Protein AF-A0A1J4S9U5-F1 (afdb_monomer)

Radius of gyration: 30.07 Å; Cα contacts (8 Å, |Δi|>4): 1093; chains: 1; bounding box: 103×70×70 Å

Secondary structure (DSSP, 8-state):
----EEEEE--SPPGGGSSEEEEEEE-TTSHHHHHHHHHHHHHHHHHHHHHHHHSSPPPEE---EEEE--EEE--TT--EEEE-EEEEE-SEE--EETTEE--HHHHHHHHHHHHHHHH-TT--TTTSEEEEE--BPPPHHHHHHHHSSS-B-SS--EEEEEES--HHHHHHHHHHHHHHSHHHHHH-TTEEEEEEEEEEEETTEEEEEEEEEEEGGG--SHHHHHHHHHHHHHHHHHHHTTS----SEEEEEE-TT--GGGGGGGS-EESSSSGGGTT--EETTSS--TTS-EETTS-------TTB-TTT-HHHHHHHHHHHHHHHHHHHSTTEEEEEEEEE--TTSBTTS-SEEEEEEEEPTT--HHHHHHHHHHHHHHHHHTHHHHHHHHHHTSS-SSS---TTTHHHHTTT-S----EEEEEETTTEEEEEEE-SSEEEEEEEEE-------------PPEEEEEEEEESSS---------HHHHHHHHTTS----EEEEEGGGHHHHHHHS---S---EEEEE-HHHHHHHHHHTTTS-----TT---------EETTEE-------GGGS-PPP-----------

Sequence (592 aa):
MTRNIIIESLSNKPIKFQPTELVERKGAGHPDSICDGIMEEVSVALCREYKRIAGRILHHNIDKSLLVAGITQPKIGGGKILEPMKMYFGDRATNEFKGQKIPVEEIAIETAKQWIRQNLRFVDPVKNIHYISEIKPGSPELTDIFARKKIGANDTSAAVGYAPLSETERIVLGVEHFLNSREFKERFPEVGEDIKVMGYRLHQKLILTVAMAFVDRFIPDQKFYFDRKEVIKKAILDFVAQEKVDLEEIQVDINTLDDPSRGEAGMYLTVTGTSAEGADCGQVGRGNKVNGLIALNRPMGTEAAAGKNPVSHVGKIYNFLTHHIAAHVYNALPGLEEVYVWLCSQIGKPIDEPLIASVQVILKPHVHLKEIAPKIQKVVDFELSQIYKFTERLAEGEFPAWESHTMQSLSQKEKVKKPFWPALVIFLALGLVLIVVCSEKNLFLFNLKPHESSTSSSIASNSETVSVETYYVPVAGFSSSFQNLNLEEVQSSLKNGDVNLQIVIPLENREELLSIFQLGDFPLAVTTMPRTEIYDYLNAHSDIVSFFPWNEVDFRLKTLKINGTSLWEKQVDLEKYPLKFVSAETEDQSQN

Nearest PDB structures (foldseek):
  4l4q-assembly1_A  TM=9.492E-01  e=2.529E-52  Thermococcus kodakarensis
  4k0b-assembly1_A  TM=9.619E-01  e=8.809E-50  Saccharolobus solfataricus P2
  4hpv-assembly1_A-2  TM=9.487E-01  e=5.180E-48  Saccharolobus solfataricus P2
  4k0b-assembly1_B-2  TM=9.378E-01  e=2.175E-47  Saccharolobus solfataricus P2
  4hpv-assembly1_B-2  TM=9.406E-01  e=2.565E-46  Saccharolobus solfataricus P2

Mean predicted aligned error: 16.2 Å

Solvent-accessible surface area (backbone atoms only — not comparable to full-atom values): 33535 Å² total; per-residue (Å²): 131,87,70,50,70,46,77,48,76,50,90,67,76,56,71,82,76,39,56,64,44,45,31,34,29,56,24,69,28,25,34,20,26,43,31,17,42,34,26,27,52,30,36,25,52,49,32,52,51,25,33,73,75,68,76,40,69,67,54,41,36,37,53,41,34,40,36,42,41,20,34,54,49,52,32,73,56,47,40,46,79,78,39,53,20,37,38,38,41,25,54,25,32,62,42,62,57,98,89,43,77,42,67,55,64,60,50,41,54,54,41,37,37,49,48,34,64,76,66,34,95,54,47,50,54,77,76,42,39,45,82,43,78,58,59,36,69,52,56,74,72,65,45,46,42,72,72,43,100,69,54,24,17,74,45,67,43,65,22,38,20,51,14,69,78,44,70,65,52,47,49,35,50,48,52,49,51,48,62,65,28,68,70,43,32,72,78,38,68,37,53,26,41,15,32,34,29,38,31,44,32,52,63,41,35,35,40,36,42,34,43,57,27,27,21,12,59,66,27,85,45,71,66,57,52,58,56,47,50,54,54,50,48,48,52,52,50,59,54,57,69,71,51,94,69,93,56,85,42,79,47,74,45,67,46,83,83,50,33,86,90,53,53,77,84,20,51,65,57,17,68,41,9,28,52,28,44,51,77,37,63,12,31,40,55,72,42,37,38,63,78,29,37,42,49,75,80,50,85,73,55,85,63,46,38,24,9,39,34,43,83,35,34,47,50,28,46,35,35,52,44,18,26,39,48,13,25,49,47,50,73,74,37,87,57,58,66,36,27,36,20,36,39,26,45,42,55,65,34,48,74,62,51,36,69,34,36,40,38,41,30,28,61,34,90,97,53,58,67,84,77,48,45,70,55,48,52,52,51,52,53,50,52,38,72,43,41,68,62,51,27,50,42,44,36,73,52,79,61,51,40,45,47,49,76,46,58,64,52,43,70,60,40,66,76,57,75,52,89,80,60,61,66,50,71,47,81,44,93,89,75,41,48,42,41,39,40,56,55,102,54,39,48,39,46,38,48,45,47,79,64,83,85,81,82,89,82,91,78,96,73,100,72,90,60,73,54,77,49,81,50,85,47,79,71,74,80,96,76,92,84,83,86,78,80,74,63,67,63,63,58,60,66,60,74,72,73,82,73,88,70,75,55,81,48,48,58,92,47,46,70,64,51,55,63,72,50,80,71,68,101,62,95,67,64,73,51,71,46,55,72,78,52,51,56,56,54,50,61,75,47,43,92,79,52,85,88,78,66,91,86,72,72,65,90,66,77,77,61,66,63,64,96,85,46,74,64,84,83,81,87,83,72,68,88,82,60,83,82,79,86,82,80,87,76,89,77,91,80,83,84,135

Structure (mmCIF, N/CA/C/O backbone):
data_AF-A0A1J4S9U5-F1
#
_entry.id   AF-A0A1J4S9U5-F1
#
loop_
_atom_site.group_PDB
_atom_site.id
_atom_site.type_symbol
_atom_site.label_atom_id
_atom_site.label_alt_id
_atom_site.label_comp_id
_atom_site.label_asym_id
_atom_site.label_entity_id
_atom_site.label_seq_id
_atom_site.pdbx_PDB_ins_code
_atom_site.Cartn_x
_atom_site.Cartn_y
_atom_site.Cartn_z
_atom_site.occupancy
_atom_site.B_iso_or_equiv
_atom_site.auth_seq_id
_atom_site.auth_comp_id
_atom_site.auth_asym_id
_atom_site.auth_atom_id
_atom_site.pdbx_PDB_model_num
ATOM 1 N N . MET A 1 1 ? -21.955 20.519 19.217 1.00 51.91 1 MET A N 1
ATOM 2 C CA . MET A 1 1 ? -20.912 21.566 19.222 1.00 51.91 1 MET A CA 1
ATOM 3 C C . MET A 1 1 ? -20.395 21.699 17.802 1.00 51.91 1 MET A C 1
ATOM 5 O O . MET A 1 1 ? -20.428 20.711 17.082 1.00 51.91 1 MET A O 1
ATOM 9 N N . THR A 1 2 ? -19.987 22.888 17.374 1.00 76.12 2 THR A N 1
ATOM 10 C CA . THR A 1 2 ? -19.367 23.098 16.056 1.00 76.12 2 THR A CA 1
ATOM 11 C C . THR A 1 2 ? -17.936 22.563 16.064 1.00 76.12 2 THR A C 1
ATOM 13 O O . THR A 1 2 ? -17.158 22.937 16.941 1.00 76.12 2 THR A O 1
ATOM 16 N N . ARG A 1 3 ? -17.598 21.678 15.118 1.00 87.31 3 ARG A N 1
ATOM 17 C CA . ARG A 1 3 ? -16.242 21.125 14.950 1.00 87.31 3 ARG A CA 1
ATOM 18 C C . ARG A 1 3 ? -15.253 22.217 14.526 1.00 87.31 3 ARG A C 1
ATOM 20 O O . ARG A 1 3 ? -15.634 23.146 13.813 1.00 87.31 3 ARG A O 1
ATOM 27 N N . ASN A 1 4 ? -13.990 22.097 14.943 1.00 91.81 4 ASN A N 1
ATOM 28 C CA . ASN A 1 4 ? -12.930 23.055 14.611 1.00 91.81 4 ASN A CA 1
ATOM 29 C C . ASN A 1 4 ? -12.357 22.787 13.209 1.00 91.81 4 ASN A C 1
ATOM 31 O O . ASN A 1 4 ? -11.335 22.112 13.063 1.00 91.81 4 ASN A O 1
ATOM 35 N N . ILE A 1 5 ? -13.053 23.279 12.183 1.00 96.75 5 ILE A N 1
ATOM 36 C CA . ILE A 1 5 ? -12.662 23.122 10.780 1.00 96.75 5 ILE A CA 1
ATOM 37 C C . ILE A 1 5 ? -12.137 24.461 10.259 1.00 96.75 5 ILE A C 1
ATOM 39 O O . ILE A 1 5 ? -12.802 25.491 10.364 1.00 96.75 5 ILE A O 1
ATOM 43 N N . ILE A 1 6 ? -10.933 24.428 9.697 1.00 97.12 6 ILE A N 1
ATOM 44 C CA . ILE A 1 6 ? -10.232 25.582 9.136 1.00 97.12 6 ILE A CA 1
ATOM 45 C C . ILE A 1 6 ? -10.022 25.314 7.654 1.00 97.12 6 ILE A C 1
ATOM 47 O O . ILE A 1 6 ? -9.641 24.213 7.268 1.00 97.12 6 ILE A O 1
ATOM 51 N N . ILE A 1 7 ? -10.300 26.311 6.819 1.00 98.06 7 ILE A N 1
ATOM 52 C CA . ILE A 1 7 ? -10.185 26.188 5.368 1.00 98.06 7 ILE A CA 1
ATOM 53 C C . ILE A 1 7 ? -9.316 27.328 4.865 1.00 98.06 7 ILE A C 1
ATOM 55 O O . ILE A 1 7 ? -9.624 28.498 5.098 1.00 98.06 7 ILE A O 1
ATOM 59 N N . GLU A 1 8 ? -8.254 26.986 4.148 1.00 96.81 8 GLU A N 1
ATOM 60 C CA . GLU A 1 8 ? -7.309 27.950 3.601 1.00 96.81 8 GLU A CA 1
ATOM 61 C C . GLU A 1 8 ? -6.938 27.616 2.154 1.00 96.81 8 GLU A C 1
ATOM 63 O O . GLU A 1 8 ? -6.965 26.463 1.721 1.00 96.81 8 GLU A O 1
ATOM 68 N N . SER A 1 9 ? -6.604 28.649 1.384 1.00 96.25 9 SER A N 1
ATOM 69 C CA . SER A 1 9 ? -6.081 28.494 0.029 1.00 96.25 9 SER A CA 1
ATOM 70 C C . SER A 1 9 ? -4.561 28.575 0.045 1.00 96.25 9 SER A C 1
ATOM 72 O O . SER A 1 9 ? -4.010 29.537 0.581 1.00 96.25 9 SER A O 1
ATOM 74 N N . LEU A 1 10 ? -3.897 27.631 -0.612 1.00 95.25 10 LEU A N 1
ATOM 75 C CA . LEU A 1 10 ? -2.456 27.671 -0.832 1.00 95.25 10 LEU A CA 1
ATOM 76 C C . LEU A 1 10 ? -2.137 28.407 -2.139 1.00 95.25 10 LEU A C 1
ATOM 78 O O . LEU A 1 10 ? -2.817 28.231 -3.149 1.00 95.25 10 LEU A O 1
ATOM 82 N N . SER A 1 11 ? -1.069 29.206 -2.129 1.00 90.62 11 SER A N 1
ATOM 83 C CA . SER A 1 11 ? -0.505 29.852 -3.326 1.00 90.62 11 SER A CA 1
ATOM 84 C C . SER A 1 11 ? 0.554 28.991 -4.028 1.00 90.62 11 SER A C 1
ATOM 86 O O . SER A 1 11 ? 1.181 29.430 -4.994 1.00 90.62 11 SER A O 1
ATOM 88 N N . ASN A 1 12 ? 0.774 27.769 -3.538 1.00 90.81 12 ASN A N 1
ATOM 89 C CA . ASN A 1 12 ? 1.745 26.826 -4.072 1.00 90.81 12 ASN A CA 1
ATOM 90 C C . ASN A 1 12 ? 1.399 26.404 -5.503 1.00 90.81 12 ASN A C 1
ATOM 92 O O . ASN A 1 12 ? 0.238 26.325 -5.905 1.00 90.81 12 ASN A O 1
ATOM 96 N N . LYS A 1 13 ? 2.439 26.057 -6.261 1.00 93.38 13 LYS A N 1
ATOM 97 C CA . LYS A 1 13 ? 2.292 25.433 -7.574 1.00 93.38 13 LYS A CA 1
ATOM 98 C C . LYS A 1 13 ? 1.802 23.981 -7.392 1.00 93.38 13 LYS A C 1
ATOM 100 O O . LYS A 1 13 ? 2.496 23.240 -6.688 1.00 93.38 13 LYS A O 1
ATOM 105 N N . PRO A 1 14 ? 0.681 23.559 -8.019 1.00 94.69 14 PRO A N 1
ATOM 106 C CA . PRO A 1 14 ? 0.248 22.159 -8.022 1.00 94.69 14 PRO A CA 1
ATOM 107 C C . PRO A 1 14 ? 1.371 21.209 -8.440 1.00 94.69 14 PRO A C 1
ATOM 109 O O . PRO A 1 14 ? 2.179 21.567 -9.302 1.00 94.69 14 PRO A O 1
ATOM 112 N N . ILE A 1 15 ? 1.390 19.994 -7.889 1.00 95.25 15 ILE A N 1
ATOM 113 C CA . ILE A 1 15 ? 2.455 18.998 -8.101 1.00 95.25 15 ILE A CA 1
ATOM 114 C C . ILE A 1 15 ? 2.672 18.711 -9.584 1.00 95.25 15 ILE A C 1
ATOM 116 O O . ILE A 1 15 ? 3.814 18.716 -10.047 1.00 95.25 15 ILE A O 1
ATOM 120 N N . LYS A 1 16 ? 1.585 18.585 -10.355 1.00 90.94 16 LYS A N 1
ATOM 121 C CA . LYS A 1 16 ? 1.646 18.351 -11.808 1.00 90.94 16 LYS A CA 1
ATOM 122 C C . LYS A 1 16 ? 2.468 19.406 -12.559 1.00 90.94 16 LYS A C 1
ATOM 124 O O . LYS A 1 16 ? 3.114 19.102 -13.549 1.00 90.94 16 LYS A O 1
ATOM 129 N N . PHE A 1 17 ? 2.497 20.644 -12.065 1.00 92.62 17 PHE A N 1
ATOM 130 C CA . PHE A 1 17 ? 3.252 21.724 -12.693 1.00 92.62 17 PHE A CA 1
ATOM 131 C C . PHE A 1 17 ? 4.625 21.956 -12.052 1.00 92.62 17 PHE A C 1
ATOM 133 O O . PHE A 1 17 ? 5.389 22.797 -12.535 1.00 92.62 17 PHE A O 1
ATOM 140 N N . GLN A 1 18 ? 4.960 21.278 -10.955 1.00 95.56 18 GLN A N 1
ATOM 141 C CA . GLN A 1 18 ? 6.304 21.349 -10.392 1.00 95.56 18 GLN A CA 1
ATOM 142 C C . GLN A 1 18 ? 7.308 20.678 -11.345 1.00 95.56 18 GLN A C 1
ATOM 144 O O . GLN A 1 18 ? 6.954 19.722 -12.043 1.00 95.56 18 GLN A O 1
ATOM 149 N N . PRO A 1 19 ? 8.547 21.200 -11.424 1.00 95.31 19 PRO A N 1
ATOM 150 C CA . PRO A 1 19 ? 9.546 20.674 -12.344 1.00 95.31 19 PRO A CA 1
ATOM 151 C C . PRO A 1 19 ? 9.998 19.269 -11.959 1.00 95.31 19 PRO A C 1
ATOM 153 O O . PRO A 1 19 ? 10.354 18.513 -12.847 1.00 95.31 19 PRO A O 1
ATOM 156 N N . THR A 1 20 ? 9.988 18.909 -10.676 1.00 97.50 20 THR A N 1
ATOM 157 C CA . THR A 1 20 ? 10.451 17.603 -10.204 1.00 97.50 20 THR A CA 1
ATOM 158 C C . THR A 1 20 ? 9.396 16.911 -9.363 1.00 97.50 20 THR A C 1
ATOM 160 O O . THR A 1 20 ? 8.714 17.549 -8.561 1.00 97.50 20 THR A O 1
ATOM 163 N N . GLU A 1 21 ? 9.296 15.595 -9.517 1.00 98.31 21 GLU A N 1
ATOM 164 C CA . GLU A 1 21 ? 8.436 14.750 -8.697 1.00 98.31 21 GLU A CA 1
ATOM 165 C C . GLU A 1 21 ? 9.065 13.368 -8.504 1.00 98.31 21 GLU A C 1
ATOM 167 O O . GLU A 1 21 ? 9.580 12.780 -9.455 1.00 98.31 21 GLU A O 1
ATOM 172 N N . LEU A 1 22 ? 9.029 12.868 -7.270 1.00 98.44 22 LEU A N 1
ATOM 173 C CA . LEU A 1 22 ? 9.521 11.553 -6.883 1.00 98.44 22 LEU A CA 1
ATOM 174 C C . LEU A 1 22 ? 8.406 10.769 -6.195 1.00 98.44 22 LEU A C 1
ATOM 176 O O . LEU A 1 22 ? 7.840 11.218 -5.192 1.00 98.44 22 LEU A O 1
ATOM 180 N N . VAL A 1 23 ? 8.116 9.586 -6.727 1.00 98.56 23 VAL A N 1
ATOM 181 C CA . VAL A 1 23 ? 7.093 8.688 -6.195 1.00 98.56 23 VAL A CA 1
ATOM 182 C C . VAL A 1 23 ? 7.618 7.265 -6.197 1.00 98.56 23 VAL A C 1
ATOM 184 O O . VAL A 1 23 ? 8.094 6.780 -7.216 1.00 98.56 23 VAL A O 1
ATOM 187 N N . GLU A 1 24 ? 7.483 6.572 -5.078 1.00 98.62 24 GLU A N 1
ATOM 188 C CA . GLU A 1 24 ? 7.839 5.162 -4.954 1.00 98.62 24 GLU A CA 1
ATOM 189 C C . GLU A 1 24 ? 6.616 4.325 -4.580 1.00 98.62 24 GLU A C 1
ATOM 191 O O . GLU A 1 24 ? 5.721 4.777 -3.863 1.00 98.62 24 GLU A O 1
ATOM 196 N N . ARG A 1 25 ? 6.598 3.078 -5.047 1.00 98.19 25 ARG A N 1
ATOM 197 C CA . ARG A 1 25 ? 5.703 2.033 -4.564 1.00 98.19 25 ARG A CA 1
ATOM 198 C C . ARG A 1 25 ? 6.462 0.733 -4.359 1.00 98.19 25 ARG A C 1
ATOM 200 O O . ARG A 1 25 ? 7.183 0.277 -5.245 1.00 98.19 25 ARG A O 1
ATOM 207 N N . LYS A 1 26 ? 6.236 0.120 -3.202 1.00 98.25 26 LYS A N 1
ATOM 208 C CA . LYS A 1 26 ? 6.700 -1.223 -2.846 1.00 98.25 26 LYS A CA 1
ATOM 209 C C . LYS A 1 26 ? 5.553 -2.211 -3.029 1.00 98.25 26 LYS A C 1
ATOM 211 O O . LYS A 1 26 ? 4.516 -2.075 -2.382 1.00 98.25 26 LYS A O 1
ATOM 216 N N . GLY A 1 27 ? 5.714 -3.167 -3.928 1.00 96.88 27 GLY A N 1
ATOM 217 C CA . GLY A 1 27 ? 4.671 -4.108 -4.319 1.00 96.88 27 GLY A CA 1
ATOM 218 C C . GLY A 1 27 ? 4.404 -5.207 -3.300 1.00 96.88 27 GLY A C 1
ATOM 219 O O . GLY A 1 27 ? 5.037 -5.254 -2.246 1.00 96.88 27 GLY A O 1
ATOM 220 N N . ALA A 1 28 ? 3.456 -6.089 -3.615 1.00 94.31 28 ALA A N 1
ATOM 221 C CA . ALA A 1 28 ? 2.939 -7.100 -2.685 1.00 94.31 28 ALA A CA 1
ATOM 222 C C . ALA A 1 28 ? 4.019 -8.023 -2.087 1.00 94.31 28 ALA A C 1
ATOM 224 O O . ALA A 1 28 ? 3.956 -8.350 -0.905 1.00 94.31 28 ALA A O 1
ATOM 225 N N . GLY A 1 29 ? 5.028 -8.415 -2.871 1.00 97.62 29 GLY A N 1
ATOM 226 C CA . GLY A 1 29 ? 6.122 -9.274 -2.406 1.00 97.62 29 GLY A CA 1
ATOM 227 C C . GLY A 1 29 ? 7.291 -8.539 -1.757 1.00 97.62 29 GLY A C 1
ATOM 228 O O . GLY A 1 29 ? 8.226 -9.199 -1.308 1.00 97.62 29 GLY A O 1
ATOM 229 N N . HIS A 1 30 ? 7.272 -7.206 -1.687 1.00 98.62 30 HIS A N 1
ATOM 230 C CA . HIS A 1 30 ? 8.323 -6.463 -0.996 1.00 98.62 30 HIS A CA 1
ATOM 231 C C . HIS A 1 30 ? 8.238 -6.731 0.520 1.00 98.62 30 HIS A C 1
ATOM 233 O O . HIS A 1 30 ? 7.141 -6.624 1.078 1.00 98.62 30 HIS A O 1
ATOM 239 N N . PRO A 1 31 ? 9.355 -6.992 1.230 1.00 98.50 31 PRO A N 1
ATOM 240 C CA . PRO A 1 31 ? 9.338 -7.363 2.649 1.00 98.50 31 PRO A CA 1
ATOM 241 C C . PRO A 1 31 ? 8.514 -6.425 3.552 1.00 98.50 31 PRO A C 1
ATOM 243 O O . PRO A 1 31 ? 7.727 -6.886 4.375 1.00 98.50 31 PRO A O 1
ATOM 246 N N . ASP A 1 32 ? 8.654 -5.103 3.389 1.00 98.31 32 ASP A N 1
ATOM 247 C CA . ASP A 1 32 ? 7.847 -4.125 4.146 1.00 98.31 32 ASP A CA 1
ATOM 248 C C . ASP A 1 32 ? 6.336 -4.246 3.871 1.00 98.31 32 ASP A C 1
ATOM 250 O O . ASP A 1 32 ? 5.535 -4.197 4.802 1.00 98.31 32 ASP A O 1
ATOM 254 N N . SER A 1 33 ? 5.943 -4.443 2.609 1.00 97.94 33 SER A N 1
ATOM 255 C CA . SER A 1 33 ? 4.538 -4.586 2.213 1.00 97.94 33 SER A CA 1
ATOM 256 C C . SER A 1 33 ? 3.934 -5.896 2.716 1.00 97.94 33 SER A C 1
ATOM 258 O O . SER A 1 33 ? 2.767 -5.908 3.098 1.00 97.94 33 SER A O 1
ATOM 260 N N . ILE A 1 34 ? 4.727 -6.973 2.790 1.00 98.44 34 ILE A N 1
ATOM 261 C CA . ILE A 1 34 ? 4.327 -8.238 3.427 1.00 98.44 34 ILE A CA 1
ATOM 262 C C . ILE A 1 34 ? 3.994 -8.001 4.905 1.00 98.44 34 ILE A C 1
ATOM 264 O O . ILE A 1 34 ? 2.950 -8.445 5.388 1.00 98.44 34 ILE A O 1
ATOM 268 N N . CYS A 1 35 ? 4.850 -7.269 5.626 1.00 98.38 35 CYS A N 1
ATOM 269 C CA . CYS A 1 35 ? 4.602 -6.911 7.022 1.00 98.38 35 CYS A CA 1
ATOM 270 C C . CYS A 1 35 ? 3.318 -6.088 7.185 1.00 98.38 35 CYS A C 1
ATOM 272 O O . CYS A 1 35 ? 2.480 -6.434 8.017 1.00 98.38 35 CYS A O 1
ATOM 274 N N . ASP A 1 36 ? 3.147 -5.025 6.394 1.00 97.69 36 ASP A N 1
ATOM 275 C CA . ASP A 1 36 ? 1.949 -4.181 6.453 1.00 97.69 36 ASP A CA 1
ATOM 276 C C . ASP A 1 36 ? 0.677 -4.974 6.098 1.00 97.69 36 ASP A C 1
ATOM 278 O O . ASP A 1 36 ? -0.338 -4.866 6.790 1.00 97.69 36 ASP A O 1
ATOM 282 N N . GLY A 1 37 ? 0.732 -5.819 5.066 1.00 96.75 37 GLY A N 1
ATOM 283 C CA . GLY A 1 37 ? -0.414 -6.605 4.619 1.00 96.75 37 GLY A CA 1
ATOM 284 C C . GLY A 1 37 ? -0.870 -7.648 5.622 1.00 96.75 37 GLY A C 1
ATOM 285 O O . GLY A 1 37 ? -2.052 -7.700 5.965 1.00 96.75 37 GLY A O 1
ATOM 286 N N . ILE A 1 38 ? 0.071 -8.411 6.174 1.00 98.00 38 ILE A N 1
ATOM 287 C CA . ILE A 1 38 ? -0.246 -9.396 7.205 1.00 98.00 38 ILE A CA 1
ATOM 288 C C . ILE A 1 38 ? -0.785 -8.706 8.459 1.00 98.00 38 ILE A C 1
ATOM 290 O O . ILE A 1 38 ? -1.820 -9.124 8.972 1.00 98.00 38 ILE A O 1
ATOM 294 N N . MET A 1 39 ? -0.134 -7.651 8.965 1.00 97.75 39 MET A N 1
ATOM 295 C CA . MET A 1 39 ? -0.586 -7.033 10.218 1.00 97.75 39 MET A CA 1
ATOM 296 C C . MET A 1 39 ? -1.947 -6.351 10.082 1.00 97.75 39 MET A C 1
ATOM 298 O O . MET A 1 39 ? -2.719 -6.345 11.045 1.00 97.75 39 MET A O 1
ATOM 302 N N . GLU A 1 40 ? -2.280 -5.823 8.904 1.00 96.81 40 GLU A N 1
ATOM 303 C CA . GLU A 1 40 ? -3.629 -5.335 8.631 1.00 96.81 40 GLU A CA 1
ATOM 304 C C . GLU A 1 40 ? -4.670 -6.458 8.687 1.00 96.81 40 GLU A C 1
ATOM 306 O O . GLU A 1 40 ? -5.648 -6.337 9.427 1.00 96.81 40 GLU A O 1
ATOM 311 N N . GLU A 1 41 ? -4.436 -7.577 7.998 1.00 97.25 41 GLU A N 1
ATOM 312 C CA . GLU A 1 41 ? -5.368 -8.709 8.031 1.00 97.25 41 GLU A CA 1
ATOM 313 C C . GLU A 1 41 ? -5.506 -9.308 9.434 1.00 97.25 41 GLU A C 1
ATOM 315 O O . GLU A 1 41 ? -6.612 -9.657 9.848 1.00 97.25 41 GLU A O 1
ATOM 320 N N . VAL A 1 42 ? -4.423 -9.376 10.219 1.00 98.12 42 VAL A N 1
ATOM 321 C CA . VAL A 1 42 ? -4.510 -9.837 11.614 1.00 98.12 42 VAL A CA 1
ATOM 322 C C . VAL A 1 42 ? -5.386 -8.886 12.440 1.00 98.12 42 VAL A C 1
ATOM 324 O O . VAL A 1 42 ? -6.184 -9.347 13.256 1.00 98.12 42 VAL A O 1
ATOM 327 N N . SER A 1 43 ? -5.305 -7.566 12.223 1.00 97.62 43 SER A N 1
ATOM 328 C CA . SER A 1 43 ? -6.173 -6.598 12.914 1.00 97.62 43 SER A CA 1
ATOM 329 C C . SER A 1 43 ? -7.643 -6.825 12.560 1.00 97.62 43 SER A C 1
ATOM 331 O O . SER A 1 43 ? -8.495 -6.854 13.454 1.00 97.62 43 SER A O 1
ATOM 333 N N . VAL A 1 44 ? -7.945 -7.061 11.282 1.00 97.19 44 VAL A N 1
ATOM 334 C CA . VAL A 1 44 ? -9.298 -7.377 10.805 1.00 97.19 44 VAL A CA 1
ATOM 335 C C . VAL A 1 44 ? -9.797 -8.704 11.392 1.00 97.19 44 VAL A C 1
ATOM 337 O O . VAL A 1 44 ? -10.919 -8.776 11.901 1.00 97.19 44 VAL A O 1
ATOM 340 N N . ALA A 1 45 ? -8.965 -9.748 11.402 1.00 98.12 45 ALA A N 1
ATOM 341 C CA . ALA A 1 45 ? -9.299 -11.048 11.980 1.00 98.12 45 ALA A CA 1
ATOM 342 C C . ALA A 1 45 ? -9.594 -10.948 13.487 1.00 98.12 45 ALA A C 1
ATOM 344 O O . ALA A 1 45 ? -10.609 -11.468 13.958 1.00 98.12 45 ALA A O 1
ATOM 345 N N . LEU A 1 46 ? -8.778 -10.198 14.236 1.00 97.81 46 LEU A N 1
ATOM 346 C CA . LEU A 1 46 ? -9.032 -9.909 15.648 1.00 97.81 46 LEU A CA 1
ATOM 347 C C . LEU A 1 46 ? -10.329 -9.115 15.842 1.00 97.81 46 LEU A C 1
ATOM 349 O O . LEU A 1 46 ? -11.099 -9.426 16.747 1.00 97.81 46 LEU A O 1
ATOM 353 N N . CYS A 1 47 ? -10.622 -8.125 14.992 1.00 97.31 47 CYS A N 1
ATOM 354 C CA . CYS A 1 47 ? -11.889 -7.391 15.052 1.00 97.31 47 CYS A CA 1
ATOM 355 C C . CYS A 1 47 ? -13.099 -8.322 14.902 1.00 97.31 47 CYS A C 1
ATOM 357 O O . CYS A 1 47 ? -14.060 -8.197 15.666 1.00 97.31 47 CYS A O 1
ATOM 359 N N . ARG A 1 48 ? -13.048 -9.262 13.949 1.00 97.50 48 ARG A N 1
ATOM 360 C CA . ARG A 1 48 ? -14.101 -10.270 13.739 1.00 97.50 48 ARG A CA 1
ATOM 361 C C . ARG A 1 48 ? -14.253 -11.174 14.963 1.00 97.50 48 ARG A C 1
ATOM 363 O O . ARG A 1 48 ? -15.372 -11.352 15.443 1.00 97.50 48 ARG A O 1
ATOM 370 N N . GLU A 1 49 ? -13.147 -11.666 15.517 1.00 97.50 49 GLU A N 1
ATOM 371 C CA . GLU A 1 49 ? -13.185 -12.541 16.692 1.00 97.50 49 GLU A CA 1
ATOM 372 C C . GLU A 1 49 ? -13.698 -11.819 17.946 1.00 97.50 49 GLU A C 1
ATOM 374 O O . GLU A 1 49 ? -14.538 -12.342 18.680 1.00 97.50 49 GLU A O 1
ATOM 379 N N . TYR A 1 50 ? -13.274 -10.575 18.168 1.00 95.69 50 TYR A N 1
ATOM 380 C CA . TYR A 1 50 ? -13.782 -9.762 19.269 1.00 95.69 50 TYR A CA 1
ATOM 381 C C . TYR A 1 50 ? -15.278 -9.482 19.134 1.00 95.69 50 TYR A C 1
ATOM 383 O O . TYR A 1 50 ? -16.007 -9.610 20.117 1.00 95.69 50 TYR A O 1
ATOM 391 N N . LYS A 1 51 ? -15.771 -9.162 17.929 1.00 95.25 51 LYS A N 1
ATOM 392 C CA . LYS A 1 51 ? -17.215 -9.022 17.689 1.00 95.25 51 LYS A CA 1
ATOM 393 C C . LYS A 1 51 ? -17.955 -10.328 18.005 1.00 95.25 51 LYS A C 1
ATOM 395 O O . LYS A 1 51 ? -18.984 -10.273 18.672 1.00 95.25 51 LYS A O 1
ATOM 400 N N . ARG A 1 52 ? -17.414 -11.483 17.604 1.00 95.81 52 ARG A N 1
ATOM 401 C CA . ARG A 1 52 ? -18.004 -12.806 17.870 1.00 95.81 52 ARG A CA 1
ATOM 402 C C . ARG A 1 52 ? -18.092 -13.128 19.367 1.00 95.81 52 ARG A C 1
ATOM 404 O O . ARG A 1 52 ? -19.117 -13.624 19.817 1.00 95.81 52 ARG A O 1
ATOM 411 N N . ILE A 1 53 ? -17.032 -12.854 20.129 1.00 93.00 53 ILE A N 1
ATOM 412 C CA . ILE A 1 53 ? -16.937 -13.207 21.558 1.00 93.00 53 ILE A CA 1
ATOM 413 C C . ILE A 1 53 ? -17.595 -12.158 22.464 1.00 93.00 53 ILE A C 1
ATOM 415 O O . ILE A 1 53 ? -18.294 -12.490 23.418 1.00 93.00 53 ILE A O 1
ATOM 419 N N . ALA A 1 54 ? -17.341 -10.879 22.201 1.00 90.19 54 ALA A N 1
ATOM 420 C CA . ALA A 1 54 ? -17.673 -9.781 23.105 1.00 90.19 54 ALA A CA 1
ATOM 421 C C . ALA A 1 54 ? -18.799 -8.873 22.587 1.00 90.19 54 ALA A C 1
ATOM 423 O O . ALA A 1 54 ? -19.174 -7.929 23.287 1.00 90.19 54 ALA A O 1
ATOM 424 N N . GLY A 1 55 ? -19.306 -9.101 21.368 1.00 91.56 55 GLY A N 1
ATOM 425 C CA . GLY A 1 55 ? -20.279 -8.224 20.703 1.00 91.56 55 GLY A CA 1
ATOM 426 C C . GLY A 1 55 ? -19.707 -6.861 20.297 1.00 91.56 55 GLY A C 1
ATOM 427 O O . GLY A 1 55 ? -20.443 -5.981 19.861 1.00 91.56 55 GLY A O 1
ATOM 428 N N . ARG A 1 56 ? -18.397 -6.654 20.474 1.00 91.50 56 ARG A N 1
ATOM 429 C CA . ARG A 1 56 ? -17.691 -5.395 20.216 1.00 91.50 56 ARG A CA 1
ATOM 430 C C . ARG A 1 56 ? -16.203 -5.647 20.022 1.00 91.50 56 ARG A C 1
ATOM 432 O O . ARG A 1 56 ? -15.672 -6.634 20.518 1.00 91.50 56 ARG A O 1
ATOM 439 N N . ILE A 1 57 ? -15.521 -4.718 19.367 1.00 92.81 57 ILE A N 1
ATOM 440 C CA . ILE A 1 57 ? -14.067 -4.778 19.198 1.00 92.81 57 ILE A CA 1
ATOM 441 C C . ILE A 1 57 ? -13.382 -4.450 20.533 1.00 92.81 57 ILE A C 1
ATOM 443 O O . ILE A 1 57 ? -13.730 -3.469 21.195 1.00 92.81 57 ILE A O 1
ATOM 447 N N . LEU A 1 58 ? -12.412 -5.278 20.923 1.00 92.19 58 LEU A N 1
ATOM 448 C CA . LEU A 1 58 ? -11.567 -5.073 22.100 1.00 92.19 58 LEU A CA 1
ATOM 449 C C . LEU A 1 58 ? -10.229 -4.430 21.703 1.00 92.19 58 LEU A C 1
ATOM 451 O O . LEU A 1 58 ? -9.876 -4.338 20.522 1.00 92.19 58 LEU A O 1
ATOM 455 N N . HIS A 1 59 ? -9.480 -3.974 22.707 1.00 92.31 59 HIS A N 1
ATOM 456 C CA . HIS A 1 59 ? -8.203 -3.304 22.498 1.00 92.31 59 HIS A CA 1
ATOM 457 C C . HIS A 1 59 ? -7.186 -4.227 21.809 1.00 92.31 59 HIS A C 1
ATOM 459 O O . HIS A 1 59 ? -6.867 -5.315 22.293 1.00 92.31 59 HIS A O 1
ATOM 465 N N . HIS A 1 60 ? -6.587 -3.738 20.729 1.00 93.81 60 HIS A N 1
ATOM 466 C CA . HIS A 1 60 ? -5.376 -4.306 20.148 1.00 93.81 60 HIS A CA 1
ATOM 467 C C . HIS A 1 60 ? -4.584 -3.222 19.414 1.00 93.81 60 HIS A C 1
ATOM 469 O O . HIS A 1 60 ? -5.172 -2.316 18.836 1.00 93.81 60 HIS A O 1
ATOM 475 N N . ASN A 1 61 ? -3.264 -3.333 19.432 1.00 93.00 61 ASN A N 1
ATOM 476 C CA . ASN A 1 61 ? -2.326 -2.659 18.545 1.00 93.00 61 ASN A CA 1
ATOM 477 C C . ASN A 1 61 ? -1.243 -3.693 18.265 1.00 93.00 61 ASN A C 1
ATOM 479 O O . ASN A 1 61 ? -0.555 -4.117 19.187 1.00 93.00 61 ASN A O 1
ATOM 483 N N . ILE A 1 62 ? -1.166 -4.160 17.028 1.00 93.94 62 ILE A N 1
ATOM 484 C CA . ILE A 1 62 ? -0.217 -5.188 16.584 1.00 93.94 62 ILE A CA 1
ATOM 485 C C . ILE A 1 62 ? 0.621 -4.650 15.420 1.00 93.94 62 ILE A C 1
ATOM 487 O O . ILE A 1 62 ? 1.076 -5.366 14.546 1.00 93.94 62 ILE A O 1
ATOM 491 N N . ASP A 1 63 ? 0.840 -3.344 15.395 1.00 94.00 63 ASP A N 1
ATOM 492 C CA . ASP A 1 63 ? 1.572 -2.612 14.361 1.00 94.00 63 ASP A CA 1
ATOM 493 C C . ASP A 1 63 ? 3.101 -2.688 14.537 1.00 94.00 63 ASP A C 1
ATOM 495 O O . ASP A 1 63 ? 3.836 -1.813 14.085 1.00 94.00 63 ASP A O 1
ATOM 499 N N . LYS A 1 64 ? 3.601 -3.726 15.219 1.00 95.62 64 LYS A N 1
ATOM 500 C CA . LYS A 1 64 ? 5.032 -4.008 15.375 1.00 95.62 64 LYS A CA 1
ATOM 501 C C . LYS A 1 64 ? 5.306 -5.421 14.892 1.00 95.62 64 LYS A C 1
ATOM 503 O O . LYS A 1 64 ? 5.108 -6.387 15.623 1.00 95.62 64 LYS A O 1
ATOM 508 N N . SER A 1 65 ? 5.758 -5.518 13.650 1.00 97.06 65 SER A N 1
ATOM 509 C CA . SER A 1 65 ? 6.207 -6.766 13.044 1.00 97.06 65 SER A CA 1
ATOM 510 C C . SER A 1 65 ? 7.519 -6.559 12.295 1.00 97.06 65 SER A C 1
ATOM 512 O O . SER A 1 65 ? 7.786 -5.465 11.785 1.00 97.06 65 SER A O 1
ATOM 514 N N . LEU A 1 66 ? 8.338 -7.610 12.290 1.00 98.44 66 LEU A N 1
ATOM 515 C CA . LEU A 1 66 ? 9.618 -7.694 11.597 1.00 98.44 66 LEU A CA 1
ATOM 516 C C . LEU A 1 66 ? 9.671 -9.022 10.837 1.00 98.44 66 LEU A C 1
ATOM 518 O O . LEU A 1 66 ? 9.617 -10.091 11.450 1.00 98.44 66 LEU A O 1
ATOM 522 N N . LEU A 1 67 ? 9.823 -8.945 9.520 1.00 98.69 67 LEU A N 1
ATOM 523 C CA . LEU A 1 67 ? 10.165 -10.067 8.659 1.00 98.69 67 LEU A CA 1
ATOM 524 C C . LEU A 1 67 ? 11.682 -10.079 8.481 1.00 98.69 67 LEU A C 1
ATOM 526 O O . LEU A 1 67 ? 12.246 -9.215 7.815 1.00 98.69 67 LEU A O 1
ATOM 530 N N . VAL A 1 68 ? 12.344 -11.034 9.119 1.00 98.69 68 VAL A N 1
ATOM 531 C CA . VAL A 1 68 ? 13.782 -11.266 8.997 1.00 98.69 68 VAL A CA 1
ATOM 532 C C . VAL A 1 68 ? 14.036 -12.153 7.790 1.00 98.69 68 VAL A C 1
ATOM 534 O O . VAL A 1 68 ? 13.387 -13.196 7.644 1.00 98.69 68 VAL A O 1
ATOM 537 N N . ALA A 1 69 ? 15.000 -11.739 6.968 1.00 98.38 69 ALA A N 1
ATOM 538 C CA . ALA A 1 69 ? 15.387 -12.465 5.774 1.00 98.38 69 ALA A CA 1
ATOM 539 C C . ALA A 1 69 ? 15.808 -13.909 6.089 1.00 98.38 69 ALA A C 1
ATOM 541 O O . ALA A 1 69 ? 16.406 -14.184 7.135 1.00 98.38 69 ALA A O 1
ATOM 542 N N . GLY A 1 70 ? 15.484 -14.821 5.176 1.00 98.38 70 GLY A N 1
ATOM 543 C CA . GLY A 1 70 ? 16.036 -16.172 5.179 1.00 98.38 70 GLY A CA 1
ATOM 544 C C . GLY A 1 70 ? 17.454 -16.210 4.604 1.00 98.38 70 GLY A C 1
ATOM 545 O O . GLY A 1 70 ? 18.156 -15.201 4.532 1.00 98.38 70 GLY A O 1
ATOM 546 N N . ILE A 1 71 ? 17.862 -17.395 4.155 1.00 98.50 71 ILE A N 1
ATOM 547 C CA . ILE A 1 71 ? 19.054 -17.578 3.326 1.00 98.50 71 ILE A CA 1
ATOM 548 C C . ILE A 1 71 ? 18.668 -18.470 2.150 1.00 98.50 71 ILE A C 1
ATOM 550 O O . ILE A 1 71 ? 18.233 -19.608 2.349 1.00 98.50 71 ILE A O 1
ATOM 554 N N . THR A 1 72 ? 18.879 -17.997 0.924 1.00 98.00 72 THR A N 1
ATOM 555 C CA . THR A 1 72 ? 18.717 -18.803 -0.292 1.00 98.00 72 THR A CA 1
ATOM 556 C C . THR A 1 72 ? 19.995 -18.873 -1.109 1.00 98.00 72 THR A C 1
ATOM 558 O O . THR A 1 72 ? 20.947 -18.116 -0.928 1.00 98.00 72 THR A O 1
ATOM 561 N N . GLN A 1 73 ? 20.004 -19.830 -2.029 1.00 97.69 73 GLN A N 1
ATOM 562 C CA . GLN A 1 73 ? 20.966 -19.930 -3.110 1.00 97.69 73 GLN A CA 1
ATOM 563 C C . GLN A 1 73 ? 20.181 -20.023 -4.427 1.00 97.69 73 GLN A C 1
ATOM 565 O O . GLN A 1 73 ? 19.934 -21.142 -4.897 1.00 97.69 73 GLN A O 1
ATOM 570 N N . PRO A 1 74 ? 19.731 -18.882 -4.989 1.00 97.38 74 PRO A N 1
ATOM 571 C CA . PRO A 1 74 ? 19.052 -18.851 -6.277 1.00 97.38 74 PRO A CA 1
ATOM 572 C C . PRO A 1 74 ? 19.966 -19.367 -7.387 1.00 97.38 74 PRO A C 1
ATOM 574 O O . PRO A 1 74 ? 21.180 -19.142 -7.357 1.00 97.38 74 PRO A O 1
ATOM 577 N N . LYS A 1 75 ? 19.393 -20.072 -8.363 1.00 97.56 75 LYS A N 1
ATOM 578 C CA . LYS A 1 75 ? 20.145 -20.604 -9.506 1.00 97.56 75 LYS A CA 1
ATOM 579 C C . LYS A 1 75 ? 19.252 -20.754 -10.728 1.00 97.56 75 LYS A C 1
ATOM 581 O O . LYS A 1 75 ? 18.110 -21.182 -10.594 1.00 97.56 75 LYS A O 1
ATOM 586 N N . ILE A 1 76 ? 19.797 -20.491 -11.918 1.00 97.81 76 ILE A N 1
ATOM 587 C CA . ILE A 1 76 ? 19.133 -20.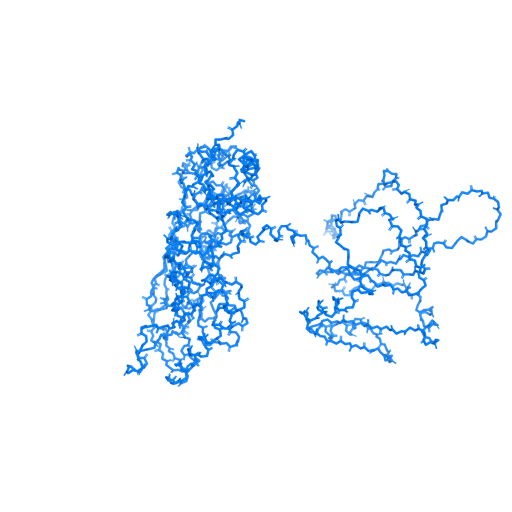808 -13.190 1.00 97.81 76 ILE A CA 1
ATOM 588 C C . ILE A 1 76 ? 18.612 -22.255 -13.157 1.00 97.81 76 ILE A C 1
ATOM 590 O O . ILE A 1 76 ? 19.339 -23.191 -12.808 1.00 97.81 76 ILE A O 1
ATOM 594 N N . GLY A 1 77 ? 17.337 -22.431 -13.501 1.00 96.50 77 GLY A N 1
ATOM 595 C CA . GLY A 1 77 ? 16.646 -23.719 -13.508 1.00 96.50 77 GLY A CA 1
ATOM 596 C C . GLY A 1 77 ? 16.175 -24.212 -12.134 1.00 96.50 77 GLY A C 1
ATOM 597 O O . GLY A 1 77 ? 15.515 -25.248 -12.066 1.00 96.50 77 GLY A O 1
ATOM 598 N N . GLY A 1 78 ? 16.457 -23.479 -11.054 1.00 96.69 78 GLY A N 1
ATOM 599 C CA . GLY A 1 78 ? 15.948 -23.745 -9.710 1.00 96.69 78 GLY A CA 1
ATOM 600 C C . GLY A 1 78 ? 17.037 -23.763 -8.636 1.00 96.69 78 GLY A C 1
ATOM 601 O O . GLY A 1 78 ? 17.932 -24.614 -8.633 1.00 96.69 78 GLY A O 1
ATOM 602 N N . GLY A 1 79 ? 16.921 -22.846 -7.684 1.00 96.94 79 GLY A N 1
ATOM 603 C CA . GLY A 1 79 ? 17.770 -22.725 -6.510 1.00 96.94 79 GLY A CA 1
ATOM 604 C C . GLY A 1 79 ? 17.223 -23.455 -5.286 1.00 96.94 79 GLY A C 1
ATOM 605 O O . GLY A 1 79 ? 16.348 -24.322 -5.365 1.00 96.94 79 GLY A O 1
ATOM 606 N N . LYS A 1 80 ? 17.782 -23.128 -4.118 1.00 97.88 80 LYS A N 1
ATOM 607 C CA . LYS A 1 80 ? 17.413 -23.752 -2.839 1.00 97.88 80 LYS A CA 1
ATOM 608 C C . LYS A 1 80 ? 17.211 -22.717 -1.747 1.00 97.88 80 LYS A C 1
ATOM 610 O O . LYS A 1 80 ? 17.945 -21.738 -1.670 1.00 97.88 80 LYS A O 1
ATOM 615 N N . ILE A 1 81 ? 16.270 -23.006 -0.857 1.00 98.12 81 ILE A N 1
ATOM 616 C CA . ILE A 1 81 ? 16.138 -22.316 0.426 1.00 98.12 81 ILE A CA 1
ATOM 617 C C . ILE A 1 81 ? 17.012 -23.062 1.432 1.00 98.12 81 ILE A C 1
ATOM 619 O O . ILE A 1 81 ? 16.850 -24.271 1.608 1.00 98.12 81 ILE A O 1
ATOM 623 N N . LEU A 1 82 ? 17.967 -22.355 2.033 1.00 98.38 82 LEU A N 1
ATOM 624 C CA . LEU A 1 82 ? 18.904 -22.883 3.025 1.00 98.38 82 LEU A CA 1
ATOM 625 C C . LEU A 1 82 ? 18.391 -22.621 4.442 1.00 98.38 82 LEU A C 1
ATOM 627 O O . LEU A 1 82 ? 18.390 -23.529 5.268 1.00 98.38 82 LEU A O 1
ATOM 631 N N . GLU A 1 83 ? 17.894 -21.408 4.691 1.00 98.38 83 GLU A N 1
ATOM 632 C CA . GLU A 1 83 ? 17.239 -21.030 5.942 1.00 98.38 83 GLU A CA 1
ATOM 633 C C . GLU A 1 83 ? 15.906 -20.323 5.653 1.00 98.38 83 GLU A C 1
ATOM 635 O O . GLU A 1 83 ? 15.859 -19.446 4.786 1.00 98.38 83 GLU A O 1
ATOM 640 N N . PRO A 1 84 ? 14.812 -20.688 6.346 1.00 98.38 84 PRO A N 1
ATOM 641 C CA . PRO A 1 84 ? 13.527 -20.017 6.192 1.00 98.38 84 PRO A CA 1
ATOM 642 C C . PRO A 1 84 ? 13.562 -18.602 6.781 1.00 98.38 84 PRO A C 1
ATOM 644 O O . PRO A 1 84 ? 14.310 -18.313 7.718 1.00 98.38 84 PRO A O 1
ATOM 647 N N . MET A 1 85 ? 12.683 -17.741 6.272 1.00 98.75 85 MET A N 1
ATOM 648 C CA . MET A 1 85 ? 12.414 -16.422 6.846 1.00 98.75 85 MET A CA 1
ATOM 649 C C . MET A 1 85 ? 11.879 -16.544 8.276 1.00 98.75 85 MET A C 1
ATOM 651 O O . MET A 1 85 ? 11.310 -17.573 8.655 1.00 98.75 85 MET A O 1
ATOM 655 N N . LYS A 1 86 ? 11.984 -15.475 9.071 1.00 98.75 86 LYS A N 1
ATOM 656 C CA . LYS A 1 86 ? 11.379 -15.417 10.414 1.00 98.75 86 LYS A CA 1
ATOM 657 C C . LYS A 1 86 ? 10.477 -14.203 10.537 1.00 98.75 86 LYS A C 1
ATOM 659 O O . LYS A 1 86 ? 10.921 -13.090 10.292 1.00 98.75 86 LYS A O 1
ATOM 664 N N . MET A 1 87 ? 9.235 -14.403 10.953 1.00 98.56 87 MET A N 1
ATOM 665 C CA . MET A 1 87 ? 8.268 -13.330 11.142 1.00 98.56 87 MET A CA 1
ATOM 666 C C . MET A 1 87 ? 7.948 -13.152 12.623 1.00 98.56 87 MET A C 1
ATOM 668 O O . MET A 1 87 ? 7.412 -14.058 13.260 1.00 98.56 87 MET A O 1
ATOM 672 N N . TYR A 1 88 ? 8.258 -11.973 13.153 1.00 98.56 88 TYR A N 1
ATOM 673 C CA . TYR A 1 88 ? 7.948 -11.583 14.523 1.00 98.56 88 TYR A CA 1
ATOM 674 C C . TYR A 1 88 ? 6.647 -10.787 14.570 1.00 98.56 88 TYR A C 1
ATOM 676 O O . TYR A 1 88 ? 6.515 -9.795 13.860 1.00 98.56 88 TYR A O 1
ATOM 684 N N . PHE A 1 89 ? 5.729 -11.172 15.452 1.00 97.56 89 PHE A N 1
ATOM 685 C CA . PHE A 1 89 ? 4.521 -10.410 15.777 1.00 97.56 89 PHE A CA 1
ATOM 686 C C . PHE A 1 89 ? 4.678 -9.802 17.162 1.00 97.56 89 PHE A C 1
ATOM 688 O O . PHE A 1 89 ? 5.042 -10.510 18.094 1.00 97.56 89 PHE A O 1
ATOM 695 N N . GLY A 1 90 ? 4.395 -8.517 17.334 1.00 93.88 90 GLY A N 1
ATOM 696 C CA . GLY A 1 90 ? 4.623 -7.831 18.601 1.00 93.88 90 GLY A CA 1
ATOM 697 C C . GLY A 1 90 ? 3.467 -6.959 19.064 1.00 93.88 90 GLY A C 1
ATOM 698 O O . GLY A 1 90 ? 2.432 -6.833 18.413 1.00 93.88 90 GLY A O 1
ATOM 699 N N . ASP A 1 91 ? 3.722 -6.318 20.204 1.00 92.69 91 ASP A N 1
ATOM 700 C CA . ASP A 1 91 ? 2.885 -5.314 20.865 1.00 92.69 91 ASP A CA 1
ATOM 701 C C . ASP A 1 91 ? 1.721 -5.889 21.691 1.00 92.69 91 ASP A C 1
ATOM 703 O O . ASP A 1 91 ? 1.977 -6.674 22.612 1.00 92.69 91 ASP A O 1
ATOM 707 N N . ARG A 1 92 ? 0.470 -5.456 21.479 1.00 92.88 92 ARG A N 1
ATOM 708 C CA . ARG A 1 92 ? -0.612 -5.620 22.464 1.00 92.88 92 ARG A CA 1
ATOM 709 C C . ARG A 1 92 ? -1.923 -6.118 21.865 1.00 92.88 92 ARG A C 1
ATOM 711 O O . ARG A 1 92 ? -2.463 -5.506 20.954 1.00 92.88 92 ARG A O 1
ATOM 718 N N . ALA A 1 93 ? -2.541 -7.127 22.472 1.00 94.88 93 ALA A N 1
ATOM 719 C CA . ALA A 1 93 ? -3.909 -7.544 22.147 1.00 94.88 93 ALA A CA 1
ATOM 720 C C . ALA A 1 93 ? -4.632 -8.119 23.371 1.00 94.88 93 ALA A C 1
ATOM 722 O O . ALA A 1 93 ? -4.010 -8.703 24.258 1.00 94.88 93 ALA A O 1
ATOM 723 N N . THR A 1 94 ? -5.951 -7.944 23.446 1.00 93.31 94 THR A N 1
ATOM 724 C CA . THR A 1 94 ? -6.770 -8.568 24.490 1.00 93.31 94 THR A CA 1
ATOM 725 C C . THR A 1 94 ? -6.873 -10.077 24.252 1.00 93.31 94 THR A C 1
ATOM 727 O O . THR A 1 94 ? -7.493 -10.523 23.297 1.00 93.31 94 THR A O 1
ATOM 730 N N . ASN A 1 95 ? -6.291 -10.875 25.146 1.00 93.12 95 ASN A N 1
ATOM 731 C CA . ASN A 1 95 ? -6.265 -12.338 25.049 1.00 93.12 95 ASN A CA 1
ATOM 732 C C . ASN A 1 95 ? -7.300 -13.044 25.946 1.00 93.12 95 ASN A C 1
ATOM 734 O O . ASN A 1 95 ? -7.387 -14.270 25.936 1.00 93.12 95 ASN A O 1
ATOM 738 N N . GLU A 1 96 ? -8.081 -12.297 26.724 1.00 91.50 96 GLU A N 1
ATOM 739 C CA . GLU A 1 96 ? -9.157 -12.834 27.554 1.00 91.50 96 GLU A CA 1
ATOM 740 C C . GLU A 1 96 ? -10.275 -11.800 27.717 1.00 91.50 96 GLU A C 1
ATOM 742 O O . GLU A 1 96 ? -10.021 -10.605 27.884 1.00 91.50 96 GLU A O 1
ATOM 747 N N . PHE A 1 97 ? -11.525 -12.257 27.698 1.00 88.88 97 PHE A N 1
ATOM 748 C CA . PHE A 1 97 ? -12.691 -11.439 28.004 1.00 88.88 97 PHE A CA 1
ATOM 749 C C . PHE A 1 97 ? -13.673 -12.224 28.878 1.00 88.88 97 PHE A C 1
ATOM 751 O O . PHE A 1 97 ? -14.177 -13.264 28.469 1.00 88.88 97 PHE A O 1
ATOM 758 N N . LYS A 1 98 ? -13.955 -11.724 30.091 1.00 89.00 98 LYS A N 1
ATOM 759 C CA . LYS A 1 98 ? -14.868 -12.360 31.067 1.00 89.00 98 LYS A CA 1
ATOM 760 C C . LYS A 1 98 ? -14.562 -13.852 31.323 1.00 89.00 98 LYS A C 1
ATOM 762 O O . LYS A 1 98 ? -15.478 -14.666 31.391 1.00 89.00 98 LYS A O 1
ATOM 767 N N . GLY A 1 99 ? -13.283 -14.212 31.447 1.00 88.00 99 GLY A N 1
ATOM 768 C CA . GLY A 1 99 ? -12.841 -15.596 31.661 1.00 88.00 99 GLY A CA 1
ATOM 769 C C . GLY A 1 99 ? -12.788 -16.462 30.396 1.00 88.00 99 GLY A C 1
ATOM 770 O O . GLY A 1 99 ? -12.299 -17.588 30.454 1.00 88.00 99 GLY A O 1
ATOM 771 N N . GLN A 1 100 ? -13.247 -15.958 29.244 1.00 91.81 100 GLN A N 1
ATOM 772 C CA . GLN A 1 100 ? -13.090 -16.632 27.959 1.00 91.81 100 GLN A CA 1
ATOM 773 C C . GLN A 1 100 ? -11.764 -16.230 27.315 1.00 91.81 100 GLN A C 1
ATOM 775 O O . GLN A 1 100 ? -11.540 -15.054 27.019 1.00 91.81 100 GLN A O 1
ATOM 780 N N . LYS A 1 101 ? -10.892 -17.213 27.074 1.00 93.06 101 LYS A N 1
ATOM 781 C CA . LYS A 1 101 ? -9.629 -17.008 26.358 1.00 93.06 101 LYS A CA 1
ATOM 782 C C . LYS A 1 101 ? -9.877 -16.725 24.878 1.00 93.06 101 LYS A C 1
ATOM 784 O O . LYS A 1 101 ? -10.754 -17.328 24.265 1.00 93.06 101 LYS A O 1
ATOM 789 N N . ILE A 1 102 ? -9.065 -15.836 24.322 1.00 94.94 102 ILE A N 1
ATOM 790 C CA . ILE A 1 102 ? -9.068 -15.443 22.914 1.00 94.94 102 ILE A CA 1
ATOM 791 C C . ILE A 1 102 ? -7.729 -15.894 22.318 1.00 94.94 102 ILE A C 1
ATOM 793 O O . ILE A 1 102 ? -6.682 -15.472 22.825 1.00 94.94 102 ILE A O 1
ATOM 797 N N . PRO A 1 103 ? -7.722 -16.745 21.277 1.00 95.69 103 PRO A N 1
ATOM 798 C CA . PRO A 1 103 ? -6.504 -17.353 20.745 1.00 95.69 103 PRO A CA 1
ATOM 799 C C . PRO A 1 103 ? -5.745 -16.385 19.817 1.00 95.69 103 PRO A C 1
ATOM 801 O O . PRO A 1 103 ? -5.589 -16.622 18.625 1.00 95.69 103 PRO A O 1
ATOM 804 N N . VAL A 1 104 ? -5.280 -15.259 20.366 1.00 96.62 104 VAL A N 1
ATOM 805 C CA . VAL A 1 104 ? -4.637 -14.160 19.617 1.00 96.62 104 VAL A CA 1
ATOM 806 C C . VAL A 1 104 ? -3.459 -14.641 18.766 1.00 96.62 104 VAL A C 1
ATOM 808 O O . VAL A 1 104 ? -3.346 -14.255 17.607 1.00 96.62 104 VAL A O 1
ATOM 811 N N . GLU A 1 105 ? -2.581 -15.466 19.338 1.00 96.75 105 GLU A N 1
ATOM 812 C CA . GLU A 1 105 ? -1.400 -15.983 18.640 1.00 96.75 105 GLU A CA 1
ATOM 813 C C . GLU A 1 105 ? -1.783 -16.887 17.464 1.00 96.75 105 GLU A C 1
ATOM 815 O O . GLU A 1 105 ? -1.267 -16.715 16.362 1.00 96.75 105 GLU A O 1
ATOM 820 N N . GLU A 1 106 ? -2.732 -17.800 17.670 1.00 97.94 106 GLU A N 1
ATOM 821 C CA . GLU A 1 106 ? -3.213 -18.700 16.619 1.00 97.94 106 GLU A CA 1
ATOM 822 C C . GLU A 1 106 ? -3.867 -17.905 15.483 1.00 97.94 106 GLU A C 1
ATOM 824 O O . GLU A 1 106 ? -3.565 -18.142 14.315 1.00 97.94 106 GLU A O 1
ATOM 829 N N . ILE A 1 107 ? -4.690 -16.903 15.820 1.00 98.25 107 ILE A N 1
ATOM 830 C CA . ILE A 1 107 ? -5.304 -15.995 14.841 1.00 98.25 107 ILE A CA 1
ATOM 831 C C . ILE A 1 107 ? -4.227 -15.268 14.037 1.00 98.25 107 ILE A C 1
ATOM 833 O O . ILE A 1 107 ? -4.322 -15.217 12.812 1.00 98.25 107 ILE A O 1
ATOM 837 N N . ALA A 1 108 ? -3.199 -14.727 14.696 1.00 98.25 108 ALA A N 1
ATOM 838 C CA . ALA A 1 108 ? -2.127 -14.007 14.019 1.00 98.25 108 ALA A CA 1
ATOM 839 C C . ALA A 1 108 ? -1.369 -14.900 13.027 1.00 98.25 108 ALA A C 1
ATOM 841 O O . ALA A 1 108 ? -1.195 -14.534 11.864 1.00 98.25 108 ALA A O 1
ATOM 842 N N . ILE A 1 109 ? -0.976 -16.096 13.468 1.00 98.62 109 ILE A N 1
ATOM 843 C CA . ILE A 1 109 ? -0.203 -17.042 12.660 1.00 98.62 109 ILE A CA 1
ATOM 844 C C . ILE A 1 109 ? -1.035 -17.589 11.495 1.00 98.62 109 ILE A C 1
ATOM 846 O O . ILE A 1 109 ? -0.550 -17.622 10.364 1.00 98.62 109 ILE A O 1
ATOM 850 N N . GLU A 1 110 ? -2.281 -18.006 11.726 1.00 98.56 110 GLU A N 1
ATOM 851 C CA . GLU A 1 110 ? -3.119 -18.550 10.650 1.00 98.56 110 GLU A CA 1
ATOM 852 C C . GLU A 1 110 ? -3.508 -17.483 9.626 1.00 98.56 110 GLU A C 1
ATOM 854 O O . GLU A 1 110 ? -3.484 -17.755 8.423 1.00 98.56 110 GLU A O 1
ATOM 859 N N . THR A 1 111 ? -3.757 -16.250 10.072 1.00 98.44 111 THR A N 1
ATOM 860 C CA . THR A 1 111 ? -4.016 -15.124 9.167 1.00 98.44 111 THR A CA 1
ATOM 861 C C . THR A 1 111 ? -2.789 -14.808 8.313 1.00 98.44 111 THR A C 1
ATOM 863 O O . THR A 1 111 ? -2.915 -14.653 7.100 1.00 98.44 111 THR A O 1
ATOM 866 N N . ALA A 1 112 ? -1.587 -14.799 8.902 1.00 98.50 112 ALA A N 1
ATOM 867 C CA . ALA A 1 112 ? -0.344 -14.615 8.155 1.00 98.50 112 ALA A CA 1
ATOM 868 C C . ALA A 1 112 ? -0.160 -15.698 7.083 1.00 98.50 112 ALA A C 1
ATOM 870 O O . ALA A 1 112 ? 0.066 -15.390 5.912 1.00 98.50 112 ALA A O 1
ATOM 871 N N . LYS A 1 113 ? -0.339 -16.974 7.455 1.00 98.69 113 LYS A N 1
ATOM 872 C CA . LYS A 1 113 ? -0.261 -18.094 6.508 1.00 98.69 113 LYS A CA 1
ATOM 873 C C . LYS A 1 113 ? -1.287 -17.956 5.385 1.00 98.69 113 LYS A C 1
ATOM 875 O O . LYS A 1 113 ? -0.968 -18.257 4.239 1.00 98.69 113 LYS A O 1
ATOM 880 N N . GLN A 1 114 ? -2.517 -17.548 5.695 1.00 98.50 114 GLN A N 1
ATOM 881 C CA . GLN A 1 114 ? -3.557 -17.335 4.692 1.00 98.50 114 GLN A CA 1
ATOM 882 C C . GLN A 1 114 ? -3.183 -16.208 3.726 1.00 98.50 114 GLN A C 1
ATOM 884 O O . GLN A 1 114 ? -3.248 -16.423 2.517 1.00 98.50 114 GLN A O 1
ATOM 889 N N . TRP A 1 115 ? -2.745 -15.060 4.246 1.00 97.88 115 TRP A N 1
ATOM 890 C CA . TRP A 1 115 ? -2.326 -13.927 3.426 1.00 97.88 115 TRP A CA 1
ATOM 891 C C . TRP A 1 115 ? -1.192 -14.325 2.475 1.00 97.88 115 TRP A C 1
ATOM 893 O O . TRP A 1 115 ? -1.265 -14.051 1.281 1.00 97.88 115 TRP A O 1
ATOM 903 N N . ILE A 1 116 ? -0.193 -15.068 2.958 1.00 98.56 116 ILE A N 1
ATOM 904 C CA . ILE A 1 116 ? 0.915 -15.555 2.122 1.00 98.56 116 ILE A CA 1
ATOM 905 C C . ILE A 1 116 ? 0.408 -16.455 0.989 1.00 98.56 116 ILE A C 1
ATOM 907 O O . ILE A 1 116 ? 0.786 -16.241 -0.157 1.00 98.56 116 ILE A O 1
ATOM 911 N N . ARG A 1 117 ? -0.492 -17.414 1.266 1.00 98.06 117 ARG A N 1
ATOM 912 C CA . ARG A 1 117 ? -1.056 -18.294 0.216 1.00 98.06 117 ARG A CA 1
ATOM 913 C C . ARG A 1 117 ? -1.801 -17.523 -0.867 1.00 98.06 117 ARG A C 1
ATOM 915 O O . ARG A 1 117 ? -1.838 -17.967 -2.008 1.00 98.06 117 ARG A O 1
ATOM 922 N N . GLN A 1 118 ? -2.448 -16.425 -0.488 1.00 96.25 118 GLN A N 1
ATOM 923 C CA . GLN A 1 118 ? -3.248 -15.613 -1.398 1.00 96.25 118 GLN A CA 1
ATOM 924 C C . GLN A 1 118 ? -2.390 -14.668 -2.243 1.00 96.25 118 GLN A C 1
ATOM 926 O O . GLN A 1 118 ? -2.769 -14.377 -3.374 1.00 96.25 118 GLN A O 1
ATOM 931 N N . ASN A 1 119 ? -1.253 -14.208 -1.710 1.00 96.56 119 ASN A N 1
ATOM 932 C CA . ASN A 1 119 ? -0.487 -13.112 -2.302 1.00 96.56 119 ASN A CA 1
ATOM 933 C C . ASN A 1 119 ? 0.888 -13.516 -2.847 1.00 96.56 119 ASN A C 1
ATOM 935 O O . ASN A 1 119 ? 1.419 -12.782 -3.668 1.00 96.56 119 ASN A O 1
ATOM 939 N N . LEU A 1 120 ? 1.475 -14.645 -2.425 1.00 98.12 120 LEU A N 1
ATOM 940 C CA . LEU A 1 120 ? 2.827 -15.070 -2.816 1.00 98.12 120 LEU A CA 1
ATOM 941 C C . LEU A 1 120 ? 2.808 -16.508 -3.363 1.00 9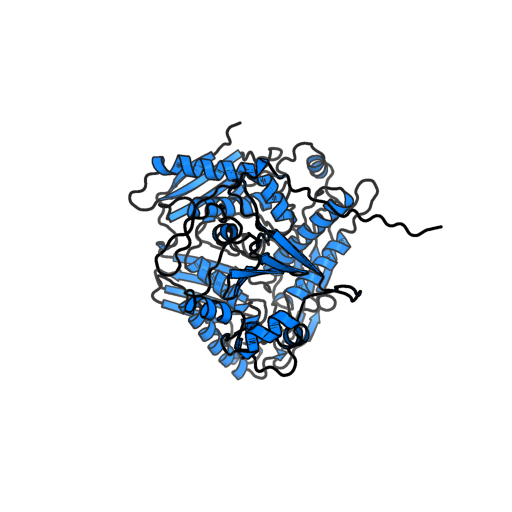8.12 120 LEU A C 1
ATOM 943 O O . LEU A 1 120 ? 2.798 -17.476 -2.602 1.00 98.12 120 LEU A O 1
ATOM 947 N N . ARG A 1 121 ? 2.840 -16.667 -4.694 1.00 98.06 121 ARG A N 1
ATOM 948 C CA . ARG A 1 121 ? 2.647 -17.961 -5.388 1.00 98.06 121 ARG A CA 1
ATOM 949 C C . ARG A 1 121 ? 3.660 -19.040 -5.007 1.00 98.06 121 ARG A C 1
ATOM 951 O O . ARG A 1 121 ? 3.341 -20.226 -5.080 1.00 98.06 121 ARG A O 1
ATOM 958 N N . PHE A 1 122 ? 4.882 -18.649 -4.649 1.00 98.38 122 PHE A N 1
ATOM 959 C CA . PHE A 1 122 ? 5.996 -19.584 -4.458 1.00 98.38 122 PHE A CA 1
ATOM 960 C C . PHE A 1 122 ? 6.579 -19.582 -3.042 1.00 98.38 122 PHE A C 1
ATOM 962 O O . PHE A 1 122 ? 7.595 -20.237 -2.811 1.00 98.38 122 PHE A O 1
ATOM 969 N N . VAL A 1 123 ? 5.928 -18.900 -2.095 1.00 98.62 123 VAL A N 1
ATOM 970 C CA . VAL A 1 123 ? 6.276 -18.964 -0.672 1.00 98.62 123 VAL A CA 1
ATOM 971 C C . VAL A 1 123 ? 5.353 -19.971 0.010 1.00 98.62 123 VAL A C 1
ATOM 973 O O . VAL A 1 123 ? 4.157 -19.740 0.163 1.00 98.62 123 VAL A O 1
ATOM 976 N N . ASP A 1 124 ? 5.904 -21.100 0.455 1.00 98.44 124 ASP A N 1
ATOM 977 C CA . ASP A 1 124 ? 5.195 -22.042 1.321 1.00 98.44 124 ASP A CA 1
ATOM 978 C C . ASP A 1 124 ? 5.159 -21.462 2.747 1.00 98.44 124 ASP A C 1
ATOM 980 O O . ASP A 1 124 ? 6.199 -21.401 3.413 1.00 98.44 124 ASP A O 1
ATOM 984 N N . PRO A 1 125 ? 3.988 -21.061 3.268 1.00 98.12 125 PRO A N 1
ATOM 985 C CA . PRO A 1 125 ? 3.905 -20.383 4.554 1.00 98.12 125 PRO A CA 1
ATOM 986 C C . PRO A 1 125 ? 4.231 -21.296 5.737 1.00 98.12 125 PRO A C 1
ATOM 988 O O . PRO A 1 125 ? 4.380 -20.792 6.841 1.00 98.12 125 PRO A O 1
ATOM 991 N N . VAL A 1 126 ? 4.295 -22.618 5.560 1.00 98.12 126 VAL A N 1
ATOM 992 C CA . VAL A 1 126 ? 4.634 -23.568 6.630 1.00 98.12 126 VAL A CA 1
ATOM 993 C C . VAL A 1 126 ? 6.122 -23.897 6.605 1.00 98.12 126 VAL A C 1
ATOM 995 O O . VAL A 1 126 ? 6.740 -24.029 7.657 1.00 98.12 126 VAL A O 1
ATOM 998 N N . LYS A 1 127 ? 6.707 -24.039 5.412 1.00 98.06 127 LYS A N 1
ATOM 999 C CA . LYS A 1 127 ? 8.112 -24.448 5.263 1.00 98.06 127 LYS A CA 1
ATOM 1000 C C . LYS A 1 127 ? 9.079 -23.279 5.160 1.00 98.06 127 LYS A C 1
ATOM 1002 O O . LYS A 1 127 ? 10.230 -23.419 5.556 1.00 98.06 127 LYS A O 1
ATOM 1007 N N . ASN A 1 128 ? 8.654 -22.164 4.571 1.00 98.38 128 ASN A N 1
ATOM 1008 C CA . ASN A 1 128 ? 9.553 -21.068 4.207 1.00 98.38 128 ASN A CA 1
ATOM 1009 C C . ASN A 1 128 ? 9.559 -19.930 5.225 1.00 98.38 128 ASN A C 1
ATOM 1011 O O . ASN A 1 128 ? 10.408 -19.051 5.111 1.00 98.38 128 ASN A O 1
ATOM 1015 N N . ILE A 1 129 ? 8.668 -19.957 6.223 1.00 98.62 129 ILE A N 1
ATOM 1016 C CA . ILE A 1 129 ? 8.591 -18.938 7.274 1.00 98.62 129 ILE A CA 1
ATOM 1017 C C . ILE A 1 129 ? 8.439 -19.596 8.645 1.00 98.62 129 ILE A C 1
ATOM 1019 O O . ILE A 1 129 ? 7.697 -20.561 8.813 1.00 98.62 129 ILE A O 1
ATOM 1023 N N . HIS A 1 130 ? 9.154 -19.076 9.638 1.00 98.56 130 HIS A N 1
ATOM 1024 C CA . HIS A 1 130 ? 8.972 -19.388 11.053 1.00 98.56 130 HIS A CA 1
ATOM 1025 C C . HIS A 1 130 ? 8.314 -18.202 11.755 1.00 98.56 130 HIS A C 1
ATOM 1027 O O . HIS A 1 130 ? 8.818 -17.083 11.691 1.00 98.56 130 HIS A O 1
ATOM 1033 N N . TYR A 1 131 ? 7.197 -18.444 12.432 1.00 98.56 131 TYR A N 1
ATOM 1034 C CA . TYR A 1 131 ? 6.416 -17.402 13.096 1.00 98.56 131 TYR A CA 1
ATOM 1035 C C . TYR A 1 131 ? 6.748 -17.352 14.584 1.00 98.56 131 TYR A C 1
ATOM 1037 O O . TYR A 1 131 ? 6.788 -18.389 15.244 1.00 98.56 131 TYR A O 1
ATOM 1045 N N . ILE A 1 132 ? 6.982 -16.150 15.104 1.00 98.12 132 ILE A N 1
ATOM 1046 C CA . ILE A 1 132 ? 7.356 -15.906 16.497 1.00 98.12 132 ILE A CA 1
ATOM 1047 C C . ILE A 1 132 ? 6.417 -14.839 17.056 1.00 98.12 132 ILE A C 1
ATOM 1049 O O . ILE A 1 132 ? 6.486 -13.673 16.668 1.00 98.12 132 ILE A O 1
ATOM 1053 N N . SER A 1 133 ? 5.521 -15.236 17.957 1.00 95.56 133 SER A N 1
ATOM 1054 C CA . SER A 1 133 ? 4.589 -14.313 18.601 1.00 95.56 133 SER A CA 1
ATOM 1055 C C . SER A 1 133 ? 5.155 -13.781 19.915 1.00 95.56 133 SER A C 1
ATOM 1057 O O . SER A 1 133 ? 5.337 -14.505 20.889 1.00 95.56 133 SER A O 1
ATOM 1059 N N . GLU A 1 134 ? 5.374 -12.474 19.956 1.00 96.19 134 GLU A N 1
ATOM 1060 C CA . GLU A 1 134 ? 5.678 -11.686 21.149 1.00 96.19 134 GLU A CA 1
ATOM 1061 C C . GLU A 1 134 ? 4.520 -10.742 21.516 1.00 96.19 134 GLU A C 1
ATOM 1063 O O . GLU A 1 134 ? 4.705 -9.769 22.251 1.00 96.19 134 GLU A O 1
ATOM 1068 N N . ILE A 1 135 ? 3.303 -11.028 21.037 1.00 94.81 135 ILE A N 1
ATOM 1069 C CA . ILE A 1 135 ? 2.100 -10.259 21.374 1.00 94.81 135 ILE A CA 1
ATOM 1070 C C . ILE A 1 135 ? 1.774 -10.463 22.858 1.00 94.81 135 ILE A C 1
ATOM 1072 O O . ILE A 1 135 ? 1.634 -11.592 23.334 1.00 94.81 135 ILE A O 1
ATOM 1076 N N . LYS A 1 136 ? 1.635 -9.367 23.611 1.00 93.06 136 LYS A N 1
ATOM 1077 C CA . LYS A 1 136 ? 1.317 -9.393 25.047 1.00 93.06 136 LYS A CA 1
ATOM 1078 C C . LYS A 1 136 ? -0.088 -8.841 25.324 1.00 93.06 136 LYS A C 1
ATOM 1080 O O . LYS A 1 136 ? -0.652 -8.131 24.493 1.00 93.06 136 LYS A O 1
ATOM 1085 N N . PRO A 1 137 ? -0.668 -9.100 26.507 1.00 86.75 137 PRO A N 1
ATOM 1086 C CA . PRO A 1 137 ? -1.909 -8.451 26.919 1.00 86.75 137 PRO A CA 1
ATOM 1087 C C . PRO A 1 137 ? -1.782 -6.921 26.919 1.00 86.75 137 PRO A C 1
ATOM 1089 O O . PRO A 1 137 ? -0.724 -6.388 27.273 1.00 86.75 137 PRO A O 1
ATOM 1092 N N . GLY A 1 138 ? -2.854 -6.222 26.528 1.00 74.69 138 GLY A N 1
ATOM 1093 C CA . GLY A 1 138 ? -2.954 -4.756 26.598 1.00 74.69 138 GLY A CA 1
ATOM 1094 C C . GLY A 1 138 ? -2.772 -4.210 28.018 1.00 74.69 138 GLY A C 1
ATOM 1095 O O . GLY A 1 138 ? -3.062 -4.906 28.990 1.00 74.69 138 GLY A O 1
ATOM 1096 N N . SER A 1 139 ? -2.292 -2.967 28.149 1.00 68.00 139 SER A N 1
ATOM 1097 C CA . SER A 1 139 ? -2.170 -2.340 29.471 1.00 68.00 139 SER A CA 1
ATOM 1098 C C . SER A 1 139 ? -3.559 -2.014 30.054 1.00 68.00 139 SER A C 1
ATOM 1100 O O . SER A 1 139 ? -4.500 -1.737 29.293 1.00 68.00 139 SER A O 1
ATOM 1102 N N . PRO A 1 140 ? -3.729 -2.040 31.388 1.00 64.12 140 PRO A N 1
ATOM 1103 C CA . PRO A 1 140 ? -5.005 -1.725 32.036 1.00 64.12 140 PRO A CA 1
ATOM 1104 C C . PRO A 1 140 ? -5.579 -0.350 31.648 1.00 64.12 140 PRO A C 1
ATOM 1106 O O . PRO A 1 140 ? -6.785 -0.196 31.487 1.00 64.12 140 PRO A O 1
ATOM 1109 N N . GLU A 1 141 ? -4.725 0.652 31.435 1.00 61.16 141 GLU A N 1
ATOM 1110 C CA . GLU A 1 141 ? -5.136 2.031 31.142 1.00 61.16 141 GLU A CA 1
ATOM 1111 C C . GLU A 1 141 ? -5.720 2.178 29.730 1.00 61.16 141 GLU A C 1
ATOM 1113 O O . GLU A 1 141 ? -6.719 2.869 29.532 1.00 61.16 141 GLU A O 1
ATOM 1118 N N . LEU A 1 142 ? -5.120 1.510 28.739 1.00 63.31 142 LEU A N 1
ATOM 1119 C CA . LEU A 1 142 ? -5.597 1.544 27.353 1.00 63.31 142 LEU A CA 1
ATOM 1120 C C . LEU A 1 142 ? -6.799 0.622 27.140 1.00 63.31 142 LEU A C 1
ATOM 1122 O O . LEU A 1 142 ? -7.658 0.912 26.308 1.00 63.31 142 LEU A O 1
ATOM 1126 N N . THR A 1 143 ? -6.904 -0.457 27.915 1.00 65.19 143 THR A N 1
ATOM 1127 C CA . THR A 1 143 ? -8.099 -1.311 27.921 1.00 65.19 143 THR A CA 1
ATOM 1128 C C . THR A 1 143 ? -9.299 -0.617 28.578 1.00 65.19 143 THR A C 1
ATOM 1130 O O . THR A 1 143 ? -10.418 -0.783 28.088 1.00 65.19 143 THR A O 1
ATOM 1133 N N . ASP A 1 144 ? -9.089 0.236 29.592 1.00 66.69 144 ASP A N 1
ATOM 1134 C CA . ASP A 1 144 ? -10.149 1.057 30.202 1.00 66.69 144 ASP A CA 1
ATOM 1135 C C . ASP A 1 144 ? -10.813 2.008 29.195 1.00 66.69 144 ASP A C 1
ATOM 1137 O O . ASP A 1 144 ? -12.035 2.147 29.198 1.00 66.69 144 ASP A O 1
ATOM 1141 N N . ILE A 1 145 ? -10.057 2.605 28.262 1.00 65.62 145 ILE A N 1
ATOM 1142 C CA . ILE A 1 145 ? -10.629 3.481 27.219 1.00 65.62 145 ILE A CA 1
ATOM 1143 C C . ILE A 1 145 ? -11.711 2.745 26.414 1.00 65.62 145 ILE A C 1
ATOM 1145 O O . ILE A 1 145 ? -12.762 3.318 26.121 1.00 65.62 145 ILE A O 1
ATOM 1149 N N . PHE A 1 146 ? -11.496 1.460 26.121 1.00 67.56 146 PHE A N 1
ATOM 1150 C CA . PHE A 1 146 ? -12.462 0.614 25.416 1.00 67.56 146 PHE A CA 1
ATOM 1151 C C . PHE A 1 146 ? -13.657 0.200 26.290 1.00 67.56 146 PHE A C 1
ATOM 1153 O O . PHE A 1 146 ? -14.659 -0.281 25.765 1.00 67.56 146 PHE A O 1
ATOM 1160 N N . ALA A 1 147 ? -13.603 0.372 27.613 1.00 65.69 147 ALA A N 1
ATOM 1161 C CA . ALA A 1 147 ? -14.726 0.128 28.522 1.00 65.69 147 ALA A CA 1
ATOM 1162 C C . ALA A 1 147 ? -15.653 1.349 28.691 1.00 65.69 147 ALA A C 1
ATOM 1164 O O . ALA A 1 147 ? -16.752 1.218 29.234 1.00 65.69 147 ALA A O 1
ATOM 1165 N N . ARG A 1 148 ? -15.251 2.532 28.208 1.00 71.75 148 ARG A N 1
ATOM 1166 C CA . ARG A 1 148 ? -16.015 3.782 28.351 1.00 71.75 148 ARG A CA 1
ATOM 1167 C C . ARG A 1 148 ? -17.200 3.847 27.383 1.00 71.75 148 ARG A C 1
ATOM 1169 O O . ARG A 1 148 ? -17.150 3.331 26.273 1.00 71.75 148 ARG A O 1
ATOM 1176 N N . LYS A 1 149 ? -18.259 4.574 27.777 1.00 62.25 149 LYS A N 1
ATOM 1177 C CA . LYS A 1 149 ? -19.437 4.843 26.919 1.00 62.25 149 LYS A CA 1
ATOM 1178 C C . LYS A 1 149 ? -19.099 5.636 25.651 1.00 62.25 149 LYS A C 1
ATOM 1180 O O . LYS A 1 149 ? -19.777 5.479 24.644 1.00 62.25 149 LYS A O 1
ATOM 1185 N N . LYS A 1 150 ? -18.090 6.508 25.717 1.00 68.38 150 LYS A N 1
ATOM 1186 C CA . LYS A 1 150 ? -17.506 7.197 24.563 1.00 68.38 150 LYS A CA 1
ATOM 1187 C C . LYS A 1 150 ? -16.037 6.821 24.491 1.00 68.38 150 LYS A C 1
ATOM 1189 O O . LYS A 1 150 ? -15.293 7.097 25.433 1.00 68.38 150 LYS A O 1
ATOM 1194 N N . ILE A 1 151 ? -15.648 6.189 23.392 1.00 75.25 151 ILE A N 1
ATOM 1195 C CA . ILE A 1 151 ? -14.265 5.805 23.141 1.00 75.25 151 ILE A CA 1
ATOM 1196 C C . ILE A 1 151 ? -13.548 7.045 22.603 1.00 75.25 151 ILE A C 1
ATOM 1198 O O . ILE A 1 151 ? -13.899 7.567 21.547 1.00 75.25 151 ILE A O 1
ATOM 1202 N N . GLY A 1 152 ? -12.601 7.563 23.382 1.00 80.12 152 GLY A N 1
ATOM 1203 C CA . GLY A 1 152 ? -11.745 8.664 22.951 1.00 80.12 152 GLY A CA 1
ATOM 1204 C C . GLY A 1 152 ? -10.596 8.169 22.075 1.00 80.12 152 GLY A C 1
ATOM 1205 O O . GLY A 1 152 ? -10.271 6.982 22.086 1.00 80.12 152 GLY A O 1
ATOM 1206 N N . ALA A 1 153 ? -9.956 9.090 21.359 1.00 82.50 153 ALA A N 1
ATOM 1207 C CA . ALA A 1 153 ? -8.699 8.850 20.670 1.00 82.50 153 ALA A CA 1
ATOM 1208 C C . ALA A 1 153 ? -7.680 8.253 21.646 1.00 82.50 153 ALA A C 1
ATOM 1210 O O . ALA A 1 153 ? -7.515 8.749 22.767 1.00 82.50 153 ALA A O 1
ATOM 1211 N N . ASN A 1 154 ? -7.009 7.188 21.221 1.00 80.62 154 ASN A N 1
ATOM 1212 C CA . ASN A 1 154 ? -6.013 6.502 22.040 1.00 80.62 154 ASN A CA 1
ATOM 1213 C C . ASN A 1 154 ? -4.705 7.292 22.198 1.00 80.62 154 ASN A C 1
ATOM 1215 O O . ASN A 1 154 ? -3.940 7.010 23.114 1.00 80.62 154 ASN A O 1
ATOM 1219 N N . ASP A 1 155 ? -4.465 8.254 21.309 1.00 79.69 155 ASP A N 1
ATOM 1220 C CA . ASP A 1 155 ? -3.226 9.011 21.206 1.00 79.69 155 ASP A CA 1
ATOM 1221 C C . ASP A 1 155 ? -3.485 10.427 20.658 1.00 79.69 155 ASP A C 1
ATOM 1223 O O . ASP A 1 155 ? -4.563 10.730 20.127 1.00 79.69 155 ASP A O 1
ATOM 1227 N N . THR A 1 156 ? -2.494 11.303 20.813 1.00 86.38 156 THR A N 1
ATOM 1228 C CA . THR A 1 156 ? -2.414 12.620 20.176 1.00 86.38 156 THR A CA 1
ATOM 1229 C C . THR A 1 156 ? -1.552 12.486 18.926 1.00 86.38 156 THR A C 1
ATOM 1231 O O . THR A 1 156 ? -0.328 12.548 18.998 1.00 86.38 156 THR A O 1
ATOM 1234 N N . SER A 1 157 ? -2.193 12.304 17.775 1.00 89.25 157 SER A N 1
ATOM 1235 C CA . SER A 1 157 ? -1.513 12.078 16.499 1.00 89.25 157 SER A CA 1
ATOM 1236 C C . SER A 1 157 ? -2.088 12.991 15.422 1.00 89.25 157 SER A C 1
ATOM 1238 O O . SER A 1 157 ? -3.264 13.367 15.459 1.00 89.25 157 SER A O 1
ATOM 1240 N N . ALA A 1 158 ? -1.259 13.318 14.435 1.00 92.56 158 ALA A N 1
ATOM 1241 C CA . ALA A 1 158 ? -1.674 14.040 13.244 1.00 92.56 158 ALA A CA 1
ATOM 1242 C C . ALA A 1 158 ? -1.566 13.138 12.014 1.00 92.56 158 ALA A C 1
ATOM 1244 O O . ALA A 1 158 ? -0.626 12.354 11.884 1.00 92.56 158 ALA A O 1
ATOM 1245 N N . ALA A 1 159 ? -2.521 13.276 11.102 1.00 95.62 159 ALA A N 1
ATOM 1246 C CA . ALA A 1 159 ? -2.495 12.628 9.804 1.00 95.62 159 ALA A CA 1
ATOM 1247 C C . ALA A 1 159 ? -2.778 13.647 8.706 1.00 95.62 159 ALA A C 1
ATOM 1249 O O . ALA A 1 159 ? -3.451 14.658 8.930 1.00 95.62 159 ALA A O 1
ATOM 1250 N N . VAL A 1 160 ? -2.280 13.347 7.513 1.00 96.81 160 VAL A N 1
ATOM 1251 C CA . VAL A 1 160 ? -2.481 14.159 6.320 1.00 96.81 160 VAL A CA 1
ATOM 1252 C C . VAL A 1 160 ? -2.821 13.262 5.148 1.00 96.81 160 VAL A C 1
ATOM 1254 O O . VAL A 1 160 ? -2.265 12.178 5.010 1.00 96.81 160 VAL A O 1
ATOM 1257 N N . GLY A 1 161 ? -3.763 13.710 4.333 1.00 96.69 161 GLY A N 1
ATOM 1258 C CA . GLY A 1 161 ? -4.170 13.041 3.109 1.00 96.69 161 GLY A CA 1
ATOM 1259 C C . GLY A 1 161 ? -4.463 14.065 2.030 1.00 96.69 161 GLY A C 1
ATOM 1260 O O . GLY A 1 161 ? -4.634 15.251 2.315 1.00 96.69 161 GLY A O 1
ATOM 1261 N N . TYR A 1 162 ? -4.483 13.618 0.780 1.00 97.62 162 TYR A N 1
ATOM 1262 C CA . TYR A 1 162 ? -4.624 14.513 -0.362 1.00 97.62 162 TYR A CA 1
ATOM 1263 C C . TYR A 1 162 ? -5.367 13.878 -1.536 1.00 97.62 162 TYR A C 1
ATOM 1265 O O . TYR A 1 162 ? -5.482 12.650 -1.642 1.00 97.62 162 TYR A O 1
ATOM 1273 N N . ALA A 1 163 ? -5.859 14.742 -2.422 1.00 96.81 163 ALA A N 1
ATOM 1274 C CA . ALA A 1 163 ? -6.449 14.392 -3.707 1.00 96.81 163 ALA A CA 1
ATOM 1275 C C . ALA A 1 163 ? -6.270 15.534 -4.731 1.00 96.81 163 ALA A C 1
ATOM 1277 O O . ALA A 1 163 ? -6.226 16.700 -4.333 1.00 96.81 163 ALA A O 1
ATOM 1278 N N . PRO A 1 164 ? -6.205 15.228 -6.039 1.00 96.19 164 PRO A N 1
ATOM 1279 C CA . PRO A 1 164 ? -6.142 13.890 -6.630 1.00 96.19 164 PRO A CA 1
ATOM 1280 C C . PRO A 1 164 ? -4.714 13.323 -6.569 1.00 96.19 164 PRO A C 1
ATOM 1282 O O . PRO A 1 164 ? -3.778 14.020 -6.173 1.00 96.19 164 PRO A O 1
ATOM 1285 N N . LEU A 1 165 ? -4.535 12.065 -6.987 1.00 95.44 165 LEU A N 1
ATOM 1286 C CA . LEU A 1 165 ? -3.203 11.587 -7.367 1.00 95.44 165 LEU A CA 1
ATOM 1287 C C . LEU A 1 165 ? -2.742 12.309 -8.648 1.00 95.44 165 LEU A C 1
ATOM 1289 O O . LEU A 1 165 ? -3.521 12.468 -9.594 1.00 95.44 165 LEU A O 1
ATOM 1293 N N . SER A 1 166 ? -1.479 12.725 -8.689 1.00 95.25 166 SER A N 1
ATOM 1294 C CA . SER A 1 166 ? -0.791 13.249 -9.869 1.00 95.25 166 SER A CA 1
ATOM 1295 C C . SER A 1 166 ? -0.658 12.172 -10.952 1.00 95.25 166 SER A C 1
ATOM 1297 O O . SER A 1 166 ? -0.938 10.995 -10.725 1.00 95.25 166 SER A O 1
ATOM 1299 N N . GLU A 1 167 ? -0.229 12.560 -12.151 1.00 94.44 167 GLU A N 1
ATOM 1300 C CA . GLU A 1 167 ? 0.056 11.601 -13.226 1.00 94.44 167 GLU A CA 1
ATOM 1301 C C . GLU A 1 167 ? 1.153 10.610 -12.834 1.00 94.44 167 GLU A C 1
ATOM 1303 O O . GLU A 1 167 ? 0.940 9.407 -12.947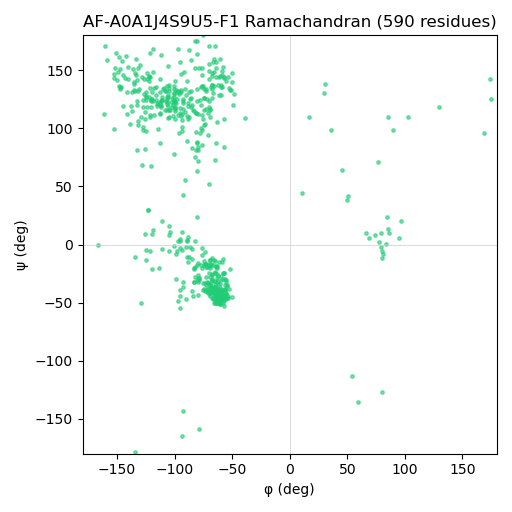 1.00 94.44 167 GLU A O 1
ATOM 1308 N N . THR A 1 168 ? 2.274 11.089 -12.286 1.00 96.88 168 THR A N 1
ATOM 1309 C CA . THR A 1 168 ? 3.367 10.229 -11.804 1.00 96.88 168 THR A CA 1
ATOM 1310 C C . THR A 1 168 ? 2.878 9.249 -10.738 1.00 96.88 168 THR A C 1
ATOM 1312 O O . THR A 1 168 ? 3.187 8.062 -10.805 1.00 96.88 168 THR A O 1
ATOM 1315 N N . GLU A 1 169 ? 2.072 9.725 -9.781 1.00 97.12 169 GLU A N 1
ATOM 1316 C CA . GLU A 1 169 ? 1.487 8.900 -8.719 1.00 97.12 169 GLU A CA 1
ATOM 1317 C C . GLU A 1 169 ? 0.597 7.787 -9.287 1.00 97.12 169 GLU A C 1
ATOM 1319 O O . GLU A 1 169 ? 0.716 6.632 -8.876 1.00 97.12 169 GLU A O 1
ATOM 1324 N N . ARG A 1 170 ? -0.260 8.108 -10.266 1.00 95.75 170 ARG A N 1
ATOM 1325 C CA . ARG A 1 170 ? -1.122 7.117 -10.927 1.00 95.75 170 ARG A CA 1
ATOM 1326 C C . ARG A 1 170 ? -0.327 6.107 -11.749 1.00 95.75 170 ARG A C 1
ATOM 1328 O O . ARG A 1 170 ? -0.636 4.924 -11.670 1.00 95.75 170 ARG A O 1
ATOM 1335 N N . ILE A 1 171 ? 0.692 6.546 -12.490 1.00 96.88 171 ILE A N 1
ATOM 1336 C CA . ILE A 1 171 ? 1.527 5.661 -13.315 1.00 96.88 171 ILE A CA 1
ATOM 1337 C C . ILE A 1 171 ? 2.315 4.691 -12.434 1.00 96.88 171 ILE A C 1
ATOM 1339 O O . ILE A 1 171 ? 2.260 3.488 -12.662 1.00 96.88 171 ILE A O 1
ATOM 1343 N N . VAL A 1 172 ? 3.013 5.184 -11.403 1.00 98.00 172 VAL A N 1
ATOM 1344 C CA . VAL A 1 172 ? 3.791 4.331 -10.484 1.00 98.00 172 VAL A CA 1
ATOM 1345 C C . VAL A 1 172 ? 2.891 3.299 -9.812 1.00 98.00 172 VAL A C 1
ATOM 1347 O O . VAL A 1 172 ? 3.247 2.122 -9.733 1.00 98.00 172 VAL A O 1
ATOM 1350 N N . LEU A 1 173 ? 1.703 3.727 -9.376 1.00 96.44 173 LEU A N 1
ATOM 1351 C CA . LEU A 1 173 ? 0.723 2.824 -8.798 1.00 96.44 173 LEU A CA 1
ATOM 1352 C C . LEU A 1 173 ? 0.229 1.775 -9.806 1.00 96.44 173 LEU A C 1
ATOM 1354 O O . LEU A 1 173 ? 0.223 0.581 -9.512 1.00 96.44 173 LEU A O 1
ATOM 1358 N N . GLY A 1 174 ? -0.180 2.229 -10.991 1.00 96.25 174 GLY A N 1
ATOM 1359 C CA . GLY A 1 174 ? -0.733 1.386 -12.045 1.00 96.25 174 GLY A CA 1
ATOM 1360 C C . GLY A 1 174 ? 0.266 0.355 -12.558 1.00 96.25 174 GLY A C 1
ATOM 1361 O O . GLY A 1 174 ? -0.109 -0.796 -12.741 1.00 96.25 174 GLY A O 1
ATOM 1362 N N . VAL A 1 175 ? 1.538 0.730 -12.725 1.00 98.06 175 VAL A N 1
ATOM 1363 C CA . VAL A 1 175 ? 2.594 -0.182 -13.191 1.00 98.06 175 VAL A CA 1
ATOM 1364 C C . VAL A 1 175 ? 2.834 -1.311 -12.192 1.00 98.06 175 VAL A C 1
ATOM 1366 O O . VAL A 1 175 ? 2.932 -2.463 -12.606 1.00 98.06 175 VAL A O 1
ATOM 1369 N N . GLU A 1 176 ? 2.896 -1.029 -10.888 1.00 98.00 176 GLU A N 1
ATOM 1370 C CA . GLU A 1 176 ? 3.052 -2.099 -9.895 1.00 98.00 176 GLU A CA 1
ATOM 1371 C C . GLU A 1 176 ? 1.843 -3.044 -9.903 1.00 98.00 176 GLU A C 1
ATOM 1373 O O . GLU A 1 176 ? 2.032 -4.258 -9.986 1.00 98.00 176 GLU A O 1
ATOM 1378 N N . HIS A 1 177 ? 0.617 -2.508 -9.919 1.00 96.19 177 HIS A N 1
ATOM 1379 C CA . HIS A 1 177 ? -0.597 -3.325 -9.999 1.00 96.19 177 HIS A CA 1
ATOM 1380 C C . HIS A 1 177 ? -0.666 -4.143 -11.290 1.00 96.19 177 HIS A C 1
ATOM 1382 O O . HIS A 1 177 ? -1.074 -5.299 -11.258 1.00 96.19 177 HIS A O 1
ATOM 1388 N N . PHE A 1 178 ? -0.253 -3.575 -12.423 1.00 97.50 178 PHE A N 1
ATOM 1389 C CA . PHE A 1 178 ? -0.189 -4.279 -13.698 1.00 97.50 178 PHE A CA 1
ATOM 1390 C C . PHE A 1 178 ? 0.770 -5.469 -13.617 1.00 97.50 178 PHE A C 1
ATOM 1392 O O . PHE A 1 178 ? 0.374 -6.592 -13.922 1.00 97.50 178 PHE A O 1
ATOM 1399 N N . LEU A 1 179 ? 1.993 -5.254 -13.125 1.00 98.19 179 LEU A N 1
ATOM 1400 C CA . LEU A 1 179 ? 3.016 -6.296 -13.007 1.00 98.19 179 LEU A CA 1
ATOM 1401 C C . LEU A 1 179 ? 2.672 -7.373 -11.964 1.00 98.19 179 LEU A C 1
ATOM 1403 O O . LEU A 1 179 ? 3.139 -8.510 -12.083 1.00 98.19 179 LEU A O 1
ATOM 1407 N N . ASN A 1 180 ? 1.874 -7.035 -10.948 1.00 97.44 180 ASN A N 1
ATOM 1408 C CA . ASN A 1 180 ? 1.357 -7.971 -9.947 1.00 97.44 180 ASN A CA 1
ATOM 1409 C C . ASN A 1 180 ? -0.058 -8.491 -10.235 1.00 97.44 180 ASN A C 1
ATOM 1411 O O . ASN A 1 180 ? -0.581 -9.300 -9.469 1.00 97.44 180 ASN A O 1
ATOM 1415 N N . SER A 1 181 ? -0.657 -8.108 -11.363 1.00 96.12 181 SER A N 1
ATOM 1416 C CA . SER A 1 181 ? -1.964 -8.617 -11.766 1.00 96.12 181 SER A CA 1
ATOM 1417 C C . SER A 1 181 ? -1.893 -10.099 -12.124 1.00 96.12 181 SER A C 1
ATOM 1419 O O . SER A 1 181 ? -0.901 -10.590 -12.669 1.00 96.12 181 SER A O 1
ATOM 1421 N N . ARG A 1 182 ? -2.989 -10.818 -11.865 1.00 94.44 182 ARG A N 1
ATOM 1422 C CA . ARG A 1 182 ? -3.106 -12.240 -12.200 1.00 94.44 182 ARG A CA 1
ATOM 1423 C C . ARG A 1 182 ? -2.831 -12.510 -13.682 1.00 94.44 182 ARG A C 1
ATOM 1425 O O . ARG A 1 182 ? -2.058 -13.409 -13.990 1.00 94.44 182 ARG A O 1
ATOM 1432 N N . GLU A 1 183 ? -3.411 -11.711 -14.576 1.00 96.19 183 GLU A N 1
ATOM 1433 C CA . GLU A 1 183 ? -3.222 -11.841 -16.027 1.00 96.19 183 GLU A CA 1
ATOM 1434 C C . GLU A 1 183 ? -1.744 -11.695 -16.419 1.00 96.19 183 GLU A C 1
ATOM 1436 O O . GLU A 1 183 ? -1.199 -12.518 -17.159 1.00 96.19 183 GLU A O 1
ATOM 1441 N N . PHE A 1 184 ? -1.056 -10.690 -15.868 1.00 97.56 184 PHE A N 1
ATOM 1442 C CA . PHE A 1 184 ? 0.364 -10.499 -16.136 1.00 97.56 184 PHE A CA 1
ATOM 1443 C C . PHE A 1 184 ? 1.201 -11.665 -15.603 1.00 97.56 184 PHE A C 1
ATOM 1445 O O . PHE A 1 184 ? 2.081 -12.156 -16.307 1.00 97.56 184 PHE A O 1
ATOM 1452 N N . LYS A 1 185 ? 0.905 -12.155 -14.393 1.00 97.69 185 LYS A N 1
ATOM 1453 C CA . LYS A 1 185 ? 1.585 -13.312 -13.792 1.00 97.69 185 LYS A CA 1
ATOM 1454 C C . LYS A 1 185 ? 1.346 -14.622 -14.544 1.00 97.69 185 LYS A C 1
ATOM 1456 O O . LYS A 1 185 ? 2.225 -15.477 -14.535 1.00 97.69 185 LYS A O 1
ATOM 1461 N N . GLU A 1 186 ? 0.187 -14.804 -15.171 1.00 97.00 186 GLU A N 1
ATOM 1462 C CA . GLU A 1 186 ? -0.104 -15.972 -16.014 1.00 97.00 186 GLU A CA 1
ATOM 1463 C C . GLU A 1 186 ? 0.693 -15.919 -17.326 1.00 97.00 186 GLU A C 1
ATOM 1465 O O . GLU A 1 186 ? 1.224 -16.935 -17.775 1.00 97.00 186 GLU A O 1
ATOM 1470 N N . ARG A 1 187 ? 0.846 -14.723 -17.909 1.00 97.75 187 ARG A N 1
ATOM 1471 C CA . ARG A 1 187 ? 1.666 -14.497 -19.110 1.00 97.75 187 ARG A CA 1
ATOM 1472 C C . ARG A 1 187 ? 3.175 -14.542 -18.833 1.00 97.75 187 ARG A C 1
ATOM 1474 O O . ARG A 1 187 ? 3.942 -14.952 -19.706 1.00 97.75 187 ARG A O 1
ATOM 1481 N N . PHE A 1 188 ? 3.591 -14.103 -17.649 1.00 98.31 188 PHE A N 1
ATOM 1482 C CA . PHE A 1 188 ? 4.982 -14.006 -17.200 1.00 98.31 188 PHE A CA 1
ATOM 1483 C C . PHE A 1 188 ? 5.162 -14.705 -15.840 1.00 98.31 188 PHE A C 1
ATOM 1485 O O . PHE A 1 188 ? 5.382 -14.038 -14.820 1.00 98.31 188 PHE A O 1
ATOM 1492 N N . PRO A 1 189 ? 5.051 -16.047 -15.785 1.00 98.12 189 PRO A N 1
ATOM 1493 C CA . PRO A 1 189 ? 5.159 -16.807 -14.537 1.00 98.12 189 PRO A CA 1
ATOM 1494 C C . PRO A 1 189 ? 6.504 -16.623 -13.823 1.00 98.12 189 PRO A C 1
ATOM 1496 O O . PRO A 1 189 ? 6.561 -16.721 -12.598 1.00 98.12 189 PRO A O 1
ATOM 1499 N N . GLU A 1 190 ? 7.560 -16.309 -14.572 1.00 98.44 190 GLU A N 1
ATOM 1500 C CA . GLU A 1 190 ? 8.905 -16.018 -14.086 1.00 98.44 190 GLU A CA 1
ATOM 1501 C C . GLU A 1 190 ? 9.008 -14.730 -13.265 1.00 98.44 190 GLU A C 1
ATOM 1503 O O . GLU A 1 190 ? 9.982 -14.561 -12.541 1.00 98.44 190 GLU A O 1
ATOM 1508 N N . VAL A 1 191 ? 8.038 -13.818 -13.351 1.00 98.75 191 VAL A N 1
ATOM 1509 C CA . VAL A 1 191 ? 8.073 -12.553 -12.610 1.00 98.75 191 VAL A CA 1
ATOM 1510 C C . VAL A 1 191 ? 7.528 -12.766 -11.205 1.00 98.75 191 VAL A C 1
ATOM 1512 O O . VAL A 1 191 ? 6.344 -13.061 -11.045 1.00 98.75 191 VAL A O 1
ATOM 1515 N N . GLY A 1 192 ? 8.367 -12.582 -10.187 1.00 98.56 192 GLY A N 1
ATOM 1516 C CA . GLY A 1 192 ? 7.998 -12.646 -8.772 1.00 98.56 192 GLY A CA 1
ATOM 1517 C C . GLY A 1 192 ? 7.125 -11.477 -8.315 1.00 98.56 192 GLY A C 1
ATOM 1518 O O . GLY A 1 192 ? 6.881 -10.525 -9.057 1.00 98.56 192 GLY A O 1
ATOM 1519 N N . GLU A 1 193 ? 6.611 -11.575 -7.097 1.00 98.62 193 GLU A N 1
ATOM 1520 C CA . GLU A 1 193 ? 5.703 -10.599 -6.493 1.00 98.62 193 GLU A CA 1
ATOM 1521 C C . GLU A 1 193 ? 6.422 -9.397 -5.873 1.00 98.62 193 GLU A C 1
ATOM 1523 O O . GLU A 1 193 ? 5.807 -8.344 -5.669 1.00 98.62 193 GLU A O 1
ATOM 1528 N N . ASP A 1 194 ? 7.720 -9.525 -5.593 1.00 98.75 194 ASP A N 1
ATOM 1529 C CA . ASP A 1 194 ? 8.558 -8.416 -5.150 1.00 98.75 194 ASP A CA 1
ATOM 1530 C C . ASP A 1 194 ? 8.958 -7.523 -6.320 1.00 98.75 194 ASP A C 1
ATOM 1532 O O . ASP A 1 194 ? 9.903 -7.785 -7.075 1.00 98.75 194 ASP A O 1
ATOM 1536 N N . ILE A 1 195 ? 8.164 -6.467 -6.463 1.00 98.75 195 ILE A N 1
ATOM 1537 C CA . ILE A 1 195 ? 8.319 -5.406 -7.442 1.00 98.75 195 ILE A CA 1
ATOM 1538 C C . ILE A 1 195 ? 8.355 -4.082 -6.692 1.00 98.75 195 ILE A C 1
ATOM 1540 O O . ILE A 1 195 ? 7.445 -3.762 -5.933 1.00 98.75 195 ILE A O 1
ATOM 1544 N N . LYS A 1 196 ? 9.374 -3.270 -6.942 1.00 98.69 196 LYS A N 1
ATOM 1545 C CA . LYS A 1 196 ? 9.466 -1.891 -6.471 1.00 98.69 196 LYS A CA 1
ATOM 1546 C C . LYS A 1 196 ? 9.555 -0.964 -7.668 1.00 98.69 196 LYS A C 1
ATOM 1548 O O . LYS A 1 196 ? 10.442 -1.120 -8.505 1.00 98.69 196 LYS A O 1
ATOM 1553 N N . VAL A 1 197 ? 8.655 0.010 -7.728 1.00 98.81 197 VAL A N 1
ATOM 1554 C CA . VAL A 1 197 ? 8.590 1.001 -8.804 1.00 98.81 197 VAL A CA 1
ATOM 1555 C C . VAL A 1 197 ? 8.953 2.363 -8.230 1.00 98.81 197 VAL A C 1
ATOM 1557 O O . VAL A 1 197 ? 8.310 2.838 -7.298 1.00 98.81 197 VAL A O 1
ATOM 1560 N N . MET A 1 198 ? 9.978 2.994 -8.791 1.00 98.75 198 MET A N 1
ATOM 1561 C CA . MET A 1 198 ? 10.366 4.373 -8.506 1.00 98.75 198 MET A CA 1
ATOM 1562 C C . MET A 1 198 ? 10.123 5.217 -9.754 1.00 98.75 198 MET A C 1
ATOM 1564 O O . MET A 1 198 ? 10.716 4.961 -10.797 1.00 98.75 198 MET A O 1
ATOM 1568 N N . GLY A 1 199 ? 9.272 6.229 -9.640 1.00 98.56 199 GLY A N 1
ATOM 1569 C CA . GLY A 1 199 ? 9.053 7.249 -10.652 1.00 98.56 199 GLY A CA 1
ATOM 1570 C C . GLY A 1 199 ? 9.799 8.529 -10.308 1.00 98.56 199 GLY A C 1
ATOM 1571 O O . GLY A 1 199 ? 9.586 9.117 -9.248 1.00 98.56 199 GLY A O 1
ATOM 1572 N N . TYR A 1 200 ? 10.640 8.978 -11.232 1.00 98.31 200 TYR A N 1
ATOM 1573 C CA . TYR A 1 200 ? 11.276 10.286 -11.207 1.00 98.31 200 TYR A CA 1
ATOM 1574 C C . TYR A 1 200 ? 10.833 11.084 -12.427 1.00 98.31 200 TYR A C 1
ATOM 1576 O O . TYR A 1 200 ? 11.195 10.759 -13.559 1.00 98.31 200 TYR A O 1
ATOM 1584 N N . ARG A 1 201 ? 10.055 12.141 -12.200 1.00 98.19 201 ARG A N 1
ATOM 1585 C CA . ARG A 1 201 ? 9.648 13.070 -13.253 1.00 98.19 201 ARG A CA 1
ATOM 1586 C C . ARG A 1 201 ? 10.500 14.329 -13.198 1.00 98.19 201 ARG A C 1
ATOM 1588 O O . ARG A 1 201 ? 10.599 14.963 -12.147 1.00 98.19 201 ARG A O 1
ATOM 1595 N N . LEU A 1 202 ? 11.049 14.717 -14.345 1.00 97.81 202 LEU A N 1
ATOM 1596 C CA . LEU A 1 202 ? 11.649 16.023 -14.591 1.00 97.81 202 LEU A CA 1
ATOM 1597 C C . LEU A 1 202 ? 10.919 16.686 -15.764 1.00 97.81 202 LEU A C 1
ATOM 1599 O O . LEU A 1 202 ? 11.026 16.257 -16.911 1.00 97.81 202 LEU A O 1
ATOM 1603 N N . HIS A 1 203 ? 10.174 17.747 -15.474 1.00 95.50 203 HIS A N 1
ATOM 1604 C CA . HIS A 1 203 ? 9.250 18.399 -16.395 1.00 95.50 203 HIS A CA 1
ATOM 1605 C C . HIS A 1 203 ? 8.249 17.390 -16.980 1.00 95.50 203 HIS A C 1
ATOM 1607 O O . HIS A 1 203 ? 7.421 16.873 -16.229 1.00 95.50 203 HIS A O 1
ATOM 1613 N N . GLN A 1 204 ? 8.333 17.120 -18.283 1.00 95.38 204 GLN A N 1
ATOM 1614 C CA . GLN A 1 204 ? 7.455 16.209 -19.028 1.00 95.38 204 GLN A CA 1
ATOM 1615 C C . GLN A 1 204 ? 8.141 14.864 -19.330 1.00 95.38 204 GLN A C 1
ATOM 1617 O O . GLN A 1 204 ? 7.632 14.075 -20.119 1.00 95.38 204 GLN A O 1
ATOM 1622 N N . LYS A 1 205 ? 9.308 14.604 -18.724 1.00 97.69 205 LYS A N 1
ATOM 1623 C CA . LYS A 1 205 ? 10.049 13.347 -18.858 1.00 97.69 205 LYS A CA 1
ATOM 1624 C C . LYS A 1 205 ? 9.919 12.531 -17.584 1.00 97.69 205 LYS A C 1
ATOM 1626 O O . LYS A 1 205 ? 10.228 13.041 -16.506 1.00 97.69 205 LYS A O 1
ATOM 1631 N N . LEU A 1 206 ? 9.494 11.280 -17.701 1.00 98.19 206 LEU A N 1
ATOM 1632 C CA . LEU A 1 206 ? 9.347 10.352 -16.583 1.00 98.19 206 LEU A CA 1
ATOM 1633 C C . LEU A 1 206 ? 10.307 9.173 -16.744 1.00 98.19 206 LEU A C 1
ATOM 1635 O O . LEU A 1 206 ? 10.262 8.463 -17.742 1.00 98.19 206 LEU A O 1
ATOM 1639 N N . ILE A 1 207 ? 11.143 8.939 -15.738 1.00 98.62 207 ILE A N 1
ATOM 1640 C CA . ILE A 1 207 ? 11.962 7.732 -15.621 1.00 98.62 207 ILE A CA 1
ATOM 1641 C C . ILE A 1 207 ? 11.303 6.819 -14.589 1.00 98.62 207 ILE A C 1
ATOM 1643 O O . ILE A 1 207 ? 11.096 7.215 -13.442 1.00 98.62 207 ILE A O 1
ATOM 1647 N N . LEU A 1 208 ? 10.975 5.601 -15.007 1.00 98.75 208 LEU A N 1
ATOM 1648 C CA . LEU A 1 208 ? 10.472 4.524 -14.167 1.00 98.75 208 LEU A CA 1
ATOM 1649 C C . LEU A 1 208 ? 11.584 3.499 -13.949 1.00 98.75 208 LEU A C 1
ATOM 1651 O O . LEU A 1 208 ? 11.930 2.748 -14.859 1.00 98.75 208 LEU A O 1
ATOM 1655 N N . THR A 1 209 ? 12.107 3.432 -12.730 1.00 98.88 209 THR A N 1
ATOM 1656 C CA . THR A 1 209 ? 13.037 2.379 -12.315 1.00 98.88 209 THR A CA 1
ATOM 1657 C C . THR A 1 209 ? 12.256 1.272 -11.621 1.00 98.88 209 THR A C 1
ATOM 1659 O O . THR A 1 209 ? 11.659 1.494 -10.567 1.00 98.88 209 THR A O 1
ATOM 1662 N N . VAL A 1 210 ? 12.274 0.075 -12.199 1.00 98.88 210 VAL A N 1
ATOM 1663 C CA . VAL A 1 210 ? 11.557 -1.104 -11.710 1.00 98.88 210 VAL A CA 1
ATOM 1664 C C . VAL A 1 210 ? 12.566 -2.144 -11.230 1.00 98.88 210 VAL A C 1
ATOM 1666 O O . VAL A 1 210 ? 13.306 -2.723 -12.023 1.00 98.88 210 VAL A O 1
ATOM 1669 N N . ALA A 1 211 ? 12.603 -2.392 -9.924 1.00 98.69 211 ALA A N 1
ATOM 1670 C CA . ALA A 1 211 ? 13.291 -3.550 -9.362 1.00 98.69 211 ALA A CA 1
ATOM 1671 C C . ALA A 1 211 ? 12.276 -4.686 -9.229 1.00 98.69 211 ALA A C 1
ATOM 1673 O O . ALA A 1 211 ? 11.236 -4.495 -8.612 1.00 98.69 211 ALA A O 1
ATOM 1674 N N . MET A 1 212 ? 12.546 -5.834 -9.832 1.00 98.50 212 MET A N 1
ATOM 1675 C CA . MET A 1 212 ? 11.588 -6.919 -9.997 1.00 98.50 212 MET A CA 1
ATOM 1676 C C . MET A 1 212 ? 12.303 -8.260 -9.888 1.00 98.50 212 MET A C 1
ATOM 1678 O O . MET A 1 212 ? 13.191 -8.563 -10.690 1.00 98.50 212 MET A O 1
ATOM 1682 N N . ALA A 1 213 ? 11.900 -9.056 -8.904 1.00 98.50 213 ALA A N 1
ATOM 1683 C CA . ALA A 1 213 ? 12.428 -10.395 -8.701 1.00 98.50 213 ALA A CA 1
ATOM 1684 C C . ALA A 1 213 ? 12.045 -11.323 -9.865 1.00 98.50 213 ALA A C 1
ATOM 1686 O O . ALA A 1 213 ? 10.890 -11.344 -10.297 1.00 98.50 213 ALA A O 1
ATOM 1687 N N . PHE A 1 214 ? 12.991 -12.136 -10.337 1.00 98.75 214 PHE A N 1
ATOM 1688 C CA . PHE A 1 214 ? 12.699 -13.261 -11.225 1.00 98.75 214 PHE A CA 1
ATOM 1689 C C . PHE A 1 214 ? 12.797 -14.584 -10.471 1.00 98.75 214 PHE A C 1
ATOM 1691 O O . PHE A 1 214 ? 13.748 -14.820 -9.726 1.00 98.75 214 PHE A O 1
ATOM 1698 N N . VAL A 1 215 ? 11.813 -15.455 -10.670 1.00 98.75 215 VAL A N 1
ATOM 1699 C CA . VAL A 1 215 ? 11.738 -16.772 -10.043 1.00 98.75 215 VAL A CA 1
ATOM 1700 C C . VAL A 1 215 ? 12.577 -17.758 -10.851 1.00 98.75 215 VAL A C 1
ATOM 1702 O O . VAL A 1 215 ? 12.292 -18.075 -12.006 1.00 98.75 215 VAL A O 1
ATOM 1705 N N . ASP A 1 216 ? 13.631 -18.243 -10.218 1.00 98.50 216 ASP A N 1
ATOM 1706 C CA . ASP A 1 216 ? 14.792 -18.856 -10.849 1.00 98.50 216 ASP A CA 1
ATOM 1707 C C . ASP A 1 216 ? 14.502 -20.159 -11.616 1.00 98.50 216 ASP A C 1
ATOM 1709 O O . ASP A 1 216 ? 15.085 -20.406 -12.672 1.00 98.50 216 ASP A O 1
ATOM 1713 N N . ARG A 1 217 ? 13.522 -20.945 -11.158 1.00 98.38 217 ARG A N 1
ATOM 1714 C CA . ARG A 1 217 ? 13.069 -22.187 -11.805 1.00 98.38 217 ARG A CA 1
ATOM 1715 C C . ARG A 1 217 ? 12.480 -21.982 -13.201 1.00 98.38 217 ARG A C 1
ATOM 1717 O O . ARG A 1 217 ? 12.397 -22.940 -13.962 1.00 98.38 217 ARG A O 1
ATOM 1724 N N . PHE A 1 218 ? 12.056 -20.761 -13.531 1.00 98.44 218 PHE A N 1
ATOM 1725 C CA . PHE A 1 218 ? 11.533 -20.419 -14.856 1.00 98.44 218 PHE A CA 1
ATOM 1726 C C . PHE A 1 218 ? 12.593 -19.813 -15.777 1.00 98.44 218 PHE A C 1
ATOM 1728 O O . PHE A 1 218 ? 12.299 -19.533 -16.937 1.00 98.44 218 PHE A O 1
ATOM 1735 N N . ILE A 1 219 ? 13.817 -19.609 -15.284 1.00 98.44 219 ILE A N 1
ATOM 1736 C CA . ILE A 1 219 ? 14.922 -19.048 -16.056 1.00 98.44 219 ILE A CA 1
ATOM 1737 C C . ILE A 1 219 ? 15.820 -20.201 -16.514 1.00 98.44 219 ILE A C 1
ATOM 1739 O O . ILE A 1 219 ? 16.498 -20.786 -15.673 1.00 98.44 219 ILE A O 1
ATOM 1743 N N . PRO A 1 220 ? 15.833 -20.561 -17.812 1.00 97.44 220 PRO A N 1
ATOM 1744 C CA . PRO A 1 220 ? 16.643 -21.666 -18.328 1.00 97.44 220 PRO A CA 1
ATOM 1745 C C . PRO A 1 220 ? 18.101 -21.275 -18.595 1.00 97.44 220 PRO A C 1
ATOM 1747 O O . PRO A 1 220 ? 18.984 -22.126 -18.528 1.00 97.44 220 PRO A O 1
ATOM 1750 N N . ASP A 1 221 ? 18.356 -20.001 -18.899 1.00 97.50 221 ASP A N 1
ATOM 1751 C CA . ASP A 1 221 ? 19.684 -19.457 -19.156 1.00 97.50 221 ASP A CA 1
ATOM 1752 C C . ASP A 1 221 ? 19.704 -17.924 -18.991 1.00 97.50 221 ASP A C 1
ATOM 1754 O O . ASP A 1 221 ? 18.669 -17.266 -18.846 1.00 97.50 221 ASP A O 1
ATOM 1758 N N . GLN A 1 222 ? 20.907 -17.346 -19.010 1.00 97.31 222 GLN A N 1
ATOM 1759 C CA . GLN A 1 222 ? 21.120 -15.907 -18.861 1.00 97.31 222 GLN A CA 1
ATOM 1760 C C . GLN A 1 222 ? 20.493 -15.096 -20.006 1.00 97.31 222 GLN A C 1
ATOM 1762 O O . GLN A 1 222 ? 19.973 -14.004 -19.778 1.00 97.31 222 GLN A O 1
ATOM 1767 N N . LYS A 1 223 ? 20.534 -15.610 -21.241 1.00 96.94 223 LYS A N 1
ATOM 1768 C CA . LYS A 1 223 ? 20.004 -14.896 -22.407 1.00 96.94 223 LYS A CA 1
ATOM 1769 C C . LYS A 1 223 ? 18.495 -14.715 -22.265 1.00 96.94 223 LYS A C 1
ATOM 1771 O O . LYS A 1 223 ? 18.000 -13.611 -22.466 1.00 96.94 223 LYS A O 1
ATOM 1776 N N . PHE A 1 224 ? 17.790 -15.764 -21.847 1.00 97.88 224 PHE A N 1
ATOM 1777 C CA . PHE A 1 224 ? 16.360 -15.718 -21.581 1.00 97.88 224 PHE A CA 1
ATOM 1778 C C . PHE A 1 224 ? 16.004 -14.634 -20.560 1.00 97.88 224 PHE A C 1
ATOM 1780 O O . PHE A 1 224 ? 15.075 -13.873 -20.806 1.00 97.88 224 PHE A O 1
ATOM 1787 N N . TYR A 1 225 ? 16.741 -14.523 -19.449 1.00 98.56 225 TYR A N 1
ATOM 1788 C CA . TYR A 1 225 ? 16.491 -13.501 -18.424 1.00 98.56 225 TYR A CA 1
ATOM 1789 C C . TYR A 1 225 ? 16.561 -12.074 -18.996 1.00 98.56 225 TYR A C 1
ATOM 1791 O O . TYR A 1 225 ? 15.623 -11.291 -18.830 1.00 98.56 225 TYR A O 1
ATOM 1799 N N . PHE A 1 226 ? 17.632 -11.739 -19.724 1.00 97.75 226 PHE A N 1
ATOM 1800 C CA . PHE A 1 226 ? 17.797 -10.396 -20.292 1.00 97.75 226 PHE A CA 1
ATOM 1801 C C . PHE A 1 226 ? 16.823 -10.116 -21.442 1.00 97.75 226 PHE A C 1
ATOM 1803 O O . PHE A 1 226 ? 16.217 -9.046 -21.468 1.00 97.75 226 PHE A O 1
ATOM 1810 N N . ASP A 1 227 ? 16.588 -11.081 -22.336 1.00 97.69 227 ASP A N 1
ATOM 1811 C CA . ASP A 1 227 ? 15.564 -10.951 -23.381 1.00 97.69 227 ASP A CA 1
ATOM 1812 C C . ASP A 1 227 ? 14.181 -10.723 -22.759 1.00 97.69 227 ASP A C 1
ATOM 1814 O O . ASP A 1 227 ? 13.376 -9.925 -23.246 1.00 97.69 227 ASP A O 1
ATOM 1818 N N . ARG A 1 228 ? 13.895 -11.413 -21.650 1.00 97.69 228 ARG A N 1
ATOM 1819 C CA . ARG A 1 228 ? 12.613 -11.304 -20.969 1.00 97.69 228 ARG A CA 1
ATOM 1820 C C . ARG A 1 228 ? 12.406 -9.934 -20.344 1.00 97.69 228 ARG A C 1
ATOM 1822 O O . ARG A 1 228 ? 11.302 -9.397 -20.444 1.00 97.69 228 ARG A O 1
ATOM 1829 N N . LYS A 1 229 ? 13.451 -9.350 -19.754 1.00 98.12 229 LYS A N 1
ATOM 1830 C CA . LYS A 1 229 ? 13.416 -7.967 -19.264 1.00 98.12 229 LYS A CA 1
ATOM 1831 C C . LYS A 1 229 ? 13.019 -6.992 -20.371 1.00 98.12 229 LYS A C 1
ATOM 1833 O O . LYS A 1 229 ? 12.173 -6.141 -20.124 1.00 98.12 229 LYS A O 1
ATOM 1838 N N . GLU A 1 230 ? 13.539 -7.145 -21.588 1.00 98.19 230 GLU A N 1
ATOM 1839 C CA . GLU A 1 230 ? 13.168 -6.273 -22.714 1.00 98.19 230 GLU A CA 1
ATOM 1840 C C . GLU A 1 230 ? 11.701 -6.449 -23.139 1.00 98.19 230 GLU A C 1
ATOM 1842 O O . GLU A 1 230 ? 10.997 -5.468 -23.395 1.00 98.19 230 GLU A O 1
ATOM 1847 N N . VAL A 1 231 ? 11.191 -7.686 -23.143 1.00 98.50 231 VAL A N 1
ATOM 1848 C CA . VAL A 1 231 ? 9.767 -7.952 -23.417 1.00 98.50 231 VAL A CA 1
ATOM 1849 C C . VAL A 1 231 ? 8.867 -7.314 -22.354 1.00 98.50 231 VAL A C 1
ATOM 1851 O O . VAL A 1 231 ? 7.847 -6.712 -22.695 1.00 98.50 231 VAL A O 1
ATOM 1854 N N . ILE A 1 232 ? 9.238 -7.413 -21.076 1.00 98.56 232 ILE A N 1
ATOM 1855 C CA . ILE A 1 232 ? 8.477 -6.818 -19.970 1.00 98.56 232 ILE A CA 1
ATOM 1856 C C . ILE A 1 232 ? 8.567 -5.292 -20.004 1.00 98.56 232 ILE A C 1
ATOM 1858 O O . ILE A 1 232 ? 7.551 -4.622 -19.846 1.00 98.56 232 ILE A O 1
ATOM 1862 N N . LYS A 1 233 ? 9.748 -4.733 -20.285 1.00 98.62 233 LYS A N 1
ATOM 1863 C CA . LYS A 1 233 ? 9.944 -3.293 -20.489 1.00 98.62 233 LYS A CA 1
ATOM 1864 C C . LYS A 1 233 ? 8.990 -2.759 -21.551 1.00 98.62 233 LYS A C 1
ATOM 1866 O O . LYS A 1 233 ? 8.317 -1.758 -21.314 1.00 98.62 233 LYS A O 1
ATOM 1871 N N . LYS A 1 234 ? 8.873 -3.457 -22.684 1.00 98.19 234 LYS A N 1
ATOM 1872 C CA . LYS A 1 234 ? 7.897 -3.108 -23.718 1.00 98.19 234 LYS A CA 1
ATOM 1873 C C . LYS A 1 234 ? 6.457 -3.212 -23.209 1.00 98.19 234 LYS A C 1
ATOM 1875 O O . LYS A 1 234 ? 5.689 -2.291 -23.432 1.00 98.19 234 LYS A O 1
ATOM 1880 N N . ALA A 1 235 ? 6.104 -4.272 -22.481 1.00 98.25 235 ALA A N 1
ATOM 1881 C CA . ALA A 1 235 ? 4.761 -4.418 -21.916 1.00 98.25 235 ALA A CA 1
ATOM 1882 C C . ALA A 1 235 ? 4.396 -3.284 -20.937 1.00 98.25 235 ALA A C 1
ATOM 1884 O O . ALA A 1 235 ? 3.257 -2.827 -20.943 1.00 98.25 235 ALA A O 1
ATOM 1885 N N . ILE A 1 236 ? 5.351 -2.802 -20.132 1.00 98.19 236 ILE A N 1
ATOM 1886 C CA . ILE A 1 236 ? 5.158 -1.638 -19.252 1.00 98.19 236 ILE A CA 1
ATOM 1887 C C . ILE A 1 236 ? 4.940 -0.374 -20.086 1.00 98.19 236 ILE A C 1
ATOM 1889 O O . ILE A 1 236 ? 4.011 0.377 -19.811 1.00 98.19 236 ILE A O 1
ATOM 1893 N N . LEU A 1 237 ? 5.764 -0.139 -21.110 1.00 97.56 237 LEU A N 1
ATOM 1894 C CA . LEU A 1 237 ? 5.598 1.014 -22.001 1.00 97.56 237 LEU A CA 1
ATOM 1895 C C . LEU A 1 237 ? 4.241 0.984 -22.717 1.00 97.56 237 LEU A C 1
ATOM 1897 O O . LEU A 1 237 ? 3.560 2.003 -22.751 1.00 97.56 237 LEU A O 1
ATOM 1901 N N . ASP A 1 238 ? 3.821 -0.179 -23.217 1.00 96.12 238 ASP A N 1
ATOM 1902 C CA . ASP A 1 238 ? 2.525 -0.373 -23.875 1.00 96.12 238 ASP A CA 1
ATOM 1903 C C . ASP A 1 238 ? 1.352 -0.152 -22.900 1.00 96.12 238 ASP A C 1
ATOM 1905 O O . ASP A 1 238 ? 0.327 0.401 -23.294 1.00 96.12 238 ASP A O 1
ATOM 1909 N N . PHE A 1 239 ? 1.494 -0.553 -21.630 1.00 95.50 239 PHE A N 1
ATOM 1910 C CA . PHE A 1 239 ? 0.511 -0.282 -20.575 1.00 95.50 239 PHE A CA 1
ATOM 1911 C C . PHE A 1 239 ? 0.412 1.220 -20.282 1.00 95.50 239 PHE A C 1
ATOM 1913 O O . PHE A 1 239 ? -0.676 1.789 -20.316 1.00 95.50 239 PHE A O 1
ATOM 1920 N N . VAL A 1 240 ? 1.545 1.890 -20.057 1.00 94.19 240 VAL A N 1
ATOM 1921 C CA . VAL A 1 240 ? 1.560 3.326 -19.742 1.00 94.19 240 VAL A CA 1
ATOM 1922 C C . VAL A 1 240 ? 1.114 4.171 -20.940 1.00 94.19 240 VAL A C 1
ATOM 1924 O O . VAL A 1 240 ? 0.484 5.204 -20.748 1.00 94.19 240 VAL A O 1
ATOM 1927 N N . ALA A 1 241 ? 1.355 3.729 -22.177 1.00 90.81 241 ALA A N 1
ATOM 1928 C CA . ALA A 1 241 ? 0.885 4.416 -23.382 1.00 90.81 241 ALA A CA 1
ATOM 1929 C C . ALA A 1 241 ? -0.652 4.462 -23.512 1.00 90.81 241 ALA A C 1
ATOM 1931 O O . ALA A 1 241 ? -1.175 5.276 -24.273 1.00 90.81 241 ALA A O 1
ATOM 1932 N N . GLN A 1 242 ? -1.382 3.603 -22.790 1.00 87.56 242 GLN A N 1
ATOM 1933 C CA . GLN A 1 242 ? -2.850 3.631 -22.737 1.00 87.56 242 GLN A CA 1
ATOM 1934 C C . GLN A 1 242 ? -3.376 4.704 -21.773 1.00 87.56 242 GLN A C 1
ATOM 1936 O O . GLN A 1 242 ? -4.540 5.105 -21.865 1.00 87.56 242 GLN A O 1
ATOM 1941 N N . GLU A 1 243 ? -2.531 5.196 -20.865 1.00 82.75 243 GLU A N 1
ATOM 1942 C CA . GLU A 1 243 ? -2.883 6.260 -19.934 1.00 82.75 243 GLU A CA 1
ATOM 1943 C C . GLU A 1 243 ? -2.902 7.616 -20.650 1.00 82.75 243 GLU A C 1
ATOM 1945 O O . GLU A 1 243 ? -2.005 7.976 -21.412 1.00 82.75 243 GLU A O 1
ATOM 1950 N N . LYS A 1 244 ? -3.928 8.425 -20.372 1.00 79.44 244 LYS A N 1
ATOM 1951 C CA . LYS A 1 244 ? -3.976 9.813 -20.848 1.00 79.44 244 LYS A CA 1
ATOM 1952 C C . LYS A 1 244 ? -3.057 10.661 -19.970 1.00 79.44 244 LYS A C 1
ATOM 1954 O O . LYS A 1 244 ? -3.454 11.026 -18.861 1.00 79.44 244 LYS A O 1
ATOM 1959 N N . VAL A 1 245 ? -1.854 10.950 -20.463 1.00 85.25 245 VAL A N 1
ATOM 1960 C CA . VAL A 1 245 ? -0.802 11.664 -19.722 1.00 85.25 245 VAL A CA 1
ATOM 1961 C C . VAL A 1 245 ? -0.254 12.848 -20.515 1.00 85.25 245 VAL A C 1
ATOM 1963 O O . VAL A 1 245 ? -0.118 12.773 -21.734 1.00 85.25 245 VAL A O 1
ATOM 1966 N N . ASP A 1 246 ? 0.088 13.925 -19.812 1.00 87.00 246 ASP A N 1
ATOM 1967 C CA . ASP A 1 246 ? 0.793 15.097 -20.350 1.00 87.00 246 ASP A CA 1
ATOM 1968 C C . ASP A 1 246 ? 2.321 14.933 -20.199 1.00 87.00 246 ASP A C 1
ATOM 1970 O O . ASP A 1 246 ? 3.010 15.710 -19.534 1.00 87.00 246 ASP A O 1
ATOM 1974 N N . LEU A 1 247 ? 2.853 13.833 -20.746 1.00 90.56 247 LEU A N 1
ATOM 1975 C CA . LEU A 1 247 ? 4.279 13.490 -20.723 1.00 90.56 247 LEU A CA 1
ATOM 1976 C C . LEU A 1 247 ? 4.798 13.335 -22.155 1.00 90.56 247 LEU A C 1
ATOM 1978 O O . LEU A 1 247 ? 4.180 12.671 -22.982 1.00 90.56 247 LEU A O 1
ATOM 1982 N N . GLU A 1 248 ? 5.958 13.925 -22.434 1.00 93.25 248 GLU A N 1
ATOM 1983 C CA . GLU A 1 248 ? 6.619 13.859 -23.743 1.00 93.25 248 GLU A CA 1
ATOM 1984 C C . GLU A 1 248 ? 7.440 12.572 -23.898 1.00 93.25 248 GLU A C 1
ATOM 1986 O O . GLU A 1 248 ? 7.589 12.052 -25.002 1.00 93.25 248 GLU A O 1
ATOM 1991 N N . GLU A 1 249 ? 8.003 12.070 -22.796 1.00 95.31 249 GLU A N 1
ATOM 1992 C CA . GLU A 1 249 ? 8.928 10.940 -22.809 1.00 95.31 249 GLU A CA 1
ATOM 1993 C C . GLU A 1 249 ? 8.783 10.104 -21.538 1.00 95.31 249 GLU A C 1
ATOM 1995 O O . GLU A 1 249 ? 8.771 10.634 -20.423 1.00 95.31 249 GLU A O 1
ATOM 2000 N N . ILE A 1 250 ? 8.717 8.783 -21.710 1.00 96.81 250 ILE A N 1
ATOM 2001 C CA . ILE A 1 250 ? 8.703 7.821 -20.610 1.00 96.81 250 ILE A CA 1
ATOM 2002 C C . ILE A 1 250 ? 9.793 6.785 -20.863 1.00 96.81 250 ILE A C 1
ATOM 2004 O O . ILE A 1 250 ? 9.763 6.057 -21.854 1.00 96.81 250 ILE A O 1
ATOM 2008 N N . GLN A 1 251 ? 10.753 6.720 -19.948 1.00 97.81 251 GLN A N 1
ATOM 2009 C CA . GLN A 1 251 ? 11.819 5.729 -19.933 1.00 97.81 251 GLN A CA 1
ATOM 2010 C C . GLN A 1 251 ? 11.524 4.693 -18.850 1.00 97.81 251 GLN A C 1
ATOM 2012 O O . GLN A 1 251 ? 11.130 5.040 -17.740 1.00 97.81 251 GLN A O 1
ATOM 2017 N N . VAL A 1 252 ? 11.746 3.419 -19.167 1.00 98.69 252 VAL A N 1
ATOM 2018 C CA . VAL A 1 252 ? 11.614 2.307 -18.220 1.00 98.69 252 VAL A CA 1
ATOM 2019 C C . VAL A 1 252 ? 12.949 1.583 -18.117 1.00 98.69 252 VAL A C 1
ATOM 2021 O O . VAL A 1 252 ? 13.474 1.102 -19.126 1.00 98.69 252 VAL A O 1
ATOM 2024 N N . ASP A 1 253 ? 13.460 1.462 -16.898 1.00 98.56 253 ASP A N 1
ATOM 2025 C CA . ASP A 1 253 ? 14.687 0.744 -16.573 1.00 98.56 253 ASP A CA 1
ATOM 2026 C C . ASP A 1 253 ? 14.376 -0.382 -15.589 1.00 98.56 253 ASP A C 1
ATOM 2028 O O . ASP A 1 253 ? 13.794 -0.149 -14.532 1.00 98.56 253 ASP A O 1
ATOM 2032 N N . ILE A 1 254 ? 14.760 -1.614 -15.928 1.00 98.75 254 ILE A N 1
ATOM 2033 C CA . ILE A 1 254 ? 14.469 -2.802 -15.114 1.00 98.75 254 ILE A CA 1
ATOM 2034 C C . ILE A 1 254 ? 15.767 -3.359 -14.538 1.00 98.75 254 ILE A C 1
ATOM 2036 O O . ILE A 1 254 ? 16.714 -3.593 -15.291 1.00 98.75 254 ILE A O 1
ATOM 2040 N N . ASN A 1 255 ? 15.787 -3.630 -13.229 1.00 98.50 255 ASN A N 1
ATOM 2041 C CA . ASN A 1 255 ? 16.896 -4.260 -12.499 1.00 98.50 255 ASN A CA 1
ATOM 2042 C C . ASN A 1 255 ? 18.253 -3.648 -12.874 1.00 98.50 255 ASN A C 1
ATOM 2044 O O . ASN A 1 255 ? 19.106 -4.293 -13.480 1.00 98.50 255 ASN A O 1
ATOM 2048 N N . THR A 1 256 ? 18.429 -2.367 -12.553 1.00 98.06 256 THR A N 1
ATOM 2049 C CA . THR A 1 256 ? 19.589 -1.556 -12.964 1.00 98.06 256 THR A CA 1
ATOM 2050 C C . THR A 1 256 ? 20.917 -1.979 -12.331 1.00 98.06 256 THR A C 1
ATOM 2052 O O . THR A 1 256 ? 21.965 -1.522 -12.776 1.00 98.06 256 THR A O 1
ATOM 2055 N N . LEU A 1 257 ? 20.883 -2.844 -11.312 1.00 97.19 257 LEU A N 1
ATOM 2056 C CA . LEU A 1 257 ? 22.072 -3.457 -10.712 1.00 97.19 257 LEU A CA 1
ATOM 2057 C C . LEU A 1 257 ? 22.612 -4.642 -11.533 1.00 97.19 257 LEU A C 1
ATOM 2059 O O . LEU A 1 257 ? 23.738 -5.077 -11.294 1.00 97.19 257 LEU A O 1
ATOM 2063 N N . ASP A 1 258 ? 21.821 -5.178 -12.465 1.00 97.75 258 ASP A N 1
ATOM 2064 C CA . ASP A 1 258 ? 22.223 -6.346 -13.241 1.00 97.75 258 ASP A CA 1
ATOM 2065 C C . ASP A 1 258 ? 23.491 -6.080 -14.065 1.00 97.75 258 ASP A C 1
ATOM 2067 O O . ASP A 1 258 ? 23.687 -5.001 -14.625 1.00 97.75 258 ASP A O 1
ATOM 2071 N N . ASP A 1 259 ? 24.323 -7.109 -14.199 1.00 96.50 259 ASP A N 1
ATOM 2072 C CA . ASP A 1 259 ? 25.572 -7.065 -14.955 1.00 96.50 259 ASP A CA 1
ATOM 2073 C C . ASP A 1 259 ? 25.749 -8.364 -15.758 1.00 96.50 259 ASP A C 1
ATOM 2075 O O . ASP A 1 259 ? 26.137 -9.397 -15.198 1.00 96.50 259 ASP A O 1
ATOM 2079 N N . PRO A 1 260 ? 25.515 -8.338 -17.085 1.00 93.94 260 PRO A N 1
ATOM 2080 C CA . PRO A 1 260 ? 25.675 -9.512 -17.934 1.00 93.94 260 PRO A CA 1
ATOM 2081 C C . PRO A 1 260 ? 27.080 -10.133 -17.891 1.00 93.94 260 PRO A C 1
ATOM 2083 O O . PRO A 1 260 ? 27.229 -11.324 -18.165 1.00 93.94 260 PRO A O 1
ATOM 2086 N N . SER A 1 261 ? 28.120 -9.368 -17.546 1.00 95.56 261 SER A N 1
ATOM 2087 C CA . SER A 1 261 ? 29.492 -9.886 -17.476 1.00 95.56 261 SER A CA 1
ATOM 2088 C C . SER A 1 261 ? 29.728 -10.810 -16.275 1.00 95.56 261 SER A C 1
ATOM 2090 O O . SER A 1 261 ? 30.681 -11.589 -16.271 1.00 95.56 261 SER A O 1
ATOM 2092 N N . ARG A 1 262 ? 28.839 -10.771 -15.272 1.00 95.00 262 ARG A N 1
ATOM 2093 C CA . ARG A 1 262 ? 28.946 -11.539 -14.021 1.00 95.00 262 ARG A CA 1
ATOM 2094 C C . ARG A 1 262 ? 28.171 -12.858 -14.031 1.00 95.00 262 ARG A C 1
ATOM 2096 O O . ARG A 1 262 ? 28.132 -13.544 -13.007 1.00 95.00 262 ARG A O 1
ATOM 2103 N N . GLY A 1 263 ? 27.572 -13.232 -15.162 1.00 92.56 263 GLY A N 1
ATOM 2104 C CA . GLY A 1 263 ? 26.773 -14.453 -15.275 1.00 92.56 263 GLY A CA 1
ATOM 2105 C C . GLY A 1 263 ? 25.593 -14.457 -14.299 1.00 92.56 263 GLY A C 1
ATOM 2106 O O . GLY A 1 263 ? 24.925 -13.441 -14.123 1.00 92.56 263 GLY A O 1
ATOM 2107 N N . GLU A 1 264 ? 25.362 -15.584 -13.617 1.00 92.31 264 GLU A N 1
ATOM 2108 C CA . GLU A 1 264 ? 24.282 -15.728 -12.623 1.00 92.31 264 GLU A CA 1
ATOM 2109 C C . GLU A 1 264 ? 24.343 -14.698 -11.490 1.00 92.31 264 GLU A C 1
ATOM 2111 O O . GLU A 1 264 ? 23.309 -14.208 -11.047 1.00 92.31 264 GLU A O 1
ATOM 2116 N N . ALA A 1 265 ? 25.548 -14.310 -11.062 1.00 92.94 265 ALA A N 1
ATOM 2117 C CA . ALA A 1 265 ? 25.745 -13.348 -9.978 1.00 92.94 265 ALA A CA 1
ATOM 2118 C C . ALA A 1 265 ? 25.418 -11.894 -10.370 1.00 92.94 265 ALA A C 1
ATOM 2120 O O . ALA A 1 265 ? 25.490 -11.002 -9.523 1.00 92.94 265 ALA A O 1
ATOM 2121 N N . GLY A 1 266 ? 25.128 -11.645 -11.649 1.00 95.00 266 GLY A N 1
ATOM 2122 C CA . GLY A 1 266 ? 24.701 -10.354 -12.178 1.00 95.00 266 GLY A CA 1
ATOM 2123 C C . GLY A 1 266 ? 23.212 -10.289 -12.508 1.00 95.00 266 GLY A C 1
ATOM 2124 O O . GLY A 1 266 ? 22.826 -9.407 -13.266 1.00 95.00 266 GLY A O 1
ATOM 2125 N N . MET A 1 267 ? 22.395 -11.222 -12.015 1.00 97.88 267 MET A N 1
ATOM 2126 C CA . MET A 1 267 ? 20.950 -11.256 -12.254 1.00 97.88 267 MET A CA 1
ATOM 2127 C C . MET A 1 267 ? 20.178 -11.206 -10.936 1.00 97.88 267 MET A C 1
ATOM 2129 O O . MET A 1 267 ? 20.579 -11.829 -9.951 1.00 97.88 267 MET A O 1
ATOM 2133 N N . TYR A 1 268 ? 19.028 -10.535 -10.929 1.00 98.00 268 TYR A N 1
ATOM 2134 C CA . TYR A 1 268 ? 18.121 -10.531 -9.785 1.00 98.00 268 TYR A CA 1
ATOM 2135 C C . TYR A 1 268 ? 17.220 -11.780 -9.767 1.00 98.00 268 TYR A C 1
ATOM 2137 O O . TYR A 1 268 ? 16.035 -11.741 -10.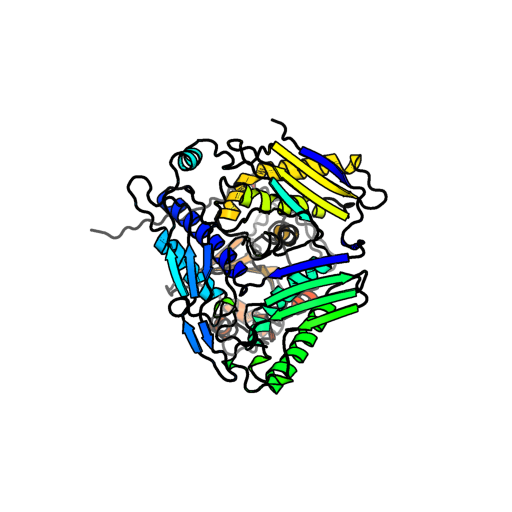108 1.00 98.00 268 TYR A O 1
ATOM 2145 N N . LEU A 1 269 ? 17.811 -12.911 -9.376 1.00 98.44 269 LEU A N 1
ATOM 2146 C CA . LEU A 1 269 ? 17.121 -14.191 -9.208 1.00 98.44 269 LEU A CA 1
ATOM 2147 C C . LEU A 1 269 ? 16.674 -14.422 -7.760 1.00 98.44 269 LEU A C 1
ATOM 2149 O O . LEU A 1 269 ? 17.366 -14.056 -6.815 1.00 98.44 269 LEU A O 1
ATOM 2153 N N . THR A 1 270 ? 15.537 -15.097 -7.609 1.00 98.69 270 THR A N 1
ATOM 2154 C CA . THR A 1 270 ? 14.943 -15.535 -6.338 1.00 98.69 270 THR A CA 1
ATOM 2155 C C . THR A 1 270 ? 14.338 -16.931 -6.504 1.00 98.69 270 THR A C 1
ATOM 2157 O O . THR A 1 270 ? 13.917 -17.302 -7.597 1.00 98.69 270 THR A O 1
ATOM 2160 N N . VAL A 1 271 ? 14.248 -17.714 -5.437 1.00 98.69 271 VAL A N 1
ATOM 2161 C CA . VAL A 1 271 ? 13.618 -19.044 -5.414 1.00 98.69 271 VAL A CA 1
ATOM 2162 C C . VAL A 1 271 ? 12.089 -18.943 -5.314 1.00 98.69 271 VAL A C 1
ATOM 2164 O O . VAL A 1 271 ? 11.362 -19.803 -5.831 1.00 98.69 271 VAL A O 1
ATOM 2167 N N . THR A 1 272 ? 11.604 -17.906 -4.629 1.00 98.50 272 THR A N 1
ATOM 2168 C CA . THR A 1 272 ? 10.213 -17.729 -4.185 1.00 98.50 272 THR A CA 1
ATOM 2169 C C . THR A 1 272 ? 9.541 -16.460 -4.711 1.00 98.50 272 THR A C 1
ATOM 2171 O O . THR A 1 272 ? 8.343 -16.280 -4.501 1.00 98.50 272 THR A O 1
ATOM 2174 N N . GLY A 1 273 ? 10.267 -15.586 -5.414 1.00 98.25 273 GLY A N 1
ATOM 2175 C CA . GLY A 1 273 ? 9.706 -14.348 -5.964 1.00 98.25 273 GLY A CA 1
ATOM 2176 C C . GLY A 1 273 ? 9.699 -13.159 -5.003 1.00 98.25 273 GLY A C 1
ATOM 2177 O O . GLY A 1 273 ? 9.098 -12.139 -5.333 1.00 98.25 273 GLY A O 1
ATOM 2178 N N . THR A 1 274 ? 10.359 -13.265 -3.844 1.00 98.69 274 THR A N 1
ATOM 2179 C CA . THR A 1 274 ? 10.567 -12.156 -2.901 1.00 98.69 274 THR A CA 1
ATOM 2180 C C . THR A 1 274 ? 12.015 -12.067 -2.443 1.00 98.69 274 THR A C 1
ATOM 2182 O O . THR A 1 274 ? 12.639 -13.093 -2.199 1.00 98.69 274 THR A O 1
ATOM 2185 N N . SER A 1 275 ? 12.555 -10.853 -2.290 1.00 98.44 275 SER A N 1
ATOM 2186 C CA . SER A 1 275 ? 13.872 -10.618 -1.672 1.00 98.44 275 SER A CA 1
ATOM 2187 C C . SER A 1 275 ? 13.939 -11.027 -0.203 1.00 9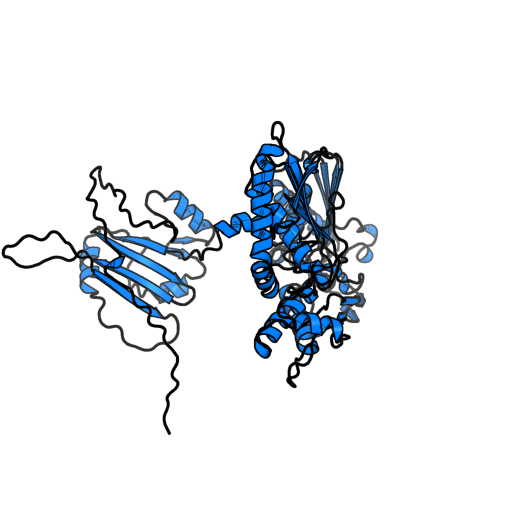8.44 275 SER A C 1
ATOM 2189 O O . SER A 1 275 ? 15.037 -11.272 0.308 1.00 98.44 275 SER A O 1
ATOM 2191 N N . ALA A 1 276 ? 12.790 -11.157 0.472 1.00 98.38 276 ALA A N 1
ATOM 2192 C CA . ALA A 1 276 ? 12.726 -11.597 1.861 1.00 98.38 276 ALA A CA 1
ATOM 2193 C C . ALA A 1 276 ? 13.361 -12.979 2.064 1.00 98.38 276 ALA A C 1
ATOM 2195 O O . ALA A 1 276 ? 13.826 -13.310 3.150 1.00 98.38 276 ALA A O 1
ATOM 2196 N N . GLU A 1 277 ? 13.430 -13.803 1.022 1.00 98.12 277 GLU A N 1
ATOM 2197 C CA . GLU A 1 277 ? 13.999 -15.138 1.134 1.00 98.12 277 GLU A CA 1
ATOM 2198 C C . GLU A 1 277 ? 15.501 -15.145 1.474 1.00 98.12 277 GLU A C 1
ATOM 2200 O O . GLU A 1 277 ? 15.972 -16.133 2.031 1.00 98.12 277 GLU A O 1
ATOM 2205 N N . GLY A 1 278 ? 16.251 -14.081 1.155 1.00 96.00 278 GLY A N 1
ATOM 2206 C CA . GLY A 1 278 ? 17.716 -14.127 1.234 1.00 96.00 278 GLY A CA 1
ATOM 2207 C C . GLY A 1 278 ? 18.478 -12.801 1.166 1.00 96.00 278 GLY A C 1
ATOM 2208 O O . GLY A 1 278 ? 19.705 -12.837 1.228 1.00 96.00 278 GLY A O 1
ATOM 2209 N N . ALA A 1 279 ? 17.805 -11.654 1.030 1.00 92.69 279 ALA A N 1
ATOM 2210 C CA . ALA A 1 279 ? 18.470 -10.358 0.859 1.00 92.69 279 ALA A CA 1
ATOM 2211 C C . ALA A 1 279 ? 17.968 -9.276 1.826 1.00 92.69 279 ALA A C 1
ATOM 2213 O O . ALA A 1 279 ? 18.784 -8.652 2.503 1.00 92.69 279 ALA A O 1
ATOM 2214 N N . ASP A 1 280 ? 16.649 -9.082 1.924 1.00 94.75 280 ASP A N 1
ATOM 2215 C CA . ASP A 1 280 ? 16.067 -7.916 2.597 1.00 94.75 280 ASP A CA 1
ATOM 2216 C C . ASP A 1 280 ? 15.131 -8.297 3.752 1.00 94.75 280 ASP A C 1
ATOM 2218 O O . ASP A 1 280 ? 14.388 -9.275 3.700 1.00 94.75 280 ASP A O 1
ATOM 2222 N N . CYS A 1 281 ? 15.138 -7.483 4.807 1.00 98.00 281 CYS A N 1
ATOM 2223 C CA . CYS A 1 281 ? 14.168 -7.565 5.899 1.00 98.00 281 CYS A CA 1
ATOM 2224 C C . CYS A 1 281 ? 13.010 -6.585 5.665 1.00 98.00 281 CYS A C 1
ATOM 2226 O O . CYS A 1 281 ? 13.171 -5.570 4.989 1.00 98.00 281 CYS A O 1
ATOM 2228 N N . GLY A 1 282 ? 11.860 -6.852 6.282 1.00 98.19 282 GLY A N 1
ATOM 2229 C CA . GLY A 1 282 ? 10.667 -6.009 6.210 1.00 98.19 282 GLY A CA 1
ATOM 2230 C C . GLY A 1 282 ? 10.161 -5.574 7.575 1.00 98.19 282 GLY A C 1
ATOM 2231 O O . GLY A 1 282 ? 10.240 -6.334 8.537 1.00 98.19 282 GLY A O 1
ATOM 2232 N N . GLN A 1 283 ? 9.586 -4.380 7.676 1.00 97.81 283 GLN A N 1
ATOM 2233 C CA . GLN A 1 283 ? 8.992 -3.877 8.915 1.00 97.81 283 GLN A CA 1
ATOM 2234 C C . GLN A 1 283 ? 7.720 -3.067 8.642 1.00 97.81 283 GLN A C 1
ATOM 2236 O O . GLN A 1 283 ? 7.654 -2.286 7.694 1.00 97.81 283 GLN A O 1
ATOM 2241 N N . VAL A 1 284 ? 6.730 -3.204 9.529 1.00 97.44 284 VAL A N 1
ATOM 2242 C CA . VAL A 1 284 ? 5.488 -2.410 9.483 1.00 97.44 284 VAL A CA 1
ATOM 2243 C C . VAL A 1 284 ? 5.793 -0.909 9.431 1.00 97.44 284 VAL A C 1
ATOM 2245 O O . VAL A 1 284 ? 6.635 -0.403 10.179 1.00 97.44 284 VAL A O 1
ATOM 2248 N N . GLY A 1 285 ? 5.100 -0.185 8.551 1.00 94.94 285 GLY A N 1
ATOM 2249 C CA . GLY A 1 285 ? 5.191 1.269 8.412 1.00 94.94 285 GLY A CA 1
ATOM 2250 C C . GLY A 1 285 ? 6.419 1.788 7.662 1.00 94.94 285 GLY A C 1
ATOM 2251 O O . GLY A 1 285 ? 6.586 3.006 7.542 1.00 94.94 285 GLY A O 1
ATOM 2252 N N . ARG A 1 286 ? 7.281 0.899 7.152 1.00 96.69 286 ARG A N 1
ATOM 2253 C CA . ARG A 1 286 ? 8.443 1.246 6.310 1.00 96.69 286 ARG A CA 1
ATOM 2254 C C . ARG A 1 286 ? 8.141 1.179 4.812 1.00 96.69 286 ARG A C 1
ATOM 2256 O O . ARG A 1 286 ? 8.994 1.546 3.996 1.00 96.69 286 ARG A O 1
ATOM 2263 N N . GLY A 1 287 ? 6.937 0.729 4.469 1.00 93.44 287 GLY A N 1
ATOM 2264 C CA . GLY A 1 287 ? 6.427 0.626 3.116 1.00 93.44 287 GLY A CA 1
ATOM 2265 C C . GLY A 1 287 ? 5.643 1.853 2.655 1.00 93.44 287 GLY A C 1
ATOM 2266 O O . GLY A 1 287 ? 5.965 3.007 2.957 1.00 93.44 287 GLY A O 1
ATOM 2267 N N . ASN A 1 288 ? 4.599 1.563 1.888 1.00 95.62 288 ASN A N 1
ATOM 2268 C CA . ASN A 1 288 ? 3.685 2.544 1.324 1.00 95.62 288 ASN A CA 1
ATOM 2269 C C . ASN A 1 288 ? 2.877 3.264 2.417 1.00 95.62 288 ASN A C 1
ATOM 2271 O O . ASN A 1 288 ? 2.700 2.761 3.526 1.00 95.62 288 ASN A O 1
ATOM 2275 N N . LYS A 1 289 ? 2.331 4.442 2.100 1.00 94.69 289 LYS A N 1
ATOM 2276 C CA . LYS A 1 289 ? 1.266 5.050 2.914 1.00 94.69 289 LYS A CA 1
ATOM 2277 C C . LYS A 1 289 ? -0.090 4.451 2.549 1.00 94.69 289 LYS A C 1
ATOM 2279 O O . LYS A 1 289 ? -0.196 3.671 1.610 1.00 94.69 289 LYS A O 1
ATOM 2284 N N . VAL A 1 290 ? -1.143 4.825 3.278 1.00 93.38 290 VAL A N 1
ATOM 2285 C CA . VAL A 1 290 ? -2.501 4.266 3.095 1.00 93.38 290 VAL A CA 1
ATOM 2286 C C . VAL A 1 290 ? -3.105 4.520 1.707 1.00 93.38 290 VAL A C 1
ATOM 2288 O O . VAL A 1 290 ? -4.085 3.890 1.328 1.00 93.38 290 VAL A O 1
ATOM 2291 N N . ASN A 1 291 ? -2.531 5.441 0.930 1.00 92.00 291 ASN A N 1
ATOM 2292 C CA . ASN A 1 291 ? -2.867 5.662 -0.476 1.00 92.00 291 ASN A CA 1
ATOM 2293 C C . ASN A 1 291 ? -2.052 4.782 -1.447 1.00 92.00 291 ASN A C 1
ATOM 2295 O O . ASN A 1 291 ? -2.152 4.968 -2.659 1.00 92.00 291 ASN A O 1
ATOM 2299 N N . GLY A 1 292 ? -1.255 3.844 -0.930 1.00 94.06 292 GLY A N 1
ATOM 2300 C CA . GLY A 1 292 ? -0.444 2.884 -1.677 1.00 94.06 292 GLY A CA 1
ATOM 2301 C C . GLY A 1 292 ? 0.862 3.433 -2.243 1.00 94.06 292 GLY A C 1
ATOM 2302 O O . GLY A 1 292 ? 1.496 2.732 -3.027 1.00 94.06 292 GLY A O 1
ATOM 2303 N N . LEU A 1 293 ? 1.276 4.645 -1.867 1.00 96.56 293 LEU A N 1
ATOM 2304 C CA . LEU A 1 293 ? 2.446 5.315 -2.436 1.00 96.56 293 LEU A CA 1
ATOM 2305 C C . LEU A 1 293 ? 3.351 5.916 -1.355 1.00 96.56 293 LEU A C 1
ATOM 2307 O O . LEU A 1 293 ? 2.930 6.196 -0.232 1.00 96.56 293 LEU A O 1
ATOM 2311 N N . ILE A 1 294 ? 4.600 6.163 -1.731 1.00 97.31 294 ILE A N 1
ATOM 2312 C CA . ILE A 1 294 ? 5.559 7.019 -1.038 1.00 97.31 294 ILE A CA 1
ATOM 2313 C C . ILE A 1 294 ? 5.797 8.221 -1.962 1.00 97.31 294 ILE A C 1
ATOM 2315 O O . ILE A 1 294 ? 6.676 8.206 -2.820 1.00 97.31 294 ILE A O 1
ATOM 2319 N N . ALA A 1 295 ? 4.960 9.251 -1.833 1.00 96.06 295 ALA A N 1
ATOM 2320 C CA . ALA A 1 295 ? 5.031 10.459 -2.654 1.00 96.06 295 ALA A CA 1
ATOM 2321 C C . ALA A 1 295 ? 5.863 11.539 -1.950 1.00 96.06 295 ALA A C 1
ATOM 2323 O O . ALA A 1 295 ? 5.358 12.267 -1.096 1.00 96.06 295 ALA A O 1
ATOM 2324 N N . LEU A 1 296 ? 7.144 11.653 -2.306 1.00 95.50 296 LEU A N 1
ATOM 2325 C CA . LEU A 1 296 ? 8.106 12.500 -1.584 1.00 95.50 296 LEU A CA 1
ATOM 2326 C C . LEU A 1 296 ? 7.838 14.004 -1.740 1.00 95.50 296 LEU A C 1
ATOM 2328 O O . LEU A 1 296 ? 8.308 14.804 -0.935 1.00 95.50 296 LEU A O 1
ATOM 2332 N N . ASN A 1 297 ? 7.069 14.395 -2.757 1.00 96.06 297 ASN A N 1
ATOM 2333 C CA . ASN A 1 297 ? 6.671 15.784 -2.986 1.00 96.06 297 ASN A CA 1
ATOM 2334 C C . ASN A 1 297 ? 5.354 16.169 -2.286 1.00 96.06 297 ASN A C 1
ATOM 2336 O O . ASN A 1 297 ? 4.931 17.321 -2.379 1.00 96.06 297 ASN A O 1
ATOM 2340 N N . ARG A 1 298 ? 4.689 15.232 -1.599 1.00 95.81 298 ARG A N 1
ATOM 2341 C CA . ARG A 1 298 ? 3.441 15.468 -0.862 1.00 95.81 298 ARG A CA 1
ATOM 2342 C C . ARG A 1 298 ? 3.710 15.482 0.645 1.00 95.81 298 ARG A C 1
ATOM 2344 O O . ARG A 1 298 ? 4.639 14.821 1.109 1.00 95.81 298 ARG A O 1
ATOM 2351 N N . PRO A 1 299 ? 2.893 16.186 1.447 1.00 94.50 299 PRO A N 1
ATOM 2352 C CA . PRO A 1 299 ? 2.922 15.988 2.888 1.00 94.50 299 PRO A CA 1
ATOM 2353 C C . PRO A 1 299 ? 2.513 14.545 3.216 1.00 94.50 299 PRO A C 1
ATOM 2355 O O . PRO A 1 299 ? 1.559 14.015 2.646 1.00 94.50 299 PRO A O 1
ATOM 2358 N N . MET A 1 300 ? 3.232 13.913 4.144 1.00 91.00 300 MET A N 1
ATOM 2359 C CA . MET A 1 300 ? 3.011 12.520 4.533 1.00 91.00 300 MET A CA 1
ATOM 2360 C C . MET A 1 300 ? 3.166 12.335 6.044 1.00 91.00 300 MET A C 1
ATOM 2362 O O . MET A 1 300 ? 4.030 12.946 6.671 1.00 91.00 300 MET A O 1
ATOM 2366 N N . GLY A 1 301 ? 2.332 11.473 6.628 1.00 85.75 301 GLY A N 1
ATOM 2367 C CA . GLY A 1 301 ? 2.439 11.077 8.031 1.00 85.75 301 GLY A CA 1
ATOM 2368 C C . GLY A 1 301 ? 3.534 10.031 8.272 1.00 85.75 301 GLY A C 1
ATOM 2369 O O . GLY A 1 301 ? 3.854 9.211 7.403 1.00 85.75 301 GLY A O 1
ATOM 2370 N N . THR A 1 302 ? 4.092 10.026 9.483 1.00 87.06 302 THR A N 1
ATOM 2371 C CA . THR A 1 302 ? 5.064 9.015 9.941 1.00 87.06 302 THR A CA 1
ATOM 2372 C C . THR A 1 302 ? 4.403 7.792 10.572 1.00 87.06 302 THR A C 1
ATOM 2374 O O . THR A 1 302 ? 5.053 6.764 10.721 1.00 87.06 302 THR A O 1
ATOM 2377 N N . GLU A 1 303 ? 3.119 7.885 10.918 1.00 88.38 303 GLU A N 1
ATOM 2378 C CA . GLU A 1 303 ? 2.356 6.796 11.528 1.00 88.38 303 GLU A CA 1
ATOM 2379 C C . GLU A 1 303 ? 2.162 5.615 10.570 1.00 88.38 303 GLU A C 1
ATOM 2381 O O . GLU A 1 303 ? 1.706 5.782 9.437 1.00 88.38 303 GLU A O 1
ATOM 2386 N N . ALA A 1 304 ? 2.460 4.409 11.054 1.00 92.25 304 ALA A N 1
ATOM 2387 C CA . ALA A 1 304 ? 2.050 3.169 10.404 1.00 92.25 304 ALA A CA 1
ATOM 2388 C C . ALA A 1 304 ? 0.549 2.948 10.626 1.00 92.25 304 ALA A C 1
ATOM 2390 O O . ALA A 1 304 ? 0.098 3.076 11.759 1.00 92.25 304 ALA A O 1
ATOM 2391 N N . ALA A 1 305 ? -0.227 2.599 9.601 1.00 93.62 305 ALA A N 1
ATOM 2392 C CA . ALA A 1 305 ? -1.659 2.320 9.771 1.00 93.62 305 ALA A CA 1
ATOM 2393 C C . ALA A 1 305 ? -1.951 0.830 10.025 1.00 93.62 305 ALA A C 1
ATOM 2395 O O . ALA A 1 305 ? -2.838 0.510 10.818 1.00 93.62 305 ALA A O 1
ATOM 2396 N N . ALA A 1 306 ? -1.201 -0.063 9.374 1.00 95.69 306 ALA A N 1
ATOM 2397 C CA . ALA A 1 306 ? -1.387 -1.507 9.452 1.00 95.69 306 ALA A CA 1
ATOM 2398 C C . ALA A 1 306 ? -1.259 -2.033 10.889 1.00 95.69 306 ALA A C 1
ATOM 2400 O O . ALA A 1 306 ? -0.354 -1.641 11.622 1.00 95.69 306 ALA A O 1
ATOM 2401 N N . GLY A 1 307 ? -2.167 -2.920 11.302 1.00 95.25 307 GLY A N 1
ATOM 2402 C CA . GLY A 1 307 ? -2.138 -3.566 12.623 1.00 95.25 307 GLY A CA 1
ATOM 2403 C C . GLY A 1 307 ? -2.684 -2.736 13.792 1.00 95.25 307 GLY A C 1
ATOM 2404 O O . GLY A 1 307 ? -2.926 -3.275 14.876 1.00 95.25 307 GLY A O 1
ATOM 2405 N N . LYS A 1 308 ? -2.927 -1.437 13.607 1.00 94.56 308 LYS A N 1
ATOM 2406 C CA . LYS A 1 308 ? -3.587 -0.598 14.617 1.00 94.56 308 LYS A CA 1
ATOM 2407 C C . LYS A 1 308 ? -5.095 -0.867 14.638 1.00 94.56 308 LYS A C 1
ATOM 2409 O O . LYS A 1 308 ? -5.705 -1.083 13.589 1.00 94.56 308 LYS A O 1
ATOM 2414 N N . ASN A 1 309 ? -5.730 -0.798 15.813 1.00 93.50 309 ASN A N 1
ATOM 2415 C CA . ASN A 1 309 ? -7.180 -0.987 15.871 1.00 93.50 309 ASN A CA 1
ATOM 2416 C C . ASN A 1 309 ? -7.943 0.121 15.118 1.00 93.50 309 ASN A C 1
ATOM 2418 O O . ASN A 1 309 ? -7.578 1.296 15.194 1.00 93.50 309 ASN A O 1
ATOM 2422 N N . PRO A 1 310 ? -9.062 -0.222 14.466 1.00 93.88 310 PRO A N 1
ATOM 2423 C CA . PRO A 1 310 ? -9.864 0.732 13.710 1.00 93.88 310 PRO A CA 1
ATOM 2424 C C . PRO A 1 310 ? -10.839 1.544 14.576 1.00 93.88 310 PRO A C 1
ATOM 2426 O O . PRO A 1 310 ? -11.611 2.304 14.016 1.00 93.88 310 PRO A O 1
ATOM 2429 N N . VAL A 1 311 ? -10.852 1.394 15.908 1.00 91.75 311 VAL A N 1
ATOM 2430 C CA . VAL A 1 311 ? -11.894 1.977 16.783 1.00 91.75 311 VAL A CA 1
ATOM 2431 C C . VAL A 1 311 ? -11.461 3.294 17.413 1.00 91.75 311 VAL A C 1
ATOM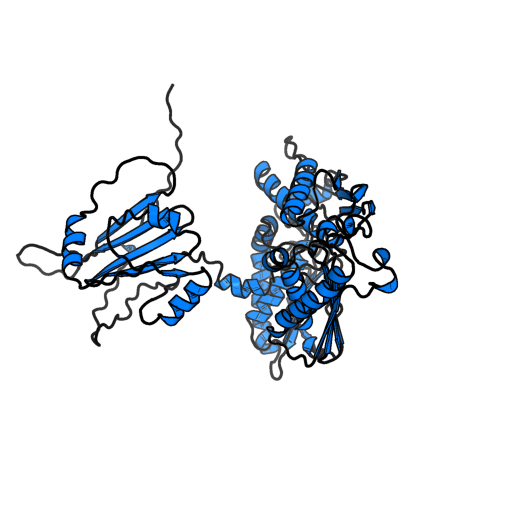 2433 O O . VAL A 1 311 ? -12.214 4.260 17.414 1.00 91.75 311 VAL A O 1
ATOM 2436 N N . SER A 1 312 ? -10.261 3.326 17.987 1.00 87.88 312 SER A N 1
ATOM 2437 C CA . SER A 1 312 ? -9.740 4.482 18.724 1.00 87.88 312 SER A CA 1
ATOM 2438 C C . SER A 1 312 ? -8.400 4.972 18.196 1.00 87.88 312 SER A C 1
ATOM 2440 O O . SER A 1 312 ? -7.984 6.078 18.552 1.00 87.88 312 SER A O 1
ATOM 2442 N N . HIS A 1 313 ? -7.723 4.184 17.349 1.00 90.56 313 HIS A N 1
ATOM 2443 C CA . HIS A 1 313 ? -6.398 4.546 16.875 1.00 90.56 313 HIS A CA 1
ATOM 2444 C C . HIS A 1 313 ? -6.432 5.543 15.724 1.00 90.56 313 HIS A C 1
ATOM 2446 O O . HIS A 1 313 ? -6.525 5.182 14.551 1.00 90.56 313 HIS A O 1
ATOM 2452 N N . VAL A 1 314 ? -6.266 6.823 16.053 1.00 91.00 314 VAL A N 1
ATOM 2453 C CA . VAL A 1 314 ? -6.276 7.907 15.059 1.00 91.00 314 VAL A CA 1
ATOM 2454 C C . VAL A 1 314 ? -5.140 7.798 14.037 1.00 91.00 314 VAL A C 1
ATOM 2456 O O . VAL A 1 314 ? -5.344 8.140 12.879 1.00 91.00 314 VAL A O 1
ATOM 2459 N N . GLY A 1 315 ? -3.996 7.208 14.402 1.00 90.31 315 GLY A N 1
ATOM 2460 C CA . GLY A 1 315 ? -2.925 6.852 13.465 1.00 90.31 315 GLY A CA 1
ATOM 2461 C C . GLY A 1 315 ? -3.371 5.927 12.322 1.00 90.31 315 GLY A C 1
ATOM 2462 O O . GLY A 1 315 ? -2.788 5.979 11.250 1.00 90.31 315 GLY A O 1
ATOM 2463 N N . LYS A 1 316 ? -4.438 5.136 12.480 1.00 93.94 316 LYS A N 1
ATOM 2464 C CA . LYS A 1 316 ? -5.078 4.417 11.364 1.00 93.94 316 LYS A CA 1
ATOM 2465 C C . LYS A 1 316 ? -6.251 5.209 10.805 1.00 93.94 316 LYS A C 1
ATOM 2467 O O . LYS A 1 316 ? -6.288 5.516 9.617 1.00 93.94 316 LYS A O 1
ATOM 2472 N N . ILE A 1 317 ? -7.189 5.570 11.680 1.00 95.06 317 ILE A N 1
ATOM 2473 C CA . ILE A 1 317 ? -8.476 6.156 11.294 1.00 95.06 317 ILE A CA 1
ATOM 2474 C C . ILE A 1 317 ? -8.269 7.466 10.538 1.00 95.06 317 ILE A C 1
ATOM 2476 O O . ILE A 1 317 ? -8.799 7.618 9.443 1.00 95.06 317 ILE A O 1
ATOM 2480 N N . TYR A 1 318 ? -7.476 8.397 11.077 1.00 95.69 318 TYR A N 1
ATOM 2481 C CA . TYR A 1 318 ? -7.253 9.690 10.434 1.00 95.69 318 TYR A CA 1
ATOM 2482 C C . TYR A 1 318 ? -6.386 9.578 9.187 1.00 95.69 318 TYR A C 1
ATOM 2484 O O . TYR A 1 318 ? -6.637 10.329 8.257 1.00 95.69 318 TYR A O 1
ATOM 2492 N N . ASN A 1 319 ? -5.430 8.643 9.117 1.00 94.06 319 ASN A N 1
ATOM 2493 C CA . ASN A 1 319 ? -4.665 8.431 7.883 1.00 94.06 319 ASN A CA 1
ATOM 2494 C C . ASN A 1 319 ? -5.589 8.043 6.723 1.00 94.06 319 ASN A C 1
ATOM 2496 O O . ASN A 1 319 ? -5.517 8.635 5.652 1.00 94.06 319 ASN A O 1
ATOM 2500 N N . PHE A 1 320 ? -6.506 7.101 6.931 1.00 95.00 320 PHE A N 1
ATOM 2501 C CA . PHE A 1 320 ? -7.477 6.750 5.896 1.00 95.00 320 PHE A CA 1
ATOM 2502 C C . PHE A 1 320 ? -8.520 7.855 5.661 1.00 95.00 320 PHE A C 1
ATOM 2504 O O . PHE A 1 320 ? -8.843 8.172 4.514 1.00 95.00 320 PHE A O 1
ATOM 2511 N N . LEU A 1 321 ? -9.033 8.464 6.732 1.00 95.81 321 LEU A N 1
ATOM 2512 C CA . LEU A 1 321 ? -10.100 9.458 6.656 1.00 95.81 321 LEU A CA 1
ATOM 2513 C C . LEU A 1 321 ? -9.656 10.748 5.957 1.00 95.81 321 LEU A C 1
ATOM 2515 O O . LEU A 1 321 ? -10.434 11.319 5.202 1.00 95.81 321 LEU A O 1
ATOM 2519 N N . THR A 1 322 ? -8.422 11.215 6.151 1.00 97.31 322 THR A N 1
ATOM 2520 C CA . THR A 1 322 ? -7.924 12.426 5.476 1.00 97.31 322 THR A CA 1
ATOM 2521 C C . THR A 1 322 ? -7.901 12.254 3.959 1.00 97.31 322 THR A C 1
ATOM 2523 O O . THR A 1 322 ? -8.341 13.149 3.238 1.00 97.31 322 THR A O 1
ATOM 2526 N N . HIS A 1 323 ? -7.456 11.097 3.457 1.00 96.31 323 HIS A N 1
ATOM 2527 C CA . HIS A 1 323 ? -7.510 10.779 2.029 1.00 96.31 323 HIS A CA 1
ATOM 2528 C C . HIS A 1 323 ? -8.951 10.637 1.524 1.00 96.31 323 HIS A C 1
ATOM 2530 O O . HIS A 1 323 ? -9.253 11.103 0.424 1.00 96.31 323 HIS A O 1
ATOM 2536 N N . HIS A 1 324 ? -9.843 10.046 2.325 1.00 95.56 324 HIS A N 1
ATOM 2537 C CA . HIS A 1 324 ? -11.265 9.943 1.999 1.00 95.56 324 HIS A CA 1
ATOM 2538 C C . HIS A 1 324 ? -11.927 11.326 1.870 1.00 95.56 324 HIS A C 1
ATOM 2540 O O . HIS A 1 324 ? -12.522 11.633 0.837 1.00 95.56 324 HIS A O 1
ATOM 2546 N N . ILE A 1 325 ? -11.739 12.202 2.864 1.00 97.25 325 ILE A N 1
ATOM 2547 C CA . ILE A 1 325 ? -12.256 13.578 2.855 1.00 97.25 325 ILE A CA 1
ATOM 2548 C C . ILE A 1 325 ? -11.671 14.356 1.675 1.00 97.25 325 ILE A C 1
ATOM 2550 O O . ILE A 1 325 ? -12.418 15.021 0.961 1.00 97.25 325 ILE A O 1
ATOM 2554 N N . ALA A 1 326 ? -10.356 14.272 1.439 1.00 98.12 326 ALA A N 1
ATOM 2555 C CA . ALA A 1 326 ? -9.716 14.984 0.335 1.00 98.12 326 ALA A CA 1
ATOM 2556 C C . ALA A 1 326 ? -10.319 14.573 -1.017 1.00 98.12 326 ALA A C 1
ATOM 2558 O O . ALA A 1 326 ? -10.642 15.435 -1.836 1.00 98.12 326 ALA A O 1
ATOM 2559 N N . ALA A 1 327 ? -10.529 13.269 -1.228 1.00 95.94 327 ALA A N 1
ATOM 2560 C CA . ALA A 1 327 ? -11.159 12.742 -2.433 1.00 95.94 327 ALA A CA 1
ATOM 2561 C C . ALA A 1 327 ? -12.616 13.206 -2.574 1.00 95.94 327 ALA A C 1
ATOM 256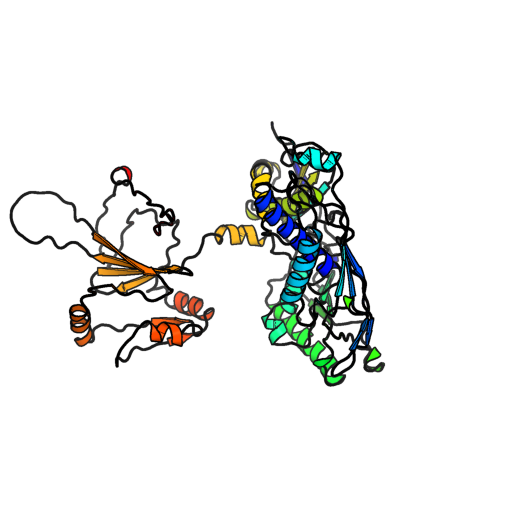3 O O . ALA A 1 327 ? -13.002 13.668 -3.647 1.00 95.94 327 ALA A O 1
ATOM 2564 N N . HIS A 1 328 ? -13.414 13.146 -1.503 1.00 96.12 328 HIS A N 1
ATOM 2565 C CA . HIS A 1 328 ? -14.803 13.607 -1.539 1.00 96.12 328 HIS A CA 1
ATOM 2566 C C . HIS A 1 328 ? -14.880 15.108 -1.857 1.00 96.12 328 HIS A C 1
ATOM 2568 O O . HIS A 1 328 ? -15.603 15.505 -2.769 1.00 96.12 328 HIS A O 1
ATOM 2574 N N . VAL A 1 329 ? -14.076 15.943 -1.192 1.00 97.31 329 VAL A N 1
ATOM 2575 C CA . VAL A 1 329 ? -14.010 17.386 -1.468 1.00 97.31 329 VAL A CA 1
ATOM 2576 C C . VAL A 1 329 ? -13.632 17.653 -2.928 1.00 97.31 329 VAL A C 1
ATOM 2578 O O . VAL A 1 329 ? -14.321 18.423 -3.597 1.00 97.31 329 VAL A O 1
ATOM 2581 N N . TYR A 1 330 ? -12.579 17.001 -3.432 1.00 97.12 330 TYR A N 1
ATOM 2582 C CA . TYR A 1 330 ? -12.110 17.174 -4.808 1.00 97.12 330 TYR A CA 1
ATOM 2583 C C . TYR A 1 330 ? -13.166 16.762 -5.845 1.00 97.12 330 TYR A C 1
ATOM 2585 O O . TYR A 1 330 ? -13.406 17.484 -6.811 1.00 97.12 330 TYR A O 1
ATOM 2593 N N . ASN A 1 331 ? -13.837 15.628 -5.631 1.00 94.31 331 ASN A N 1
ATOM 2594 C CA . ASN A 1 331 ? -14.800 15.077 -6.585 1.00 94.31 331 ASN A CA 1
ATOM 2595 C C . ASN A 1 331 ? -16.170 15.768 -6.534 1.00 94.31 331 ASN A C 1
ATOM 2597 O O . ASN A 1 331 ? -16.857 15.845 -7.553 1.00 94.31 331 ASN A O 1
ATOM 2601 N N . ALA A 1 332 ? -16.583 16.276 -5.371 1.00 92.94 332 ALA A N 1
ATOM 2602 C CA . ALA A 1 332 ? -17.863 16.963 -5.216 1.00 92.94 332 ALA A CA 1
ATOM 2603 C C . ALA A 1 332 ? -17.826 18.418 -5.701 1.00 92.94 332 ALA A C 1
ATOM 2605 O O . ALA A 1 332 ? -18.873 18.972 -6.051 1.00 92.94 332 ALA A O 1
ATOM 2606 N N . LEU A 1 333 ? -16.654 19.063 -5.692 1.00 93.44 333 LEU A N 1
ATOM 2607 C CA . LEU A 1 333 ? -16.539 20.503 -5.904 1.00 93.44 333 LEU A CA 1
ATOM 2608 C C . LEU A 1 333 ? -15.644 20.827 -7.111 1.00 93.44 333 LEU A C 1
ATOM 2610 O O . LEU A 1 333 ? -14.424 20.681 -7.034 1.00 93.44 333 LEU A O 1
ATOM 2614 N N . PRO A 1 334 ? -16.211 21.333 -8.224 1.00 91.31 334 PRO A N 1
ATOM 2615 C CA . PRO A 1 334 ? -15.399 21.812 -9.334 1.00 91.31 334 PRO A CA 1
ATOM 2616 C C . PRO A 1 334 ? -14.601 23.056 -8.919 1.00 91.31 334 PRO A C 1
ATOM 2618 O O . PRO A 1 334 ? -14.995 23.800 -8.022 1.00 91.31 334 PRO A O 1
ATOM 2621 N N . GLY A 1 335 ? -13.497 23.319 -9.620 1.00 93.12 335 GLY A N 1
ATOM 2622 C CA . GLY A 1 335 ? -12.666 24.504 -9.371 1.00 93.12 335 GLY A CA 1
ATOM 2623 C C . GLY A 1 335 ? -11.475 24.272 -8.439 1.00 93.12 335 GLY A C 1
ATOM 2624 O O . GLY A 1 335 ? -10.768 25.224 -8.120 1.00 93.12 335 GLY A O 1
ATOM 2625 N N . LEU A 1 336 ? -11.224 23.025 -8.043 1.00 96.00 336 LEU A N 1
ATOM 2626 C CA . LEU A 1 336 ? -10.062 22.617 -7.255 1.00 96.00 336 LEU A CA 1
ATOM 2627 C C . LEU A 1 336 ? -8.995 21.990 -8.165 1.00 96.00 336 LEU A C 1
ATOM 2629 O O . LEU A 1 336 ? -9.318 21.208 -9.061 1.00 96.00 336 LEU A O 1
ATOM 2633 N N . GLU A 1 337 ? -7.733 22.356 -7.954 1.00 96.25 337 GLU A N 1
ATOM 2634 C CA . GLU A 1 337 ? -6.571 21.665 -8.527 1.00 96.25 337 GLU A CA 1
ATOM 2635 C C . GLU A 1 337 ? -6.089 20.563 -7.583 1.00 96.25 337 GLU A C 1
ATOM 2637 O O . GLU A 1 337 ? -5.884 19.434 -8.018 1.00 96.25 337 GLU A O 1
ATOM 2642 N N . GLU A 1 338 ? -5.954 20.876 -6.291 1.00 97.69 338 GLU A N 1
ATOM 2643 C CA . GLU A 1 338 ? -5.496 19.946 -5.256 1.00 97.69 338 GLU A CA 1
ATOM 2644 C C . GLU A 1 338 ? -6.173 20.249 -3.916 1.00 97.69 338 GLU A C 1
ATOM 2646 O O . GLU A 1 338 ? -6.513 21.398 -3.620 1.00 97.69 338 GLU A O 1
ATOM 2651 N N . VAL A 1 339 ? -6.343 19.215 -3.097 1.00 98.25 339 VAL A N 1
ATOM 2652 C CA . VAL A 1 339 ? -6.909 19.273 -1.748 1.00 98.25 339 VAL A CA 1
ATOM 2653 C C . VAL A 1 339 ? -5.995 18.502 -0.811 1.00 98.25 339 VAL A C 1
ATOM 2655 O O . VAL A 1 339 ? -5.649 17.359 -1.100 1.00 98.25 339 VAL A O 1
ATOM 2658 N N . TYR A 1 340 ? -5.663 19.102 0.326 1.00 98.25 340 TYR A N 1
ATOM 2659 C CA . TYR A 1 340 ? -4.917 18.485 1.414 1.00 98.25 340 TYR A CA 1
ATOM 2660 C C . TYR A 1 340 ? -5.725 18.619 2.702 1.00 98.25 340 TYR A C 1
ATOM 2662 O O . TYR A 1 340 ? -6.212 19.700 3.030 1.00 98.25 340 TYR A O 1
ATOM 2670 N N . VAL A 1 341 ? -5.887 17.521 3.430 1.00 98.38 341 VAL A N 1
ATOM 2671 C CA . VAL A 1 341 ? -6.673 17.463 4.663 1.00 98.38 341 VAL A CA 1
ATOM 2672 C C . VAL A 1 341 ? -5.767 17.014 5.791 1.00 98.38 341 VAL A C 1
ATOM 2674 O O . VAL A 1 341 ? -5.181 15.937 5.719 1.00 98.38 341 VAL A O 1
ATOM 2677 N N . TRP A 1 342 ? -5.694 17.825 6.838 1.00 97.75 342 TRP A N 1
ATOM 2678 C CA . TRP A 1 342 ? -4.969 17.548 8.068 1.00 97.75 342 TRP A CA 1
ATOM 2679 C C . TRP A 1 342 ? -5.962 17.330 9.196 1.00 97.75 342 TRP A C 1
ATOM 2681 O O . TRP A 1 342 ? -6.800 18.194 9.457 1.00 97.75 342 TRP A O 1
ATOM 2691 N N . LEU A 1 343 ? -5.837 16.211 9.898 1.00 97.06 343 LEU A N 1
ATOM 2692 C CA . LEU A 1 343 ? -6.574 15.957 11.130 1.00 97.06 343 LEU A CA 1
ATOM 2693 C C . LEU A 1 343 ? -5.575 15.754 12.264 1.00 97.06 343 LEU A C 1
ATOM 2695 O O . LEU A 1 343 ? -4.641 14.968 12.129 1.00 97.06 343 LEU A O 1
ATOM 2699 N N . CYS A 1 344 ? -5.785 16.436 13.386 1.00 95.56 344 CYS A N 1
ATOM 2700 C CA . CYS A 1 344 ? -5.010 16.235 14.608 1.00 95.56 344 CYS A CA 1
ATOM 2701 C C . CYS A 1 344 ? -5.953 15.856 15.745 1.00 95.56 344 CYS A C 1
ATOM 2703 O O . CYS A 1 344 ? -6.951 16.540 15.986 1.00 95.56 344 CYS A O 1
ATOM 2705 N N . SER A 1 345 ? -5.674 14.749 16.425 1.00 93.81 345 SER A N 1
ATOM 2706 C CA . SER A 1 345 ? -6.431 14.332 17.601 1.00 93.81 345 SER A CA 1
ATOM 2707 C C . SER A 1 345 ? -5.865 14.970 18.865 1.00 93.81 345 SER A C 1
ATOM 2709 O O . SER A 1 345 ? -4.760 15.501 18.889 1.00 93.81 345 SER A O 1
ATOM 2711 N N . GLN A 1 346 ? -6.624 14.869 19.949 1.00 91.31 346 GLN A N 1
ATOM 2712 C CA . GLN A 1 346 ? -6.099 15.018 21.297 1.00 91.31 346 GLN A CA 1
ATOM 2713 C C . GLN A 1 346 ? -6.509 13.772 22.079 1.00 91.31 346 GLN A C 1
ATOM 2715 O O . GLN A 1 346 ? -7.683 13.395 22.058 1.00 91.31 346 GLN A O 1
ATOM 2720 N N . ILE A 1 347 ? -5.550 13.124 22.743 1.00 86.94 347 ILE A N 1
ATOM 2721 C CA . ILE A 1 347 ? -5.794 11.884 23.490 1.00 86.94 347 ILE A CA 1
ATOM 2722 C C . ILE A 1 347 ? -6.989 12.035 24.449 1.00 86.94 347 ILE A C 1
ATOM 2724 O O . ILE A 1 347 ? -7.126 13.030 25.164 1.00 86.94 347 ILE A O 1
ATOM 2728 N N . GLY A 1 348 ? -7.894 11.055 24.432 1.00 84.06 348 GLY A N 1
ATOM 2729 C CA . GLY A 1 348 ? -9.109 11.033 25.248 1.00 84.06 348 GLY A CA 1
ATOM 2730 C C . GLY A 1 348 ? -10.294 11.853 24.716 1.00 84.06 348 GLY A C 1
ATOM 2731 O O . GLY A 1 348 ? -11.391 11.721 25.264 1.00 84.06 348 GLY A O 1
ATOM 2732 N N . LYS A 1 349 ? -10.134 12.658 23.656 1.00 89.75 349 LYS A N 1
ATOM 2733 C CA . LYS A 1 349 ? -11.255 13.334 22.970 1.00 89.75 349 LYS A CA 1
ATOM 2734 C C . LYS A 1 349 ? -11.939 12.405 21.959 1.00 89.75 349 LYS A C 1
ATOM 2736 O O . LYS A 1 349 ? -11.272 11.511 21.444 1.00 89.75 349 LYS A O 1
ATOM 2741 N N . PRO A 1 350 ? -13.242 12.576 21.664 1.00 91.44 350 PRO A N 1
ATOM 2742 C CA . PRO A 1 350 ? -13.912 11.809 20.614 1.00 91.44 350 PRO A CA 1
ATOM 2743 C C . PRO A 1 350 ? -13.194 11.941 19.267 1.00 91.44 350 PRO A C 1
ATOM 2745 O O . PRO A 1 350 ? -12.748 13.027 18.904 1.00 91.44 350 PRO A O 1
ATOM 2748 N N . ILE A 1 351 ? -13.105 10.845 18.513 1.00 92.12 351 ILE A N 1
ATOM 2749 C CA . ILE A 1 351 ? -12.441 10.835 17.198 1.00 92.12 351 ILE A CA 1
ATOM 2750 C C . ILE A 1 351 ? -13.206 11.644 16.136 1.00 92.12 351 ILE A C 1
ATOM 2752 O O . ILE A 1 351 ? -12.637 12.014 15.118 1.00 92.12 351 ILE A O 1
ATOM 2756 N N . ASP A 1 352 ? -14.486 11.950 16.359 1.00 93.88 352 ASP A N 1
ATOM 2757 C CA . ASP A 1 352 ? -15.256 12.850 15.497 1.00 93.88 352 ASP A CA 1
ATOM 2758 C C . ASP A 1 352 ? -15.077 14.334 15.860 1.00 93.88 352 ASP A C 1
ATOM 2760 O O . ASP A 1 352 ? -15.594 15.204 15.163 1.00 93.88 352 ASP A O 1
ATOM 2764 N N . GLU A 1 353 ? -14.339 14.645 16.927 1.00 93.38 353 GLU A N 1
ATOM 2765 C CA . GLU A 1 353 ? -14.046 16.004 17.392 1.00 93.38 353 GLU A CA 1
ATOM 2766 C C . GLU A 1 353 ? -12.521 16.243 17.409 1.00 93.38 353 GLU A C 1
ATOM 2768 O O . GLU A 1 353 ? -11.922 16.378 18.482 1.00 93.38 353 GLU A O 1
ATOM 2773 N N . PRO A 1 354 ? -11.853 16.281 16.235 1.00 94.06 354 PRO A N 1
ATOM 2774 C CA . PRO A 1 354 ? -10.420 16.546 16.168 1.00 94.06 354 PRO A CA 1
ATOM 2775 C C . PRO A 1 354 ? -10.083 17.911 16.783 1.00 94.06 354 PRO A C 1
ATOM 2777 O O . PRO A 1 354 ? -10.861 18.863 16.693 1.00 94.06 354 PRO A O 1
ATOM 2780 N N . LEU A 1 355 ? -8.879 18.020 17.353 1.00 94.62 355 LEU A N 1
ATOM 2781 C CA . LEU A 1 355 ? -8.330 19.285 17.840 1.00 94.62 355 LEU A CA 1
ATOM 2782 C C . LEU A 1 355 ? -8.300 20.330 16.717 1.00 94.62 355 LEU A C 1
ATOM 2784 O O . LEU A 1 355 ? -8.611 21.500 16.939 1.00 94.62 355 LEU A O 1
ATOM 2788 N N . ILE A 1 356 ? -7.953 19.888 15.508 1.00 95.19 356 ILE A N 1
ATOM 2789 C CA . ILE A 1 356 ? -8.018 20.677 14.281 1.00 95.19 356 ILE A CA 1
ATOM 2790 C C . ILE A 1 356 ? -8.325 19.763 13.094 1.00 95.19 356 ILE A C 1
ATOM 2792 O O . ILE A 1 356 ? -7.733 18.690 12.955 1.00 95.19 356 ILE A O 1
ATOM 2796 N N . ALA A 1 357 ? -9.227 20.225 12.231 1.00 97.38 357 ALA A N 1
ATOM 2797 C CA . ALA A 1 357 ? -9.397 19.742 10.870 1.00 97.38 357 ALA A CA 1
ATOM 2798 C C . ALA A 1 357 ? -9.038 20.876 9.896 1.00 97.38 357 ALA A C 1
ATOM 2800 O O . ALA A 1 357 ? -9.844 21.779 9.681 1.00 97.38 357 ALA A O 1
ATOM 2801 N N . SER A 1 358 ? -7.822 20.868 9.344 1.00 97.81 358 SER A N 1
ATOM 2802 C CA . SER A 1 358 ? -7.383 21.881 8.372 1.00 97.81 358 SER A CA 1
ATOM 2803 C C . SER A 1 358 ? -7.531 21.355 6.951 1.00 97.81 358 SER A C 1
ATOM 2805 O O . SER A 1 358 ? -7.000 20.295 6.624 1.00 97.81 358 SER A O 1
ATOM 2807 N N . VAL A 1 359 ? -8.243 22.093 6.104 1.00 98.38 359 VAL A N 1
ATOM 2808 C CA . VAL A 1 359 ? -8.387 21.807 4.679 1.00 98.38 359 VAL A CA 1
ATOM 2809 C C . VAL A 1 359 ? -7.680 22.890 3.886 1.00 98.38 359 VAL A C 1
ATOM 2811 O O . VAL A 1 359 ? -8.102 24.045 3.846 1.00 98.38 359 VAL A O 1
ATOM 2814 N N . GLN A 1 360 ? -6.614 22.485 3.221 1.00 98.31 360 GLN A N 1
ATOM 2815 C CA . GLN A 1 360 ? -5.810 23.325 2.356 1.00 98.31 360 GLN A CA 1
ATOM 2816 C C . GLN A 1 360 ? -6.162 23.018 0.906 1.00 98.31 360 GLN A C 1
ATOM 2818 O O . GLN A 1 360 ? -6.113 21.864 0.483 1.00 98.31 360 GLN A O 1
ATOM 2823 N N . VAL A 1 361 ? -6.516 24.040 0.131 1.00 98.19 361 VAL A N 1
ATOM 2824 C CA . VAL A 1 361 ? -6.887 23.869 -1.279 1.00 98.19 361 VAL A CA 1
ATOM 2825 C C . VAL A 1 361 ? -6.014 24.700 -2.201 1.00 98.19 361 VAL A C 1
ATOM 2827 O O . VAL A 1 361 ? -5.722 25.860 -1.918 1.00 98.19 361 VAL A O 1
ATOM 2830 N N . ILE A 1 362 ? -5.650 24.128 -3.345 1.00 97.56 362 ILE A N 1
ATOM 2831 C CA . ILE A 1 362 ? -5.155 24.896 -4.486 1.00 97.56 362 ILE A CA 1
ATOM 2832 C C . ILE A 1 362 ? -6.315 25.058 -5.460 1.00 97.56 362 ILE A C 1
ATOM 2834 O O . ILE A 1 362 ? -6.929 24.079 -5.886 1.00 97.56 362 ILE A O 1
ATOM 2838 N N . LEU A 1 363 ? -6.644 26.305 -5.778 1.00 96.31 363 LEU A N 1
ATOM 2839 C CA . LEU A 1 363 ? -7.795 26.657 -6.601 1.00 96.31 363 LEU A CA 1
ATOM 2840 C C . LEU A 1 363 ? -7.399 26.753 -8.077 1.00 96.31 363 LEU A C 1
ATOM 2842 O O . LEU A 1 363 ? -6.289 27.172 -8.409 1.00 96.31 363 LEU A O 1
ATOM 2846 N N . LYS A 1 364 ? -8.335 26.423 -8.970 1.00 94.88 364 LYS A N 1
ATOM 2847 C CA . LYS A 1 364 ? -8.213 26.748 -10.395 1.00 94.88 364 LYS A CA 1
ATOM 2848 C C . LYS A 1 364 ? -8.205 28.272 -10.594 1.00 94.88 364 LYS A C 1
ATOM 2850 O O . LYS A 1 364 ? -8.750 29.000 -9.756 1.00 94.88 364 LYS A O 1
ATOM 2855 N N . PRO A 1 365 ? -7.641 28.774 -11.709 1.00 91.31 365 PRO A N 1
ATOM 2856 C CA . PRO A 1 365 ? -7.717 30.192 -12.044 1.00 91.31 365 PRO A CA 1
ATOM 2857 C C . PRO A 1 365 ? -9.154 30.720 -11.963 1.00 91.31 365 PRO A C 1
ATOM 2859 O O . PRO A 1 365 ? -10.091 30.046 -12.387 1.00 91.31 365 PRO A O 1
ATOM 2862 N N . HIS A 1 366 ? -9.313 31.933 -11.429 1.00 90.75 366 HIS A N 1
ATOM 2863 C CA . HIS A 1 366 ? -10.599 32.633 -11.281 1.00 90.75 366 HIS A CA 1
ATOM 2864 C C . HIS A 1 366 ? -11.607 32.007 -10.299 1.00 90.75 366 HIS A C 1
ATOM 2866 O O . HIS A 1 366 ? -12.744 32.464 -10.232 1.00 90.75 366 HIS A O 1
ATOM 2872 N N . VAL A 1 367 ? -11.206 31.012 -9.501 1.00 93.88 367 VAL A N 1
ATOM 2873 C CA . VAL A 1 367 ? -12.032 30.474 -8.409 1.00 93.88 367 VAL A CA 1
ATOM 2874 C C . VAL A 1 367 ? -11.666 31.167 -7.099 1.00 93.88 367 VAL A C 1
ATOM 2876 O O . VAL A 1 367 ? -10.492 31.269 -6.742 1.00 93.88 367 VAL A O 1
ATOM 2879 N N . HIS A 1 368 ? -12.671 31.631 -6.353 1.00 93.88 368 HIS A N 1
ATOM 2880 C CA . HIS A 1 368 ? -12.468 32.335 -5.087 1.00 93.88 368 HIS A CA 1
ATOM 2881 C C . HIS A 1 368 ? -12.801 31.457 -3.878 1.00 93.88 368 HIS A C 1
ATOM 2883 O O . HIS A 1 368 ? -13.883 30.876 -3.786 1.00 93.88 368 HIS A O 1
ATOM 2889 N N . LEU A 1 369 ? -11.904 31.437 -2.883 1.00 95.69 369 LEU A N 1
ATOM 2890 C CA . LEU A 1 369 ? -12.065 30.628 -1.668 1.00 95.69 369 LEU A CA 1
ATOM 2891 C C . LEU A 1 369 ? -13.410 30.869 -0.963 1.00 95.69 369 LEU A C 1
ATOM 2893 O O . LEU A 1 369 ? -14.039 29.925 -0.493 1.00 95.69 369 LEU A O 1
ATOM 2897 N N . LYS A 1 370 ? -13.882 32.123 -0.931 1.00 95.44 370 LYS A N 1
ATOM 2898 C CA . LYS A 1 370 ? -15.143 32.510 -0.276 1.00 95.44 370 LYS A CA 1
ATOM 2899 C C . LYS A 1 370 ? -16.368 31.767 -0.822 1.00 95.44 370 LYS A C 1
ATOM 2901 O O . LYS A 1 370 ? -17.318 31.551 -0.077 1.00 95.44 370 LYS A O 1
ATOM 2906 N N . GLU A 1 371 ? -16.351 31.373 -2.092 1.00 93.00 371 GLU A N 1
ATOM 2907 C CA . GLU A 1 371 ? -17.478 30.703 -2.751 1.00 93.00 371 GLU A CA 1
ATOM 2908 C C . GLU A 1 371 ? -17.503 29.195 -2.472 1.00 93.00 371 GLU A C 1
ATOM 2910 O O . GLU A 1 371 ? -18.571 28.582 -2.389 1.00 93.00 371 GLU A O 1
ATOM 2915 N N . ILE A 1 372 ? -16.322 28.591 -2.314 1.00 94.81 372 ILE A N 1
ATOM 2916 C CA . ILE A 1 372 ? -16.162 27.141 -2.174 1.00 94.81 372 ILE A CA 1
ATOM 2917 C C . ILE A 1 372 ? -16.008 26.699 -0.715 1.00 94.81 372 ILE A C 1
ATOM 2919 O O . ILE A 1 372 ? -16.473 25.616 -0.362 1.00 94.81 372 ILE A O 1
ATOM 2923 N N . ALA A 1 373 ? -15.448 27.542 0.159 1.00 96.94 373 ALA A N 1
ATOM 2924 C CA . ALA A 1 373 ? -15.201 27.214 1.563 1.00 96.94 373 ALA A CA 1
ATOM 2925 C C . ALA A 1 373 ? -16.463 26.755 2.321 1.00 96.94 373 ALA A C 1
ATOM 2927 O O . ALA A 1 373 ? -16.396 25.717 2.977 1.00 96.94 373 ALA A O 1
ATOM 2928 N N . PRO A 1 374 ? -17.650 27.389 2.184 1.00 96.56 374 PRO A N 1
ATOM 2929 C CA . PRO A 1 374 ? -18.861 26.887 2.841 1.00 96.56 374 PRO A CA 1
ATOM 2930 C C . PRO A 1 374 ? -19.286 25.488 2.370 1.00 96.56 374 PRO A C 1
ATOM 2932 O O . PRO A 1 374 ? -19.944 24.762 3.113 1.00 96.56 374 PRO A O 1
ATOM 2935 N N . LYS A 1 375 ? -18.939 25.100 1.137 1.00 96.56 375 LYS A N 1
ATOM 2936 C CA . LYS A 1 375 ? -19.231 23.765 0.594 1.00 96.56 375 LYS A CA 1
ATOM 2937 C C . LYS A 1 375 ? -18.221 22.736 1.104 1.00 96.56 375 LYS A C 1
ATOM 2939 O O . LYS A 1 375 ? -18.637 21.673 1.547 1.00 96.56 375 LYS A O 1
ATOM 2944 N N . ILE A 1 376 ? -16.932 23.087 1.125 1.00 97.50 376 ILE A N 1
ATOM 2945 C CA . ILE A 1 376 ? -15.863 22.270 1.727 1.00 97.50 376 ILE A CA 1
ATOM 2946 C C . ILE A 1 376 ? -16.196 21.971 3.193 1.00 97.50 376 ILE A C 1
ATOM 2948 O O . ILE A 1 376 ? -16.181 20.817 3.610 1.00 97.50 376 ILE A O 1
ATOM 2952 N N . GLN A 1 377 ? -16.583 23.002 3.948 1.00 97.38 377 GLN A N 1
ATOM 2953 C CA . GLN A 1 377 ? -16.985 22.901 5.350 1.00 97.38 377 GLN A CA 1
ATOM 2954 C C . GLN A 1 377 ? -18.085 21.853 5.566 1.00 97.38 377 GLN A C 1
ATOM 2956 O O . GLN A 1 377 ? -18.001 21.059 6.499 1.00 97.38 377 GLN A O 1
ATOM 2961 N N . LYS A 1 378 ? -19.110 21.841 4.700 1.00 96.38 378 LYS A N 1
ATOM 2962 C CA . LYS A 1 378 ? -20.221 20.880 4.776 1.00 96.38 378 LYS A CA 1
ATOM 2963 C C . LYS A 1 378 ? -19.767 19.448 4.511 1.00 96.38 378 LYS A C 1
ATOM 2965 O O . LYS A 1 378 ? -20.218 18.551 5.211 1.00 96.38 378 LYS A O 1
ATOM 2970 N N . VAL A 1 379 ? -18.890 19.241 3.527 1.00 96.62 379 VAL A N 1
ATOM 2971 C CA . VAL A 1 379 ? -18.346 17.910 3.211 1.00 96.62 379 VAL A CA 1
ATOM 2972 C C . VAL A 1 379 ? -17.524 17.383 4.386 1.00 96.62 379 VAL A C 1
ATOM 2974 O O . VAL A 1 379 ? -17.751 16.270 4.841 1.00 96.62 379 VAL A O 1
ATOM 2977 N N . VAL A 1 380 ? -16.622 18.196 4.936 1.00 97.06 380 VAL A N 1
ATOM 2978 C CA . VAL A 1 380 ? -15.751 17.776 6.047 1.00 97.06 380 VAL A CA 1
ATOM 2979 C C . VAL A 1 380 ? -16.555 17.487 7.314 1.00 97.06 380 VAL A C 1
ATOM 2981 O O . VAL A 1 380 ? -16.311 16.483 7.978 1.00 97.06 380 VAL A O 1
ATOM 2984 N N . ASP A 1 381 ? -17.538 18.330 7.643 1.00 96.88 381 ASP A N 1
ATOM 2985 C CA . ASP A 1 381 ? -18.411 18.090 8.796 1.00 96.88 381 ASP A CA 1
ATOM 2986 C C . ASP A 1 381 ? -19.274 16.831 8.617 1.00 96.88 381 ASP A C 1
ATOM 2988 O O . ASP A 1 381 ? -19.442 16.059 9.565 1.00 96.88 381 ASP A O 1
ATOM 2992 N N . PHE A 1 382 ? -19.763 16.581 7.395 1.00 96.19 382 PHE A N 1
ATOM 2993 C CA . PHE A 1 382 ? -20.469 15.348 7.058 1.00 96.19 382 PHE A CA 1
ATOM 2994 C C . PHE A 1 382 ? -19.576 14.121 7.270 1.00 96.19 382 PHE A C 1
ATOM 2996 O O . PHE A 1 382 ? -19.975 13.218 8.002 1.00 96.19 382 PHE A O 1
ATOM 3003 N N . GLU A 1 383 ? -18.360 14.106 6.729 1.00 96.56 383 GLU A N 1
ATOM 3004 C CA . GLU A 1 383 ? -17.453 12.963 6.872 1.00 96.56 383 GLU A CA 1
ATOM 3005 C C . GLU A 1 383 ? -17.048 12.699 8.324 1.00 96.56 383 GLU A C 1
ATOM 3007 O O . GLU A 1 383 ? -17.099 11.561 8.794 1.00 96.56 383 GLU A O 1
ATOM 3012 N N . LEU A 1 384 ? -16.747 13.750 9.094 1.00 95.69 384 LEU A N 1
ATOM 3013 C CA . LEU A 1 384 ? -16.484 13.611 10.530 1.00 95.69 384 LEU A CA 1
ATOM 3014 C C . LEU A 1 384 ? -17.715 13.077 11.280 1.00 95.69 384 LEU A C 1
ATOM 3016 O O . LEU A 1 384 ? -17.567 12.283 12.205 1.00 95.69 384 LEU A O 1
ATOM 3020 N N . SER A 1 385 ? -18.936 13.433 10.860 1.00 95.00 385 SER A N 1
ATOM 3021 C CA . SER A 1 385 ? -20.162 12.856 11.432 1.00 95.00 385 SER A CA 1
ATOM 3022 C C . SER A 1 385 ? -20.355 11.368 11.106 1.00 95.00 385 SER A C 1
ATOM 3024 O O . SER A 1 385 ? -21.031 10.667 11.858 1.00 95.00 385 SER A O 1
ATOM 3026 N N . GLN A 1 386 ? -19.777 10.881 10.001 1.00 95.25 386 GLN A N 1
ATOM 3027 C CA . GLN A 1 386 ? -19.867 9.484 9.564 1.00 95.25 386 GLN A CA 1
ATOM 3028 C C . GLN A 1 386 ? -18.676 8.629 10.022 1.00 95.25 386 GLN A C 1
ATOM 3030 O O . GLN A 1 386 ? -18.642 7.434 9.721 1.00 95.25 386 GLN A O 1
ATOM 3035 N N . ILE A 1 387 ? -17.734 9.186 10.795 1.00 94.69 387 ILE A N 1
ATOM 3036 C CA . ILE A 1 387 ? -16.487 8.499 11.156 1.00 94.69 387 ILE A CA 1
ATOM 3037 C C . ILE A 1 387 ? -16.711 7.132 11.815 1.00 94.69 387 ILE A C 1
ATOM 3039 O O . ILE A 1 387 ? -15.971 6.202 11.535 1.00 94.69 387 ILE A O 1
ATOM 3043 N N . TYR A 1 388 ? -17.755 6.948 12.627 1.00 93.56 388 TYR A N 1
ATOM 3044 C CA . TYR A 1 388 ? -18.001 5.653 13.275 1.00 93.56 388 TYR A CA 1
ATOM 3045 C C . TYR A 1 388 ? -18.430 4.566 12.274 1.00 93.56 388 TYR A C 1
ATOM 3047 O O . TYR A 1 388 ? -17.964 3.431 12.360 1.00 93.56 388 TYR A O 1
ATOM 3055 N N . LYS A 1 389 ? -19.206 4.919 11.240 1.00 93.75 389 LYS A N 1
ATOM 3056 C CA . LYS A 1 389 ? -19.482 3.995 10.123 1.00 93.75 389 LYS A CA 1
ATOM 3057 C C . LYS A 1 389 ? -18.210 3.703 9.332 1.00 93.75 389 LYS A C 1
ATOM 3059 O O . LYS A 1 389 ? -17.981 2.580 8.900 1.00 93.75 389 LYS A O 1
ATOM 3064 N N . PHE A 1 390 ? -17.351 4.706 9.169 1.00 93.06 390 PHE A N 1
ATOM 3065 C CA . PHE A 1 390 ? -16.046 4.529 8.541 1.00 93.06 390 PHE A CA 1
ATOM 3066 C C . PHE A 1 390 ? -15.144 3.572 9.341 1.00 93.06 390 PHE A C 1
ATOM 3068 O O . PHE A 1 390 ? -14.511 2.696 8.757 1.00 93.06 390 PHE A O 1
ATOM 3075 N N . THR A 1 391 ? -15.144 3.655 10.676 1.00 94.19 391 THR A N 1
ATOM 3076 C CA . THR A 1 391 ? -14.417 2.708 11.537 1.00 94.19 391 THR A CA 1
ATOM 3077 C C . THR A 1 391 ? -14.953 1.280 11.454 1.00 94.19 391 THR A C 1
ATOM 3079 O O . THR A 1 391 ? -14.170 0.334 11.519 1.00 94.19 391 THR A O 1
ATOM 3082 N N . GLU A 1 392 ? -16.263 1.098 11.263 1.00 93.12 392 GLU A N 1
ATOM 3083 C CA . GLU A 1 392 ? -16.859 -0.229 11.059 1.00 93.12 392 GLU A CA 1
ATOM 3084 C C . GLU A 1 392 ? -16.381 -0.855 9.746 1.00 93.12 392 GLU A C 1
ATOM 3086 O O . GLU A 1 392 ? -15.926 -1.998 9.754 1.00 93.12 392 GLU A O 1
ATOM 3091 N N . ARG A 1 393 ? -16.370 -0.073 8.661 1.00 94.06 393 ARG A N 1
ATOM 3092 C CA . ARG A 1 393 ? -15.836 -0.480 7.350 1.00 94.06 393 ARG A CA 1
ATOM 3093 C C . ARG A 1 393 ? -14.347 -0.840 7.417 1.00 94.06 393 ARG A C 1
ATOM 3095 O O . ARG A 1 393 ? -13.926 -1.853 6.863 1.00 94.06 393 ARG A O 1
ATOM 3102 N N . LEU A 1 394 ? -13.547 -0.057 8.153 1.00 93.94 394 LEU A N 1
ATOM 3103 C CA . LEU A 1 394 ? -12.143 -0.391 8.436 1.00 93.94 394 LEU A CA 1
ATOM 3104 C C . LEU A 1 394 ? -12.020 -1.717 9.203 1.00 93.94 394 LEU A C 1
ATOM 3106 O O . LEU A 1 394 ? -11.159 -2.530 8.888 1.00 93.94 394 LEU A O 1
ATOM 3110 N N . ALA A 1 395 ? -12.888 -1.965 10.186 1.00 94.38 395 ALA A N 1
ATOM 3111 C CA . ALA A 1 395 ? -12.890 -3.211 10.955 1.00 94.38 395 ALA A CA 1
ATOM 3112 C C . ALA A 1 395 ? -13.337 -4.444 10.159 1.00 94.38 395 ALA A C 1
ATOM 3114 O O . ALA A 1 395 ? -13.062 -5.570 10.572 1.00 94.38 395 ALA A O 1
ATOM 3115 N N . GLU A 1 396 ? -14.048 -4.245 9.053 1.00 93.31 396 GLU A N 1
ATOM 3116 C CA . GLU A 1 396 ? -14.474 -5.309 8.140 1.00 93.31 396 GLU A CA 1
ATOM 3117 C C . GLU A 1 396 ? -13.402 -5.662 7.102 1.00 93.31 396 GLU A C 1
ATOM 3119 O O . GLU A 1 396 ? -13.493 -6.726 6.482 1.00 93.31 396 GLU A O 1
ATOM 3124 N N . GLY A 1 397 ? -12.361 -4.830 6.983 1.00 89.62 397 GLY A N 1
ATOM 3125 C CA . GLY A 1 397 ? -11.292 -4.972 5.998 1.00 89.62 397 GLY A CA 1
ATOM 3126 C C . GLY A 1 397 ? -11.640 -4.365 4.638 1.00 89.62 397 GLY A C 1
ATOM 3127 O O . GLY A 1 397 ? -11.080 -4.778 3.632 1.00 89.62 397 GLY A O 1
ATOM 3128 N N . GLU A 1 398 ? -12.565 -3.396 4.570 1.00 88.44 398 GLU A N 1
ATOM 3129 C CA . GLU A 1 398 ? -12.924 -2.756 3.292 1.00 88.44 398 GLU A CA 1
ATOM 3130 C C . GLU A 1 398 ? -11.755 -1.961 2.677 1.00 88.44 398 GLU A C 1
ATOM 3132 O O . GLU A 1 398 ? -11.717 -1.753 1.463 1.00 88.44 398 GLU A O 1
ATOM 3137 N N . PHE A 1 399 ? -10.800 -1.526 3.505 1.00 83.56 399 PHE A N 1
ATOM 3138 C CA . PHE A 1 399 ? -9.656 -0.717 3.091 1.00 83.56 399 PHE A CA 1
ATOM 3139 C C . PHE A 1 399 ? -8.339 -1.353 3.562 1.00 83.56 399 PHE A C 1
ATOM 3141 O O . PHE A 1 399 ? -7.954 -1.159 4.718 1.00 83.56 399 PHE A O 1
ATOM 3148 N N . PRO A 1 400 ? -7.621 -2.090 2.701 1.00 76.94 400 PRO A N 1
ATOM 3149 C CA . PRO A 1 400 ? -6.310 -2.625 3.053 1.00 76.94 400 PRO A CA 1
ATOM 3150 C C . PRO A 1 400 ? -5.278 -1.495 3.225 1.00 76.94 400 PRO A C 1
ATOM 3152 O O . PRO A 1 400 ? -5.170 -0.597 2.397 1.00 76.94 400 PRO A O 1
ATOM 3155 N N . ALA A 1 401 ? -4.483 -1.532 4.299 1.00 72.56 401 ALA A N 1
ATOM 3156 C CA . ALA A 1 401 ? -3.475 -0.507 4.626 1.00 72.56 401 ALA A CA 1
ATOM 3157 C C . ALA A 1 401 ? -2.184 -0.578 3.791 1.00 72.56 401 ALA A C 1
ATOM 3159 O O . ALA A 1 401 ? -1.309 0.272 3.944 1.00 72.56 401 ALA A O 1
ATOM 3160 N N . TRP A 1 402 ? -2.080 -1.573 2.914 1.00 69.06 402 TRP A N 1
ATOM 3161 C CA . TRP A 1 402 ? -0.906 -1.878 2.094 1.00 69.06 402 TRP A CA 1
ATOM 3162 C C . TRP A 1 402 ? -1.200 -1.805 0.582 1.00 69.06 402 TRP A C 1
ATOM 3164 O O . TRP A 1 402 ? -0.293 -1.597 -0.230 1.00 69.06 402 TRP A O 1
ATOM 3174 N N . GLU A 1 403 ? -2.474 -1.908 0.202 1.00 65.19 403 GLU A N 1
ATOM 3175 C CA . GLU A 1 403 ? -2.955 -1.904 -1.175 1.00 65.19 403 GLU A CA 1
ATOM 3176 C C . GLU A 1 403 ? -3.844 -0.678 -1.397 1.00 65.19 403 GLU A C 1
ATOM 3178 O O . GLU A 1 403 ? -4.782 -0.424 -0.642 1.00 65.19 403 GLU A O 1
ATOM 3183 N N . SER A 1 404 ? -3.584 0.107 -2.443 1.00 54.22 404 SER A N 1
ATOM 3184 C CA . SER A 1 404 ? -4.477 1.213 -2.772 1.00 54.22 404 SER A CA 1
ATOM 3185 C C . SER A 1 404 ? -5.626 0.719 -3.633 1.00 54.22 404 SER A C 1
ATOM 3187 O O . SER A 1 404 ? -5.707 0.927 -4.844 1.00 54.22 404 SER A O 1
ATOM 3189 N N . HIS A 1 405 ? -6.628 0.174 -2.960 1.00 49.31 405 HIS A N 1
ATOM 3190 C CA . HIS A 1 405 ? -7.985 0.368 -3.436 1.00 49.31 405 HIS A CA 1
ATOM 3191 C C . HIS A 1 405 ? -8.254 1.867 -3.333 1.00 49.31 405 HIS A C 1
ATOM 3193 O O . HIS A 1 405 ? -8.649 2.360 -2.282 1.00 49.31 405 HIS A O 1
ATOM 3199 N N . THR A 1 406 ? -7.904 2.611 -4.387 1.00 44.72 406 THR A N 1
ATOM 3200 C CA . THR A 1 406 ? -7.989 4.072 -4.454 1.00 44.72 406 THR A CA 1
ATOM 3201 C C . THR A 1 406 ? -9.262 4.531 -3.748 1.00 44.72 406 THR A C 1
ATOM 3203 O O . THR A 1 406 ? -10.362 4.364 -4.271 1.00 44.72 406 THR A O 1
ATOM 3206 N N . MET A 1 407 ? -9.118 5.156 -2.575 1.00 48.38 407 MET A N 1
ATOM 3207 C CA . MET A 1 407 ? -10.190 5.923 -1.925 1.00 48.38 407 MET A CA 1
ATOM 3208 C C . MET A 1 407 ? -10.797 6.948 -2.905 1.00 48.38 407 MET A C 1
ATOM 3210 O O . MET A 1 407 ? -11.939 7.364 -2.758 1.00 48.38 407 MET A O 1
ATOM 3214 N N . GLN A 1 408 ? -10.046 7.296 -3.960 1.00 41.69 408 GLN A N 1
ATOM 3215 C CA . GLN A 1 408 ? -10.471 8.094 -5.111 1.00 41.69 408 GLN A CA 1
ATOM 3216 C C . GLN A 1 408 ? -11.364 7.335 -6.115 1.00 41.69 408 GLN A C 1
ATOM 3218 O O . GLN A 1 408 ? -12.274 7.943 -6.670 1.00 41.69 408 GLN A O 1
ATOM 3223 N N . SER A 1 409 ? -11.187 6.019 -6.315 1.00 33.44 409 SER A N 1
ATOM 3224 C CA . SER A 1 409 ? -12.146 5.198 -7.075 1.00 33.44 409 SER A CA 1
ATOM 3225 C C . SER A 1 409 ? -13.433 4.969 -6.299 1.00 33.44 409 SER A C 1
ATOM 3227 O O . SER A 1 409 ? -14.449 4.673 -6.914 1.00 33.44 409 SER A O 1
ATOM 3229 N N . LEU A 1 410 ? -13.431 5.138 -4.972 1.00 34.81 410 LEU A N 1
ATOM 3230 C CA . LEU A 1 410 ? -14.625 4.944 -4.160 1.00 34.81 410 LEU A CA 1
ATOM 3231 C C . LEU A 1 410 ? -15.682 6.018 -4.361 1.00 34.81 410 LEU A C 1
ATOM 3233 O O . LEU A 1 410 ? -16.837 5.665 -4.244 1.00 34.81 410 LEU A O 1
ATOM 3237 N N . SER A 1 411 ? -15.384 7.246 -4.796 1.00 31.83 411 SER A N 1
ATOM 3238 C CA . SER A 1 411 ? -16.477 8.167 -5.164 1.00 31.83 411 SER A CA 1
ATOM 3239 C C . SER A 1 411 ? -17.104 7.832 -6.530 1.00 31.83 411 SER A C 1
ATOM 3241 O O . SER A 1 411 ? -18.226 8.245 -6.817 1.00 31.83 411 SER A O 1
ATOM 3243 N N . GLN A 1 412 ? -16.397 7.086 -7.392 1.00 29.03 412 GLN A N 1
ATOM 3244 C CA . GLN A 1 412 ? -16.973 6.506 -8.614 1.00 29.03 412 GLN A CA 1
ATOM 3245 C C . GLN A 1 412 ? -17.663 5.165 -8.319 1.00 29.03 412 GLN A C 1
ATOM 3247 O O . GLN A 1 412 ? -18.767 4.929 -8.798 1.00 29.03 412 GLN A O 1
ATOM 3252 N N . LYS A 1 413 ? -17.081 4.323 -7.458 1.00 28.06 413 LYS A N 1
ATOM 3253 C CA . LYS A 1 413 ? -17.676 3.078 -6.959 1.00 28.06 413 LYS A CA 1
ATOM 3254 C C . LYS A 1 413 ? -18.786 3.318 -5.940 1.00 28.06 413 LYS A C 1
ATOM 3256 O O . LYS A 1 413 ? -19.597 2.432 -5.780 1.00 28.06 413 LYS A O 1
ATOM 3261 N N . GLU A 1 414 ? -18.941 4.477 -5.315 1.00 30.34 414 GLU A N 1
ATOM 3262 C CA . GLU A 1 414 ? -20.122 4.812 -4.499 1.00 30.34 414 GLU A CA 1
ATOM 3263 C C . GLU A 1 414 ? -21.337 5.111 -5.384 1.00 30.34 414 GLU A C 1
ATOM 3265 O O . GLU A 1 414 ? -22.473 4.955 -4.940 1.00 30.34 414 GLU A O 1
ATOM 3270 N N . LYS A 1 415 ? -21.126 5.396 -6.681 1.00 28.89 415 LYS A N 1
ATOM 3271 C CA . LYS A 1 415 ? -22.195 5.269 -7.682 1.00 28.89 415 LYS A CA 1
ATOM 3272 C C . LYS A 1 415 ? -22.467 3.810 -8.089 1.00 28.89 415 LYS A C 1
ATOM 3274 O O . LYS A 1 415 ? -23.543 3.544 -8.611 1.00 28.89 415 LYS A O 1
ATOM 3279 N N . VAL A 1 416 ? -21.546 2.870 -7.827 1.00 27.39 416 VAL A N 1
ATOM 3280 C CA . VAL A 1 416 ? -21.567 1.478 -8.346 1.00 27.39 416 VAL A CA 1
ATOM 3281 C C . VAL A 1 416 ? -21.485 0.386 -7.248 1.00 27.39 416 VAL A C 1
ATOM 3283 O O . VAL A 1 416 ? -21.437 -0.799 -7.543 1.00 27.39 416 VAL A O 1
ATOM 3286 N N . LYS A 1 417 ? -21.580 0.727 -5.958 1.00 25.34 417 LYS A N 1
ATOM 3287 C CA . LYS A 1 417 ? -21.845 -0.200 -4.838 1.00 25.34 417 LYS A CA 1
ATOM 3288 C C . LYS A 1 417 ? -23.345 -0.252 -4.558 1.00 25.34 417 LYS A C 1
ATOM 3290 O O . LYS A 1 417 ? -23.808 -0.243 -3.422 1.00 25.34 417 LYS A O 1
ATOM 3295 N N . LYS A 1 418 ? -24.122 -0.299 -5.631 1.00 26.00 418 LYS A N 1
ATOM 3296 C CA . LYS A 1 418 ? -25.453 -0.889 -5.599 1.00 26.00 418 LYS A CA 1
ATOM 3297 C C . LYS A 1 418 ? -25.271 -2.276 -6.196 1.00 26.00 418 LYS A C 1
ATOM 3299 O O . LYS A 1 418 ? -24.561 -2.367 -7.196 1.00 26.00 418 LYS A O 1
ATOM 3304 N N . PRO A 1 419 ? -25.821 -3.341 -5.598 1.00 26.64 419 PRO A N 1
ATOM 3305 C CA . PRO A 1 419 ? -25.730 -4.658 -6.203 1.00 26.64 419 PRO A CA 1
ATOM 3306 C C . PRO A 1 419 ? -26.340 -4.545 -7.601 1.00 26.64 419 PRO A C 1
ATOM 3308 O O . PRO A 1 419 ? -27.537 -4.299 -7.753 1.00 26.64 419 PRO A O 1
ATOM 3311 N N . PHE A 1 420 ? -25.490 -4.591 -8.624 1.00 32.81 420 PHE A N 1
ATOM 3312 C CA . PHE A 1 420 ? -25.935 -4.593 -10.004 1.00 32.81 420 PHE A CA 1
ATOM 3313 C C . PHE A 1 420 ? -26.370 -6.023 -10.283 1.00 32.81 420 PHE A C 1
ATOM 3315 O O . PHE A 1 420 ? -25.585 -6.863 -10.715 1.00 32.81 420 PHE A O 1
ATOM 3322 N N . TRP A 1 421 ? -27.610 -6.326 -9.914 1.00 39.16 421 TRP A N 1
ATOM 3323 C CA . TRP A 1 421 ? -28.263 -7.554 -10.327 1.00 39.16 421 TRP A CA 1
ATOM 3324 C C . TRP A 1 421 ? -28.533 -7.408 -11.825 1.00 39.16 421 TRP A C 1
ATOM 3326 O O . TRP A 1 421 ? -29.245 -6.472 -12.201 1.00 39.16 421 TRP A O 1
ATOM 3336 N N . PRO A 1 422 ? -27.971 -8.254 -12.703 1.00 33.38 422 PRO A N 1
ATOM 3337 C CA . PRO A 1 422 ? -28.379 -8.244 -14.095 1.00 33.38 422 PRO A CA 1
ATOM 3338 C C . PRO A 1 422 ? -29.857 -8.648 -14.140 1.00 33.38 422 PRO A C 1
ATOM 3340 O O . PRO A 1 422 ? -30.212 -9.801 -13.901 1.00 33.38 422 PRO A O 1
ATOM 3343 N N . ALA A 1 423 ? -30.726 -7.671 -14.382 1.00 33.28 423 ALA A N 1
ATOM 3344 C CA . ALA A 1 423 ? -32.086 -7.920 -14.817 1.00 33.28 423 ALA A CA 1
ATOM 3345 C C . ALA A 1 423 ? -32.037 -8.016 -16.341 1.00 33.28 423 ALA A C 1
ATOM 3347 O O . ALA A 1 423 ? -31.781 -7.023 -17.022 1.00 33.28 423 ALA A O 1
ATOM 3348 N N . LEU A 1 424 ? -32.235 -9.219 -16.871 1.00 37.66 424 LEU A N 1
ATOM 3349 C CA . LEU A 1 424 ? -32.459 -9.419 -18.294 1.00 37.66 424 LEU A CA 1
ATOM 3350 C C . LEU A 1 424 ? -33.969 -9.318 -18.520 1.00 37.66 424 LEU A C 1
ATOM 3352 O O . LEU A 1 424 ? -34.733 -10.168 -18.058 1.00 37.66 424 LEU A O 1
ATOM 3356 N N . VAL A 1 425 ? -34.407 -8.252 -19.186 1.00 37.44 425 VAL A N 1
ATOM 3357 C CA . VAL A 1 425 ? -35.807 -8.082 -19.587 1.00 37.44 425 VAL A CA 1
ATOM 3358 C C . VAL A 1 425 ? -35.944 -8.610 -21.008 1.00 37.44 425 VAL A C 1
ATOM 3360 O O . VAL A 1 425 ? -35.384 -8.035 -21.938 1.00 37.44 425 VAL A O 1
ATOM 3363 N N . ILE A 1 426 ? -36.667 -9.715 -21.171 1.00 37.91 426 ILE A N 1
ATOM 3364 C CA . ILE A 1 426 ? -36.950 -10.306 -22.479 1.00 37.91 426 ILE A CA 1
ATOM 3365 C C . ILE A 1 426 ? -38.359 -9.872 -22.884 1.00 37.91 426 ILE A C 1
ATOM 3367 O O . ILE A 1 426 ? -39.345 -10.209 -22.224 1.00 37.91 426 ILE A O 1
ATOM 3371 N N . PHE A 1 427 ? -38.454 -9.119 -23.979 1.00 34.22 427 PHE A N 1
ATOM 3372 C CA . PHE A 1 427 ? -39.730 -8.776 -24.599 1.00 34.22 427 PHE A CA 1
ATOM 3373 C C . PHE A 1 427 ? -40.140 -9.890 -25.558 1.00 34.22 427 PHE A C 1
ATOM 3375 O O . PHE A 1 427 ? -39.448 -10.156 -26.540 1.00 34.22 427 PHE A O 1
ATOM 3382 N N . LEU A 1 428 ? -41.275 -10.531 -25.285 1.00 34.47 428 LEU A N 1
ATOM 3383 C CA . LEU A 1 428 ? -41.906 -11.450 -26.223 1.00 34.47 428 LEU A CA 1
ATOM 3384 C C . LEU A 1 428 ? -42.983 -10.677 -26.993 1.00 34.47 428 LEU A C 1
ATOM 3386 O O . LEU A 1 428 ? -43.792 -9.950 -26.408 1.00 34.47 428 LEU A O 1
ATOM 3390 N N . ALA A 1 429 ? -42.987 -10.798 -28.322 1.00 29.94 429 ALA A N 1
ATOM 3391 C CA . ALA A 1 429 ? -44.045 -10.211 -29.136 1.00 29.94 429 ALA A CA 1
ATOM 3392 C C . ALA A 1 429 ? -45.403 -10.808 -28.712 1.00 29.94 429 ALA A C 1
ATOM 3394 O O . ALA A 1 429 ? -45.496 -12.019 -28.530 1.00 29.94 429 ALA A O 1
ATOM 3395 N N . LEU A 1 430 ? -46.425 -9.946 -28.575 1.00 30.22 430 LEU A N 1
ATOM 3396 C CA . LEU A 1 430 ? -47.776 -10.174 -28.005 1.00 30.22 430 LEU A CA 1
ATOM 3397 C C . LEU A 1 430 ? -47.997 -9.777 -26.528 1.00 30.22 430 LEU A C 1
ATOM 3399 O O . LEU A 1 430 ? -48.992 -10.168 -25.928 1.00 30.22 430 LEU A O 1
ATOM 3403 N N . GLY A 1 431 ? -47.155 -8.909 -25.957 1.00 34.66 431 GLY A N 1
ATOM 3404 C CA . GLY A 1 431 ? -47.480 -8.216 -24.696 1.00 34.66 431 GLY A CA 1
ATOM 3405 C C . GLY A 1 431 ? -47.155 -8.996 -23.419 1.00 34.66 431 GLY A C 1
ATOM 3406 O O . GLY A 1 431 ? -47.572 -8.593 -22.336 1.00 34.66 431 GLY A O 1
ATOM 3407 N N . LEU A 1 432 ? -46.375 -10.072 -23.538 1.00 35.56 432 LEU A N 1
ATOM 3408 C CA . LEU A 1 432 ? -45.775 -10.786 -22.414 1.00 35.56 432 LEU A CA 1
ATOM 3409 C C . LEU A 1 432 ? -44.374 -10.228 -22.149 1.00 35.56 432 LEU A C 1
ATOM 3411 O O . LEU A 1 432 ? -43.499 -10.252 -23.018 1.00 35.56 432 LEU A O 1
ATOM 3415 N N . VAL A 1 433 ? -44.161 -9.732 -20.932 1.00 37.84 433 VAL A N 1
ATOM 3416 C CA . VAL A 1 433 ? -42.844 -9.298 -20.455 1.00 37.84 433 VAL A CA 1
ATOM 3417 C C . VAL A 1 433 ? -42.333 -10.357 -19.491 1.00 37.84 433 VAL A C 1
ATOM 3419 O O . VAL A 1 433 ? -42.930 -10.563 -18.434 1.00 37.84 433 VAL A O 1
ATOM 3422 N N . LEU A 1 434 ? -41.234 -11.022 -19.856 1.00 39.91 434 LEU A N 1
ATOM 3423 C CA . LEU A 1 434 ? -40.534 -11.941 -18.967 1.00 39.91 434 LEU A CA 1
ATOM 3424 C C . LEU A 1 434 ? -39.333 -11.206 -18.368 1.00 39.91 434 LEU A C 1
ATOM 3426 O O . LEU A 1 434 ? -38.406 -10.819 -19.083 1.00 39.91 434 LEU A O 1
ATOM 3430 N N . ILE A 1 435 ? -39.351 -11.002 -17.053 1.00 42.19 435 ILE A N 1
ATOM 3431 C CA . ILE A 1 435 ? -38.216 -10.414 -16.334 1.00 42.19 435 ILE A CA 1
ATOM 3432 C C . ILE A 1 435 ? -37.460 -11.548 -15.657 1.00 42.19 435 ILE A C 1
ATOM 3434 O O . ILE A 1 435 ? -38.021 -12.254 -14.816 1.00 42.19 435 ILE A O 1
ATOM 3438 N N . VAL A 1 436 ? -36.189 -11.704 -16.023 1.00 43.78 436 VAL A N 1
ATOM 3439 C CA . VAL A 1 436 ? -35.277 -12.663 -15.406 1.00 43.78 436 VAL A CA 1
ATOM 3440 C C . VAL A 1 436 ? -34.294 -11.894 -14.534 1.00 43.78 436 VAL A C 1
ATOM 3442 O O . VAL A 1 436 ? -33.500 -11.095 -15.032 1.00 43.78 436 VAL A O 1
ATOM 3445 N N . VAL A 1 437 ? -34.349 -12.131 -13.223 1.00 37.81 437 VAL A N 1
ATOM 3446 C CA . VAL A 1 437 ? -33.391 -11.566 -12.261 1.00 37.81 437 VAL A CA 1
ATOM 3447 C C . VAL A 1 437 ? -32.543 -12.699 -11.707 1.00 37.81 437 VAL A C 1
ATOM 3449 O O . VAL A 1 437 ? -33.062 -13.641 -11.104 1.00 37.81 437 VAL A O 1
ATOM 3452 N N . CYS A 1 438 ? -31.232 -12.611 -11.922 1.00 35.38 438 CYS A N 1
ATOM 3453 C CA . CYS A 1 438 ? -30.278 -13.611 -11.457 1.00 35.38 438 CYS A CA 1
ATOM 3454 C C . CYS A 1 438 ? -29.579 -13.145 -10.175 1.00 35.38 438 CYS A C 1
ATOM 3456 O O . CYS A 1 438 ? -29.043 -12.038 -10.120 1.00 35.38 438 CYS A O 1
ATOM 3458 N N . SER A 1 439 ? -29.546 -14.015 -9.163 1.00 36.94 439 SER A N 1
ATOM 3459 C CA . SER A 1 439 ? -28.705 -13.880 -7.965 1.00 36.94 439 SER A CA 1
ATOM 3460 C C . SER A 1 439 ? -27.732 -15.057 -7.856 1.00 36.94 439 SER A C 1
ATOM 3462 O O . SER A 1 439 ? -27.919 -16.058 -8.541 1.00 36.94 439 SER A O 1
ATOM 3464 N N . GLU A 1 440 ? -26.736 -14.989 -6.964 1.00 31.14 440 GLU A N 1
ATOM 3465 C CA . GLU A 1 440 ? -25.758 -16.079 -6.761 1.00 31.14 440 GLU A CA 1
ATOM 3466 C C . GLU A 1 440 ? -26.383 -17.433 -6.355 1.00 31.14 440 GLU A C 1
ATOM 3468 O O . GLU A 1 440 ? -25.701 -18.450 -6.414 1.00 31.14 440 GLU A O 1
ATOM 3473 N N . LYS A 1 441 ? -27.655 -17.470 -5.918 1.00 27.89 441 LYS A N 1
ATOM 3474 C CA . LYS A 1 441 ? -28.307 -18.682 -5.370 1.00 27.89 441 LYS A CA 1
ATOM 3475 C C . LYS A 1 441 ? -29.722 -18.960 -5.892 1.00 27.89 441 LYS A C 1
ATOM 3477 O O . LYS A 1 441 ? -30.266 -20.027 -5.625 1.00 27.89 441 LYS A O 1
ATOM 3482 N N . ASN A 1 442 ? -30.341 -18.011 -6.597 1.00 32.84 442 ASN A N 1
ATOM 3483 C CA . ASN A 1 442 ? -31.738 -18.109 -7.035 1.00 32.84 442 ASN A CA 1
ATOM 3484 C C . ASN A 1 442 ? -31.947 -17.456 -8.404 1.00 32.84 442 ASN A C 1
ATOM 3486 O O . ASN A 1 442 ? -31.363 -16.401 -8.687 1.00 32.84 442 ASN A O 1
ATOM 3490 N N . LEU A 1 443 ? -32.860 -18.042 -9.179 1.00 33.62 443 LEU A N 1
ATOM 3491 C CA . LEU A 1 443 ? -33.430 -17.472 -10.396 1.00 33.62 443 LEU A CA 1
ATOM 3492 C C . LEU A 1 443 ? -34.864 -17.001 -10.112 1.00 33.62 443 LEU A C 1
ATOM 3494 O O . LEU A 1 443 ? -35.678 -17.777 -9.609 1.00 33.62 443 LEU A O 1
ATOM 3498 N N . PHE A 1 444 ? -35.180 -15.749 -10.454 1.00 35.00 444 PHE A N 1
ATOM 3499 C CA . PHE A 1 444 ? -36.535 -15.201 -10.339 1.00 35.00 444 PHE A CA 1
ATOM 3500 C C . PHE A 1 444 ? -37.129 -14.971 -11.728 1.00 35.00 444 PHE A C 1
ATOM 3502 O O . PHE A 1 444 ? -36.536 -14.265 -12.547 1.00 35.00 444 PHE A O 1
ATOM 3509 N N . LEU A 1 445 ? -38.299 -15.566 -11.970 1.00 36.03 445 LEU A N 1
ATOM 3510 C CA . LEU A 1 445 ? -39.071 -15.447 -13.206 1.00 36.03 445 LEU A CA 1
ATOM 3511 C C . LEU A 1 445 ? -40.389 -14.742 -12.893 1.00 36.03 445 LEU A C 1
ATOM 3513 O O . LEU A 1 445 ? -41.197 -15.246 -12.108 1.00 36.03 445 LEU A O 1
ATOM 3517 N N . PHE A 1 446 ? -40.602 -13.586 -13.517 1.00 36.72 446 PHE A N 1
ATOM 3518 C CA . PHE A 1 446 ? -41.850 -12.836 -13.402 1.00 36.72 446 PHE A CA 1
ATOM 3519 C C . PHE A 1 446 ? -42.630 -12.939 -14.707 1.00 36.72 446 PHE A C 1
ATOM 3521 O O . PHE A 1 446 ? -42.107 -12.581 -15.765 1.00 36.72 446 PHE A O 1
ATOM 3528 N N . ASN A 1 447 ? -43.874 -13.414 -14.617 1.00 39.25 447 ASN A N 1
ATOM 3529 C CA . ASN A 1 447 ? -44.813 -13.423 -15.731 1.00 39.25 447 ASN A CA 1
ATOM 3530 C C . ASN A 1 447 ? -45.865 -12.331 -15.515 1.00 39.25 447 ASN A C 1
ATOM 3532 O O . ASN A 1 447 ? -46.592 -12.347 -14.518 1.00 39.25 447 ASN A O 1
ATOM 3536 N N . LEU A 1 448 ? -45.936 -11.375 -16.440 1.00 35.41 448 LEU A N 1
ATOM 3537 C CA . LEU A 1 448 ? -46.934 -10.309 -16.426 1.00 35.41 448 LEU A CA 1
ATOM 3538 C C . LEU A 1 448 ? -47.970 -10.595 -17.512 1.00 35.41 448 LEU A C 1
ATOM 3540 O O . LEU A 1 448 ? -47.676 -10.460 -18.699 1.00 35.41 448 LEU A O 1
ATOM 3544 N N . LYS A 1 449 ? -49.184 -10.979 -17.101 1.00 36.50 449 LYS A N 1
ATOM 3545 C CA . LYS A 1 449 ? -50.328 -11.159 -18.004 1.00 36.50 449 LYS A CA 1
ATOM 3546 C C . LYS A 1 449 ? -51.338 -10.014 -17.841 1.00 36.50 449 LYS A C 1
ATOM 3548 O O . LYS A 1 449 ? -51.665 -9.658 -16.705 1.00 36.50 449 LYS A O 1
ATOM 3553 N N . PRO A 1 450 ? -51.884 -9.459 -18.937 1.00 33.72 450 PRO A N 1
ATOM 3554 C CA . PRO A 1 450 ? -53.112 -8.674 -18.879 1.00 33.72 450 PRO A CA 1
ATOM 3555 C C . PRO A 1 450 ? -54.289 -9.593 -18.523 1.00 33.72 450 PRO A C 1
ATOM 3557 O O . PRO A 1 450 ? -54.397 -10.701 -19.047 1.00 33.72 450 PRO A O 1
ATOM 3560 N N . HIS A 1 451 ? -55.177 -9.150 -17.634 1.00 32.84 451 HIS A N 1
ATOM 3561 C CA . HIS A 1 451 ? -56.360 -9.923 -17.260 1.00 32.84 451 HIS A CA 1
ATOM 3562 C C . HIS A 1 451 ? -57.445 -9.770 -18.336 1.00 32.84 451 HIS A C 1
ATOM 3564 O O . HIS A 1 451 ? -58.025 -8.696 -18.486 1.00 32.84 451 HIS A O 1
ATOM 3570 N N . GLU A 1 452 ? -57.768 -10.839 -19.065 1.00 31.78 452 GLU A N 1
ATOM 3571 C CA . GLU A 1 452 ? -58.947 -10.851 -19.936 1.00 31.78 452 GLU A CA 1
ATOM 3572 C C . GLU A 1 452 ? -60.207 -10.983 -19.070 1.00 31.78 452 GLU A C 1
ATOM 3574 O O . GLU A 1 452 ? -60.395 -11.971 -18.356 1.00 31.78 452 GLU A O 1
ATOM 3579 N N . SER A 1 453 ? -61.071 -9.964 -19.073 1.00 32.16 453 SER A N 1
ATOM 3580 C CA . SER A 1 453 ? -62.404 -10.080 -18.474 1.00 32.16 453 SER A CA 1
ATOM 3581 C C . SER A 1 453 ? -63.333 -10.770 -19.472 1.00 32.16 453 SER A C 1
ATOM 3583 O O . SER A 1 453 ? -63.632 -10.236 -20.540 1.00 32.16 453 SER A O 1
ATOM 3585 N N . SER A 1 454 ? -63.775 -11.982 -19.143 1.00 27.55 454 SER A N 1
ATOM 3586 C CA . SER A 1 454 ? -64.829 -12.670 -19.883 1.00 27.55 454 SER A CA 1
ATOM 3587 C C . SER A 1 454 ? -66.165 -12.528 -19.152 1.00 27.55 454 SER A C 1
ATOM 3589 O O . SER A 1 454 ? -66.246 -12.627 -17.931 1.00 27.55 454 SER A O 1
ATOM 3591 N N . THR A 1 455 ? -67.215 -12.342 -19.955 1.00 26.06 455 THR A N 1
ATOM 3592 C CA . THR A 1 455 ? -68.660 -12.350 -19.650 1.00 26.06 455 THR A CA 1
ATOM 3593 C C . THR A 1 455 ? -69.343 -11.032 -19.242 1.00 26.06 455 THR A C 1
ATOM 3595 O O . THR A 1 455 ? -69.341 -10.580 -18.108 1.00 26.06 455 THR A O 1
ATOM 3598 N N . SER A 1 456 ? -69.987 -10.451 -20.261 1.00 29.44 456 SER A N 1
ATOM 3599 C CA . SER A 1 456 ? -71.352 -9.902 -20.306 1.00 29.44 456 SER A CA 1
ATOM 3600 C C . SER A 1 456 ? -72.014 -9.310 -19.047 1.00 29.44 456 SER A C 1
ATOM 3602 O O . SER A 1 456 ? -72.280 -10.002 -18.069 1.00 29.44 456 SER A O 1
ATOM 3604 N N . SER A 1 457 ? -72.548 -8.104 -19.273 1.00 27.23 457 SER A N 1
ATOM 3605 C CA . SER A 1 457 ? -73.619 -7.372 -18.572 1.00 27.23 457 SER A CA 1
ATOM 3606 C C . SER A 1 457 ? -73.181 -6.249 -17.618 1.00 27.23 457 SER A C 1
ATOM 3608 O O . SER A 1 457 ? -72.595 -6.452 -16.566 1.00 27.23 457 SER A O 1
ATOM 3610 N N . SER A 1 458 ? -73.480 -5.031 -18.088 1.00 35.34 458 SER A N 1
ATOM 3611 C CA . SER A 1 458 ? -73.669 -3.751 -17.394 1.00 35.34 458 SER A CA 1
ATOM 3612 C C . SER A 1 458 ? -73.152 -3.606 -15.956 1.00 35.34 458 SER A C 1
ATOM 3614 O O . SER A 1 458 ? -73.807 -4.047 -15.018 1.00 35.34 458 SER A O 1
ATOM 3616 N N . ILE A 1 459 ? -72.090 -2.814 -15.784 1.00 25.36 459 ILE A N 1
ATOM 3617 C CA . ILE A 1 459 ? -72.058 -1.518 -15.070 1.00 25.36 459 ILE A CA 1
ATOM 3618 C C . ILE A 1 459 ? -70.590 -1.059 -15.001 1.00 25.36 459 ILE A C 1
ATOM 3620 O O . ILE A 1 459 ? -69.666 -1.856 -14.891 1.00 25.36 459 ILE A O 1
ATOM 3624 N N . ALA A 1 460 ? -70.386 0.248 -15.148 1.00 32.50 460 ALA A N 1
ATOM 3625 C CA . ALA A 1 460 ? -69.095 0.907 -15.261 1.00 32.50 460 ALA A CA 1
ATOM 3626 C C . ALA A 1 460 ? -68.169 0.706 -14.043 1.00 32.50 460 ALA A C 1
ATOM 3628 O O . ALA A 1 460 ? -68.530 1.071 -12.927 1.00 32.50 460 ALA A O 1
ATOM 3629 N N . SER A 1 461 ? -66.925 0.284 -14.293 1.00 28.86 461 SER A N 1
ATOM 3630 C CA . SER A 1 461 ? -65.750 0.703 -13.516 1.00 28.86 461 SER A CA 1
ATOM 3631 C C . SER A 1 461 ? -64.461 0.434 -14.302 1.00 28.86 461 SER A C 1
ATOM 3633 O O . SER A 1 461 ? -64.085 -0.714 -14.523 1.00 28.86 461 SER A O 1
ATOM 3635 N N . ASN A 1 462 ? -63.768 1.500 -14.710 1.00 29.64 462 ASN A N 1
ATOM 3636 C CA . ASN A 1 462 ? -62.440 1.432 -15.321 1.00 29.64 462 ASN A CA 1
ATOM 3637 C C . ASN A 1 462 ? -61.387 1.030 -14.275 1.00 29.64 462 ASN A C 1
ATOM 3639 O O . ASN A 1 462 ? -60.808 1.894 -13.606 1.00 29.64 462 ASN A O 1
ATOM 3643 N N . SER A 1 463 ? -61.080 -0.260 -14.174 1.00 29.12 463 SER A N 1
ATOM 3644 C CA . SER A 1 463 ? -59.832 -0.762 -13.589 1.00 29.12 463 SER A CA 1
ATOM 3645 C C . SER A 1 463 ? -59.471 -2.117 -14.195 1.00 29.12 463 SER A C 1
ATOM 3647 O O . SER A 1 463 ? -60.000 -3.138 -13.770 1.00 29.12 463 SER A O 1
ATOM 3649 N N . GLU A 1 464 ? -58.563 -2.127 -15.170 1.00 31.56 464 GLU A N 1
ATOM 3650 C CA . GLU A 1 464 ? -57.841 -3.345 -15.542 1.00 31.56 464 GLU A CA 1
ATOM 3651 C C . GLU A 1 464 ? -56.818 -3.648 -14.437 1.00 31.56 464 GLU A C 1
ATOM 3653 O O . GLU A 1 464 ? -55.935 -2.842 -14.141 1.00 31.56 464 GLU A O 1
ATOM 3658 N N . THR A 1 465 ? -56.993 -4.779 -13.764 1.00 29.20 465 THR A N 1
ATOM 3659 C CA . THR A 1 465 ? -56.053 -5.342 -12.788 1.00 29.20 465 THR A CA 1
ATOM 3660 C C . THR A 1 465 ? -55.010 -6.185 -13.516 1.00 29.20 465 THR A C 1
ATOM 3662 O O . THR A 1 465 ? -55.372 -7.102 -14.245 1.00 29.20 465 THR A O 1
ATOM 3665 N N . VAL A 1 466 ? -53.721 -5.910 -13.302 1.00 28.83 466 VAL A N 1
ATOM 3666 C CA . VAL A 1 466 ? -52.616 -6.779 -13.745 1.00 28.83 466 VAL A CA 1
ATOM 3667 C C . VAL A 1 466 ? -52.367 -7.827 -12.660 1.00 28.83 466 VAL A C 1
ATOM 3669 O O . VAL A 1 466 ? -52.161 -7.468 -11.500 1.00 28.83 466 VAL A O 1
ATOM 3672 N N . SER A 1 467 ? -52.390 -9.113 -13.014 1.00 29.70 467 SER A N 1
ATOM 3673 C CA . SER A 1 467 ? -51.987 -10.201 -12.116 1.00 29.70 467 SER A CA 1
ATOM 3674 C C . SER A 1 467 ? -50.493 -10.473 -12.273 1.00 29.70 467 SER A C 1
ATOM 3676 O O . SER A 1 467 ? -50.017 -10.676 -13.391 1.00 29.70 467 SER A O 1
ATOM 3678 N N . VAL A 1 468 ? -49.760 -10.493 -11.160 1.00 28.84 468 VAL A N 1
ATOM 3679 C CA . VAL A 1 468 ? -48.337 -10.854 -11.126 1.00 28.84 468 VAL A CA 1
ATOM 3680 C C . VAL A 1 468 ? -48.221 -12.265 -10.565 1.00 28.84 468 VAL A C 1
ATOM 3682 O O . VAL A 1 468 ? -48.561 -12.491 -9.404 1.00 28.84 468 VAL A O 1
ATOM 3685 N N . GLU A 1 469 ? -47.742 -13.205 -11.377 1.00 31.05 469 GLU A N 1
ATOM 3686 C CA . GLU A 1 469 ? -47.373 -14.543 -10.910 1.00 31.05 469 GLU A CA 1
ATOM 3687 C C . GLU A 1 469 ? -45.856 -14.596 -10.693 1.00 31.05 469 GLU A C 1
ATOM 3689 O O . GLU A 1 469 ? -45.068 -14.321 -11.603 1.00 31.05 469 GLU A O 1
ATOM 3694 N N . THR A 1 470 ? -45.454 -14.921 -9.463 1.00 29.12 470 THR A N 1
ATOM 3695 C CA . THR A 1 470 ? -44.049 -15.022 -9.054 1.00 29.12 470 THR A CA 1
ATOM 3696 C C . THR A 1 470 ? -43.687 -16.489 -8.884 1.00 29.12 470 THR A C 1
ATOM 3698 O O . THR A 1 470 ? -44.285 -17.176 -8.056 1.00 29.12 470 THR A O 1
ATOM 3701 N N . TYR A 1 471 ? -42.675 -16.954 -9.616 1.00 32.00 471 TYR A N 1
ATOM 3702 C CA . TYR A 1 471 ? -42.160 -18.315 -9.484 1.00 32.00 471 TYR A CA 1
ATOM 3703 C C . TYR A 1 471 ? -40.781 -18.304 -8.821 1.00 32.00 471 TYR A C 1
ATOM 3705 O O . TYR A 1 471 ? -39.917 -17.497 -9.170 1.00 32.00 471 TYR A O 1
ATOM 3713 N N . TYR A 1 472 ? -40.584 -19.208 -7.859 1.00 27.20 472 TYR A N 1
ATOM 3714 C CA . TYR A 1 472 ? -39.337 -19.364 -7.114 1.00 27.20 472 TYR A CA 1
ATOM 3715 C C . TYR A 1 472 ? -38.672 -20.692 -7.475 1.00 27.20 472 TYR A C 1
ATOM 3717 O O . TYR A 1 472 ? -39.285 -21.747 -7.313 1.00 27.20 472 TYR A O 1
ATOM 3725 N N . VAL A 1 473 ? -37.419 -20.642 -7.936 1.00 29.38 473 VAL A N 1
ATOM 3726 C CA . VAL A 1 473 ? -36.617 -21.842 -8.210 1.00 29.38 473 VAL A CA 1
ATOM 3727 C C . VAL A 1 473 ? -35.288 -21.749 -7.445 1.00 29.38 473 VAL A C 1
ATOM 3729 O O . VAL A 1 473 ? -34.434 -20.931 -7.805 1.00 29.38 473 VAL A O 1
ATOM 3732 N N . PRO A 1 474 ? -35.096 -22.552 -6.382 1.00 24.89 474 PRO A N 1
ATOM 3733 C CA . PRO A 1 474 ? -33.833 -22.609 -5.654 1.00 24.89 474 PRO A CA 1
ATOM 3734 C C . PRO A 1 474 ? -32.786 -23.408 -6.441 1.00 24.89 474 PRO A C 1
ATOM 3736 O O . PRO A 1 474 ? -33.075 -24.486 -6.961 1.00 24.89 474 PRO A O 1
ATOM 3739 N N . VAL A 1 475 ? -31.548 -22.911 -6.495 1.00 27.45 475 VAL A N 1
ATOM 3740 C CA . VAL A 1 475 ? -30.429 -23.602 -7.156 1.00 27.45 475 VAL A CA 1
ATOM 3741 C C . VAL A 1 475 ? -29.564 -24.294 -6.096 1.00 27.45 475 VAL A C 1
ATOM 3743 O O . VAL A 1 475 ? -28.536 -23.764 -5.692 1.00 27.45 475 VAL A O 1
ATOM 3746 N N . ALA A 1 476 ? -30.033 -25.447 -5.595 1.00 24.94 476 ALA A N 1
ATOM 3747 C CA . ALA A 1 476 ? -29.242 -26.564 -5.040 1.00 24.94 476 ALA A CA 1
ATOM 3748 C C . ALA A 1 476 ? -30.162 -27.650 -4.440 1.00 24.94 476 ALA A C 1
ATOM 3750 O O . ALA A 1 476 ? -30.930 -27.372 -3.524 1.00 24.94 476 ALA A O 1
ATOM 3751 N N . GLY A 1 477 ? -30.006 -28.902 -4.891 1.00 26.88 477 GLY A N 1
ATOM 3752 C CA . GLY A 1 477 ? -30.585 -30.096 -4.258 1.00 26.88 477 GLY A CA 1
ATOM 3753 C C . GLY A 1 477 ? -32.023 -30.410 -4.681 1.00 26.88 477 GLY A C 1
ATOM 3754 O O . GLY A 1 477 ? -32.966 -29.723 -4.306 1.00 26.88 477 GLY A O 1
ATOM 3755 N N . PHE A 1 478 ? -32.193 -31.489 -5.448 1.00 24.00 478 PHE A N 1
ATOM 3756 C CA . PHE A 1 478 ? -33.497 -32.042 -5.815 1.00 24.00 478 PHE A CA 1
ATOM 3757 C C . PHE A 1 478 ? -34.410 -32.211 -4.587 1.00 24.00 478 PHE A C 1
ATOM 3759 O O . PHE A 1 478 ? -34.140 -33.040 -3.721 1.00 24.00 478 PHE A O 1
ATOM 3766 N N . SER A 1 479 ? -35.563 -31.542 -4.587 1.00 22.98 479 SER A N 1
ATOM 3767 C CA . SER A 1 479 ? -36.799 -32.212 -4.191 1.00 22.98 479 SER A CA 1
ATOM 3768 C C . SER A 1 479 ? -37.953 -31.736 -5.071 1.00 22.98 479 SER A C 1
ATOM 3770 O O . SER A 1 479 ? -38.117 -30.560 -5.385 1.00 22.98 479 SER A O 1
ATOM 3772 N N . SER A 1 480 ? -38.664 -32.731 -5.570 1.00 27.19 480 SER A N 1
ATOM 3773 C CA . SER A 1 480 ? -39.692 -32.709 -6.595 1.00 27.19 480 SER A CA 1
ATOM 3774 C C . SER A 1 480 ? -40.974 -32.032 -6.127 1.00 27.19 480 SER A C 1
ATOM 3776 O O . SER A 1 480 ? -41.585 -32.514 -5.176 1.00 27.19 480 SER A O 1
ATOM 3778 N N . SER A 1 481 ? -41.429 -30.998 -6.839 1.00 27.22 481 SER A N 1
ATOM 3779 C CA . SER A 1 481 ? -42.841 -30.786 -7.219 1.00 27.22 481 SER A CA 1
ATOM 3780 C C . SER A 1 481 ? -43.048 -29.376 -7.777 1.00 27.22 481 SER A C 1
ATOM 3782 O O . SER A 1 481 ? -43.298 -28.436 -7.037 1.00 27.22 481 SER A O 1
ATOM 3784 N N . PHE A 1 482 ? -43.017 -29.230 -9.102 1.00 24.66 482 PHE A N 1
ATOM 3785 C CA . PHE A 1 482 ? -43.718 -28.124 -9.752 1.00 24.66 482 PHE A CA 1
ATOM 3786 C C . PHE A 1 482 ? -44.539 -28.672 -10.910 1.00 24.66 482 PHE A C 1
ATOM 3788 O O . PHE A 1 482 ? -44.019 -29.118 -11.930 1.00 24.66 482 PHE A O 1
ATOM 3795 N N . GLN A 1 483 ? -45.848 -28.697 -10.677 1.00 24.38 483 GLN A N 1
ATOM 3796 C CA . GLN A 1 483 ? -46.857 -28.954 -11.685 1.00 24.38 483 GLN A CA 1
ATOM 3797 C C . GLN A 1 483 ? -47.107 -27.669 -12.486 1.00 24.38 483 GLN A C 1
ATOM 3799 O O . GLN A 1 483 ? -47.331 -26.605 -11.916 1.00 24.38 483 GLN A O 1
ATOM 3804 N N . ASN A 1 484 ? -47.140 -27.854 -13.807 1.00 26.28 484 ASN A N 1
ATOM 3805 C CA . ASN A 1 484 ? -47.880 -27.088 -14.813 1.00 26.28 484 ASN A CA 1
ATOM 3806 C C . ASN A 1 484 ? -47.341 -25.709 -15.232 1.00 26.28 484 ASN A C 1
ATOM 3808 O O . ASN A 1 484 ? -47.995 -24.685 -15.061 1.00 26.28 484 ASN A O 1
ATOM 3812 N N . LEU A 1 485 ? -46.226 -25.718 -15.970 1.00 29.52 485 LEU A N 1
ATOM 3813 C CA . LEU A 1 485 ? -46.125 -24.887 -17.176 1.00 29.52 485 LEU A CA 1
ATOM 3814 C C . LEU A 1 485 ? -46.916 -25.591 -18.288 1.00 29.52 485 LEU A C 1
ATOM 3816 O O . LEU A 1 485 ? -46.613 -26.737 -18.624 1.00 29.52 485 LEU A O 1
ATOM 3820 N N . ASN A 1 486 ? -47.941 -24.938 -18.837 1.00 34.31 486 ASN A N 1
ATOM 3821 C CA . ASN A 1 486 ? -48.731 -25.493 -19.936 1.00 34.31 486 ASN A CA 1
ATOM 3822 C C . ASN A 1 486 ? -47.937 -25.386 -21.255 1.00 34.31 486 ASN A C 1
ATOM 3824 O O . ASN A 1 486 ? -48.028 -24.402 -21.985 1.00 34.31 486 ASN A O 1
ATOM 3828 N N . LEU A 1 487 ? -47.086 -26.384 -21.505 1.00 34.28 487 LEU A N 1
ATOM 3829 C CA . LEU A 1 487 ? -46.146 -26.454 -22.631 1.00 34.28 487 LEU A CA 1
ATOM 3830 C C . LEU A 1 487 ? -46.818 -26.493 -24.018 1.00 34.28 487 LEU A C 1
ATOM 3832 O O . LEU A 1 487 ? -46.159 -26.189 -25.013 1.00 34.28 487 LEU A O 1
ATOM 3836 N N . GLU A 1 488 ? -48.106 -26.830 -24.106 1.00 32.88 488 GLU A N 1
ATOM 3837 C CA . GLU A 1 488 ? -48.816 -26.980 -25.386 1.00 32.88 488 GLU A CA 1
ATOM 3838 C C . GLU A 1 488 ? -49.068 -25.641 -26.105 1.00 32.88 488 GLU A C 1
ATOM 3840 O O . GLU A 1 488 ? -48.982 -25.579 -27.334 1.00 32.88 488 GLU A O 1
ATOM 3845 N N . GLU A 1 489 ? -49.290 -24.541 -25.374 1.00 34.88 489 GLU A N 1
ATOM 3846 C CA . GLU A 1 489 ? -49.511 -23.217 -25.986 1.00 34.88 489 GLU A CA 1
ATOM 3847 C C . GLU A 1 489 ? -48.239 -22.678 -26.656 1.00 34.88 489 GLU A C 1
ATOM 3849 O O . GLU A 1 489 ? -48.293 -22.163 -27.777 1.00 34.88 489 GLU A O 1
ATOM 3854 N N . VAL A 1 490 ? -47.081 -22.881 -26.016 1.00 33.78 490 VAL A N 1
ATOM 3855 C CA . VAL A 1 490 ? -45.763 -22.458 -26.524 1.00 33.78 490 VAL A CA 1
ATOM 3856 C C . VAL A 1 490 ? -45.398 -23.211 -27.808 1.00 33.78 490 VAL A C 1
ATOM 3858 O O . VAL A 1 490 ? -44.840 -22.628 -28.739 1.00 33.78 490 VAL A O 1
ATOM 3861 N N . GLN A 1 491 ? -45.761 -24.493 -27.900 1.00 33.53 491 GLN A N 1
ATOM 3862 C CA . GLN A 1 491 ? -45.498 -25.321 -29.080 1.00 33.53 491 GLN A CA 1
ATOM 3863 C C . GLN A 1 491 ? -46.333 -24.920 -30.307 1.00 33.53 491 GLN A C 1
ATOM 3865 O O . GLN A 1 491 ? -45.888 -25.131 -31.438 1.00 33.53 491 GLN A O 1
ATOM 3870 N N . SER A 1 492 ? -47.524 -24.341 -30.114 1.00 34.09 492 SER A N 1
ATOM 3871 C CA . SER A 1 492 ? -48.401 -23.947 -31.227 1.00 34.09 492 SER A CA 1
ATOM 3872 C C . SER A 1 492 ? -47.920 -22.674 -31.937 1.00 34.09 492 SER A C 1
ATOM 3874 O O . SER A 1 492 ? -47.920 -22.620 -33.167 1.00 34.09 492 SER A O 1
ATOM 3876 N N . SER A 1 493 ? -47.417 -21.694 -31.180 1.00 32.66 493 SER A N 1
ATOM 3877 C CA . SER A 1 493 ? -46.998 -20.387 -31.704 1.00 32.66 493 SER A CA 1
ATOM 3878 C C . SER A 1 493 ? -45.695 -20.446 -32.508 1.00 32.66 493 SER A C 1
ATOM 3880 O O . SER A 1 493 ? -45.500 -19.664 -33.434 1.00 32.66 493 SER A O 1
ATOM 3882 N N . LEU A 1 494 ? -44.812 -21.403 -32.203 1.00 34.12 494 LEU A N 1
ATOM 3883 C CA . LEU A 1 494 ? -43.506 -21.544 -32.860 1.00 34.12 494 LEU A CA 1
ATOM 3884 C C . LEU A 1 494 ? -43.562 -22.300 -34.201 1.00 34.12 494 LEU A C 1
ATOM 3886 O O . LEU A 1 494 ? -42.673 -22.127 -35.033 1.00 34.12 494 LEU A O 1
ATOM 3890 N N . LYS A 1 495 ? -44.613 -23.094 -34.465 1.00 31.81 495 LYS A N 1
ATOM 3891 C CA . LYS A 1 495 ? -44.787 -23.803 -35.752 1.00 31.81 495 LYS A CA 1
ATOM 3892 C C . LYS A 1 495 ? -45.078 -22.878 -36.941 1.00 31.81 495 LYS A C 1
ATOM 3894 O O . LYS A 1 495 ? -44.904 -23.309 -38.077 1.00 31.81 495 LYS A O 1
ATOM 3899 N N . ASN A 1 496 ? -45.475 -21.629 -36.694 1.00 29.97 496 ASN A N 1
ATOM 3900 C CA . ASN A 1 496 ? -45.805 -20.661 -37.744 1.00 29.97 496 ASN A CA 1
ATOM 3901 C C . ASN A 1 496 ? -44.608 -19.824 -38.231 1.00 29.97 496 ASN A C 1
ATOM 3903 O O . ASN A 1 496 ? -44.783 -18.986 -39.105 1.00 29.97 496 ASN A O 1
ATOM 3907 N N . GLY A 1 497 ? -43.388 -20.072 -37.735 1.00 28.08 497 GLY A N 1
ATOM 3908 C CA . GLY A 1 497 ? -42.164 -19.471 -38.287 1.00 28.08 497 GLY A CA 1
ATOM 3909 C C . GLY A 1 497 ? -41.933 -17.987 -37.962 1.00 28.08 497 GLY A C 1
ATOM 3910 O O . GLY A 1 497 ? -40.981 -17.410 -38.475 1.00 28.08 497 GLY A O 1
ATOM 3911 N N . ASP A 1 498 ? -42.740 -17.381 -37.089 1.00 28.81 498 ASP A N 1
ATOM 3912 C CA . ASP A 1 498 ? -42.732 -15.928 -36.842 1.00 28.81 498 ASP A CA 1
ATOM 3913 C C . ASP A 1 498 ? -41.830 -15.468 -35.675 1.00 28.81 498 ASP A C 1
ATOM 3915 O O . ASP A 1 498 ? -41.897 -14.313 -35.253 1.00 28.81 498 ASP A O 1
ATOM 3919 N N . VAL A 1 499 ? -40.969 -16.336 -35.128 1.00 30.75 499 VAL A N 1
ATOM 3920 C CA . VAL A 1 499 ? -40.117 -15.997 -33.971 1.00 30.75 499 VAL A CA 1
ATOM 3921 C C . VAL A 1 499 ? -38.690 -16.512 -34.157 1.00 30.75 499 VAL A C 1
ATOM 3923 O O . VAL A 1 499 ? -38.450 -17.716 -34.143 1.00 30.75 499 VAL A O 1
ATOM 3926 N N . ASN A 1 500 ? -37.725 -15.592 -34.261 1.00 30.80 500 ASN A N 1
ATOM 3927 C CA . ASN A 1 500 ? -36.299 -15.887 -34.108 1.00 30.80 500 ASN A CA 1
ATOM 3928 C C . ASN A 1 500 ? -35.890 -15.597 -32.660 1.00 30.80 500 ASN A C 1
ATOM 3930 O O . ASN A 1 500 ? -35.913 -14.448 -32.223 1.00 30.80 500 ASN A O 1
ATOM 3934 N N . LEU A 1 501 ? -35.530 -16.642 -31.917 1.00 32.16 501 LEU A N 1
ATOM 3935 C CA . LEU A 1 501 ? -35.088 -16.551 -30.527 1.00 32.16 501 LEU A CA 1
ATOM 3936 C C . LEU A 1 501 ? -33.560 -16.672 -30.493 1.00 32.16 501 LEU A C 1
ATOM 3938 O O . LEU A 1 501 ? -33.015 -17.690 -30.917 1.00 32.16 501 LEU A O 1
ATOM 3942 N N . GLN A 1 502 ? -32.868 -15.640 -30.009 1.00 32.69 502 GLN A N 1
ATOM 3943 C CA . GLN A 1 502 ? -31.409 -15.636 -29.883 1.00 32.69 502 GLN A CA 1
ATOM 3944 C C . GLN A 1 502 ? -31.033 -15.478 -28.409 1.00 32.69 502 GLN A C 1
ATOM 3946 O O . GLN A 1 502 ? -31.468 -14.538 -27.748 1.00 32.69 502 GLN A O 1
ATOM 3951 N N . ILE A 1 503 ? -30.251 -16.423 -27.886 1.00 38.00 503 ILE A N 1
ATOM 3952 C CA . ILE A 1 503 ? -29.807 -16.434 -26.489 1.00 38.00 503 ILE A CA 1
ATOM 3953 C C . ILE A 1 503 ? -28.290 -16.248 -26.485 1.00 38.00 503 ILE A C 1
ATOM 3955 O O . ILE A 1 503 ? -27.561 -17.044 -27.080 1.00 38.00 503 ILE A O 1
ATOM 3959 N N . VAL A 1 504 ? -27.823 -15.195 -25.814 1.00 34.25 504 VAL A N 1
ATOM 3960 C CA . VAL A 1 504 ? -26.395 -14.927 -25.605 1.00 34.25 504 VAL A CA 1
ATOM 3961 C C . VAL A 1 504 ? -26.031 -15.391 -24.203 1.00 34.25 504 VAL A C 1
ATOM 3963 O O . VAL A 1 504 ? -26.583 -14.893 -23.222 1.00 34.25 504 VAL A O 1
ATOM 3966 N N . ILE A 1 505 ? -25.117 -16.355 -24.107 1.00 38.59 505 ILE A N 1
ATOM 3967 C CA . ILE A 1 505 ? -24.648 -16.902 -22.828 1.00 38.59 505 ILE A CA 1
ATOM 3968 C C . ILE A 1 505 ? -23.128 -16.736 -22.687 1.00 38.59 505 ILE A C 1
ATOM 3970 O O . ILE A 1 505 ? -22.408 -16.875 -23.684 1.00 38.59 505 ILE A O 1
ATOM 3974 N N . PRO A 1 506 ? -22.619 -16.464 -21.469 1.00 33.38 506 PRO A N 1
ATOM 3975 C CA . PRO A 1 506 ? -21.185 -16.461 -21.202 1.00 33.38 506 PRO A CA 1
ATOM 3976 C C . PRO A 1 506 ? -20.568 -17.828 -21.505 1.00 33.38 506 PRO A C 1
ATOM 3978 O O . PRO A 1 506 ? -21.123 -18.866 -21.134 1.00 33.38 506 PRO A O 1
ATOM 3981 N N . LEU A 1 507 ? -19.399 -17.822 -22.153 1.00 32.38 507 LEU A N 1
ATOM 3982 C CA . LEU A 1 507 ? -18.689 -19.036 -22.578 1.00 32.38 507 LEU A CA 1
ATOM 3983 C C . LEU A 1 507 ? -18.415 -20.008 -21.411 1.00 32.38 507 LEU A C 1
ATOM 3985 O O . LEU A 1 507 ? -18.445 -21.224 -21.585 1.00 32.38 507 LEU A O 1
ATOM 3989 N N . GLU A 1 508 ? -18.206 -19.450 -20.219 1.00 34.88 508 GLU A N 1
ATOM 3990 C CA . GLU A 1 508 ? -17.842 -20.133 -18.971 1.00 34.88 508 GLU A CA 1
ATOM 3991 C C . GLU A 1 508 ? -18.974 -20.992 -18.375 1.00 34.88 508 GLU A C 1
ATOM 3993 O O . GLU A 1 508 ? -18.706 -21.893 -17.586 1.00 34.88 508 GLU A O 1
ATOM 3998 N N . ASN A 1 509 ? -20.229 -20.764 -18.781 1.00 40.88 509 ASN A N 1
ATOM 3999 C CA . ASN A 1 509 ? -21.416 -21.436 -18.231 1.00 40.88 509 ASN A CA 1
ATOM 4000 C C . ASN A 1 509 ? -22.178 -22.248 -19.291 1.00 40.88 509 ASN A C 1
ATOM 4002 O O . ASN A 1 509 ? -23.317 -22.662 -19.067 1.00 40.88 509 ASN A O 1
ATOM 4006 N N . ARG A 1 510 ? -21.565 -22.462 -20.463 1.00 41.44 510 ARG A N 1
ATOM 4007 C CA . ARG A 1 510 ? -22.210 -23.064 -21.636 1.00 41.44 510 ARG A CA 1
ATOM 4008 C C . ARG A 1 510 ? -22.800 -24.443 -21.342 1.00 41.44 510 ARG A C 1
ATOM 4010 O O . ARG A 1 510 ? -23.970 -24.660 -21.629 1.00 41.44 510 ARG A O 1
ATOM 4017 N N . GLU A 1 511 ? -22.019 -25.368 -20.790 1.00 40.50 511 GLU A N 1
ATOM 4018 C CA . GLU A 1 511 ? -22.496 -26.745 -20.579 1.00 40.50 511 GLU A CA 1
ATOM 4019 C C . GLU A 1 511 ? -23.518 -26.852 -19.441 1.00 40.50 511 GLU A C 1
ATOM 4021 O O . GLU A 1 511 ? -24.493 -27.592 -19.551 1.00 40.50 511 GLU A O 1
ATOM 4026 N N . GLU A 1 512 ? -23.355 -26.049 -18.390 1.00 40.16 512 GLU A N 1
ATOM 4027 C CA . GLU A 1 512 ? -24.250 -26.022 -17.232 1.00 40.16 512 GLU A CA 1
ATOM 4028 C C . GLU A 1 512 ? -25.626 -25.442 -17.601 1.00 40.16 512 GLU A C 1
ATOM 4030 O O . GLU A 1 512 ? -26.656 -26.044 -17.302 1.00 40.16 512 GLU A O 1
ATOM 4035 N N . LEU A 1 513 ? -25.668 -24.339 -18.357 1.00 39.59 513 LEU A N 1
ATOM 4036 C CA . LEU A 1 513 ? -26.922 -23.722 -18.801 1.00 39.59 513 LEU A CA 1
ATOM 4037 C C . LEU A 1 513 ? -27.608 -24.518 -19.918 1.00 39.59 513 LEU A C 1
ATOM 4039 O O . LEU A 1 513 ? -28.826 -24.677 -19.873 1.00 39.59 513 LEU A O 1
ATOM 4043 N N . LEU A 1 514 ? -26.861 -25.091 -20.871 1.00 42.12 514 LEU A N 1
ATOM 4044 C CA . LEU A 1 514 ? -27.440 -25.987 -21.887 1.00 42.12 514 LEU A CA 1
ATOM 4045 C C . LEU A 1 514 ? -28.047 -27.257 -21.271 1.00 42.12 514 LEU A C 1
ATOM 4047 O O . LEU A 1 514 ? -28.958 -27.830 -21.855 1.00 42.12 514 LEU A O 1
ATOM 4051 N N . SER A 1 515 ? -27.582 -27.685 -20.092 1.00 37.84 515 SER A N 1
ATOM 4052 C CA . SER A 1 515 ? -28.172 -28.817 -19.367 1.00 37.84 515 SER A CA 1
ATOM 4053 C C . SER A 1 515 ? -29.465 -28.462 -18.614 1.00 37.84 515 SER A C 1
ATOM 4055 O O . SER A 1 515 ? -30.337 -29.317 -18.456 1.00 37.84 515 SER A O 1
ATOM 4057 N N . ILE A 1 516 ? -29.612 -27.201 -18.184 1.00 37.91 516 ILE A N 1
ATOM 4058 C CA . ILE A 1 516 ? -30.802 -26.676 -17.491 1.00 37.91 516 ILE A CA 1
ATOM 4059 C C . ILE A 1 516 ? -31.962 -26.495 -18.473 1.00 37.91 516 ILE A C 1
ATOM 4061 O O . ILE A 1 516 ? -33.111 -26.817 -18.167 1.00 37.91 516 ILE A O 1
ATOM 4065 N N . PHE A 1 517 ? -31.663 -26.012 -19.675 1.00 37.56 517 PHE A N 1
ATOM 4066 C CA . PHE A 1 517 ? -32.625 -25.927 -20.758 1.00 37.56 517 PHE A CA 1
ATOM 4067 C C . PHE A 1 517 ? -32.583 -27.239 -21.554 1.00 37.56 517 PHE A C 1
ATOM 4069 O O . PHE A 1 517 ? -31.840 -27.330 -22.524 1.00 37.56 517 PHE A O 1
ATOM 4076 N N . GLN A 1 518 ? -33.370 -28.262 -21.185 1.00 38.72 518 GLN A N 1
ATOM 4077 C CA . GLN A 1 518 ? -33.635 -29.406 -22.078 1.00 38.72 518 GLN A CA 1
ATOM 4078 C C . GLN A 1 518 ? -34.414 -28.929 -23.317 1.00 38.72 518 GLN A C 1
ATOM 4080 O O . GLN A 1 518 ? -35.614 -29.148 -23.470 1.00 38.72 518 GLN A O 1
ATOM 4085 N N . LEU A 1 519 ? -33.721 -28.225 -24.204 1.00 39.91 519 LEU A N 1
ATOM 4086 C CA . LEU A 1 519 ? -34.176 -27.832 -25.523 1.00 39.91 519 LEU A CA 1
ATOM 4087 C C . LEU A 1 519 ? -33.995 -29.067 -26.402 1.00 39.91 519 LEU A C 1
ATOM 4089 O O . LEU A 1 519 ? -32.967 -29.232 -27.052 1.00 39.91 519 LEU A O 1
ATOM 4093 N N . GLY A 1 520 ? -34.949 -29.998 -26.339 1.00 34.50 520 GLY A N 1
ATOM 4094 C CA . GLY A 1 520 ? -34.963 -31.143 -27.251 1.00 34.50 520 GLY A CA 1
ATOM 4095 C C . GLY A 1 520 ? -34.903 -30.676 -28.710 1.00 34.50 520 GLY A C 1
ATOM 4096 O O . GLY A 1 520 ? -35.467 -29.631 -29.007 1.00 34.50 520 GLY A O 1
ATOM 4097 N N . ASP A 1 521 ? -34.203 -31.431 -29.566 1.00 32.69 521 ASP A N 1
ATOM 4098 C CA . ASP A 1 521 ? -34.047 -31.374 -31.040 1.00 32.69 521 ASP A CA 1
ATOM 4099 C C . ASP A 1 521 ? -34.582 -30.141 -31.817 1.00 32.69 521 ASP A C 1
ATOM 4101 O O . ASP A 1 521 ? -35.173 -30.274 -32.890 1.00 32.69 521 ASP A O 1
ATOM 4105 N N . PHE A 1 522 ? -34.344 -28.924 -31.325 1.00 32.50 522 PHE A N 1
ATOM 4106 C CA . PHE A 1 522 ? -34.729 -27.667 -31.969 1.00 32.50 522 PHE A CA 1
ATOM 4107 C C . PHE A 1 522 ? -33.480 -26.852 -32.333 1.00 32.50 522 PHE A C 1
ATOM 4109 O O . PHE A 1 522 ? -32.573 -26.710 -31.509 1.00 32.50 522 PHE A O 1
ATOM 4116 N N . PRO A 1 523 ? -33.409 -26.265 -33.541 1.00 30.42 523 PRO A N 1
ATOM 4117 C CA . PRO A 1 523 ? -32.264 -25.470 -33.956 1.00 30.42 523 PRO A CA 1
ATOM 4118 C C . PRO A 1 523 ? -32.369 -24.055 -33.366 1.00 30.42 523 PRO A C 1
ATOM 4120 O O . PRO A 1 523 ? -32.910 -23.150 -33.994 1.00 30.42 523 PRO A O 1
ATOM 4123 N N . LEU A 1 524 ? -31.856 -23.852 -32.149 1.00 35.75 524 LEU A N 1
ATOM 4124 C CA . LEU A 1 524 ? -31.587 -22.515 -31.609 1.00 35.75 524 LEU A CA 1
ATOM 4125 C C . LEU A 1 524 ? -30.180 -22.068 -32.031 1.00 35.75 524 LEU A C 1
ATOM 4127 O O . LEU A 1 524 ? -29.206 -22.798 -31.838 1.00 35.75 524 LEU A O 1
ATOM 4131 N N . ALA A 1 525 ? -30.046 -20.853 -32.565 1.00 32.38 525 ALA A N 1
ATOM 4132 C CA . ALA A 1 525 ? -28.736 -20.257 -32.811 1.00 32.38 525 ALA A CA 1
ATOM 4133 C C . ALA A 1 525 ? -28.148 -19.756 -31.480 1.00 32.38 525 ALA A C 1
ATOM 4135 O O . ALA A 1 525 ? -28.506 -18.685 -30.991 1.00 32.38 525 ALA A O 1
ATOM 4136 N N . VAL A 1 526 ? -27.264 -20.552 -30.875 1.00 37.69 526 VAL A N 1
ATOM 4137 C CA . VAL A 1 526 ? -26.538 -20.179 -29.652 1.00 37.69 526 VAL A CA 1
ATOM 4138 C C . VAL A 1 526 ? -25.224 -19.509 -30.041 1.00 37.69 526 VAL A C 1
ATOM 4140 O O . VAL A 1 526 ? -24.330 -20.160 -30.583 1.00 37.69 526 VAL A O 1
ATOM 4143 N N . THR A 1 527 ? -25.093 -18.220 -29.730 1.00 36.03 527 THR A N 1
ATOM 4144 C CA . THR A 1 527 ? -23.834 -17.481 -29.891 1.00 36.03 527 THR A CA 1
ATOM 4145 C C . THR A 1 527 ? -23.151 -17.369 -28.533 1.00 36.03 527 THR A C 1
ATOM 4147 O O . THR A 1 527 ? -23.727 -16.847 -27.580 1.00 36.03 527 THR A O 1
ATOM 4150 N N . THR A 1 528 ? -21.917 -17.860 -28.436 1.00 37.28 528 THR A N 1
ATOM 4151 C CA . THR A 1 528 ? -21.112 -17.812 -27.208 1.00 37.28 528 THR A CA 1
ATOM 4152 C C . THR A 1 528 ? -19.987 -16.799 -27.364 1.00 37.28 528 THR A C 1
ATOM 4154 O O . THR A 1 528 ? -19.273 -16.851 -28.364 1.00 37.28 528 THR A O 1
ATOM 4157 N N . MET A 1 529 ? -19.801 -15.919 -26.379 1.00 37.22 529 MET A N 1
ATOM 4158 C CA . MET A 1 529 ? -18.725 -14.920 -26.378 1.00 37.22 529 MET A CA 1
ATOM 4159 C C . MET A 1 529 ? -18.200 -14.645 -24.952 1.00 37.22 529 MET A C 1
ATOM 4161 O O . MET A 1 529 ? -18.906 -14.944 -23.979 1.00 37.22 529 MET A O 1
ATOM 4165 N N . PRO A 1 530 ? -16.967 -14.123 -24.800 1.00 36.56 530 PRO A N 1
ATOM 4166 C CA . PRO A 1 530 ? -16.397 -13.736 -23.508 1.00 36.56 530 PRO A CA 1
ATOM 4167 C C . PRO A 1 530 ? -17.245 -12.682 -22.786 1.00 36.56 530 PRO A C 1
ATOM 4169 O O . PRO A 1 530 ? -17.814 -11.791 -23.415 1.00 36.56 530 PRO A O 1
ATOM 4172 N N . ARG A 1 531 ? -17.298 -12.733 -21.448 1.00 38.12 531 ARG A N 1
ATOM 4173 C CA . ARG A 1 531 ? -18.122 -11.825 -20.621 1.00 38.12 531 ARG A CA 1
ATOM 4174 C C . ARG A 1 531 ? -17.829 -10.337 -20.849 1.00 38.12 531 ARG A C 1
ATOM 4176 O O . ARG A 1 531 ? -18.722 -9.506 -20.702 1.00 38.12 531 ARG A O 1
ATOM 4183 N N . THR A 1 532 ? -16.593 -10.010 -21.208 1.00 39.19 532 THR A N 1
ATOM 4184 C CA . THR A 1 532 ? -16.144 -8.660 -21.569 1.00 39.19 532 THR A CA 1
ATOM 4185 C C . THR A 1 532 ? -16.751 -8.175 -22.886 1.00 39.19 532 THR A C 1
ATOM 4187 O O . THR A 1 532 ? -17.126 -7.015 -22.983 1.00 39.19 532 THR A O 1
ATOM 4190 N N . GLU A 1 533 ? -16.939 -9.068 -23.859 1.00 40.50 533 GLU A N 1
ATOM 4191 C CA . GLU A 1 533 ? -17.481 -8.752 -25.188 1.00 40.50 533 GLU A CA 1
ATOM 4192 C C . GLU A 1 533 ? -19.016 -8.703 -25.206 1.00 40.50 533 GLU A C 1
ATOM 4194 O O . GLU A 1 533 ? -19.603 -8.036 -26.056 1.00 40.50 533 GLU A O 1
ATOM 4199 N N . ILE A 1 534 ? -19.682 -9.339 -24.232 1.00 41.50 534 ILE A N 1
ATOM 4200 C CA . ILE A 1 534 ? -21.145 -9.260 -24.065 1.00 41.50 534 ILE A CA 1
ATOM 4201 C C . ILE A 1 534 ? -21.590 -7.805 -23.876 1.00 41.50 534 ILE A C 1
ATOM 4203 O O . ILE A 1 534 ? -22.607 -7.398 -24.430 1.00 41.50 534 ILE A O 1
ATOM 4207 N N . TYR A 1 535 ? -20.830 -7.006 -23.126 1.00 40.19 535 TYR A N 1
ATOM 4208 C CA . TYR A 1 535 ? -21.157 -5.596 -22.906 1.00 40.19 535 TYR A CA 1
ATOM 4209 C C . TYR A 1 535 ? -21.078 -4.769 -24.191 1.00 40.19 535 TYR A C 1
ATOM 4211 O O . TYR A 1 535 ? -21.967 -3.956 -24.447 1.00 40.19 535 TYR A O 1
ATOM 4219 N N . ASP A 1 536 ? -20.063 -5.007 -25.018 1.00 42.41 536 ASP A N 1
ATOM 4220 C CA . ASP A 1 536 ? -19.886 -4.306 -26.290 1.00 42.41 536 ASP A CA 1
ATOM 4221 C C . ASP A 1 536 ? -20.922 -4.756 -27.327 1.00 42.41 536 ASP A C 1
ATOM 4223 O O . ASP A 1 536 ? -21.496 -3.921 -28.027 1.00 42.41 536 ASP A O 1
ATOM 4227 N N . TYR A 1 537 ? -21.251 -6.053 -27.359 1.00 41.44 537 TYR A N 1
ATOM 4228 C CA . TYR A 1 537 ? -22.328 -6.599 -28.185 1.00 41.44 537 TYR A CA 1
ATOM 4229 C C . TYR A 1 537 ? -23.697 -6.017 -27.801 1.00 41.44 537 TYR A C 1
ATOM 4231 O O . TYR A 1 537 ? -24.442 -5.580 -28.677 1.00 41.44 537 TYR A O 1
ATOM 4239 N N . LEU A 1 538 ? -24.021 -5.951 -26.505 1.00 41.44 538 LEU A N 1
ATOM 4240 C CA . LEU A 1 538 ? -25.290 -5.397 -26.018 1.00 41.44 538 LEU A CA 1
ATOM 4241 C C . LEU A 1 538 ? -25.387 -3.877 -26.219 1.00 41.44 538 LEU A C 1
ATOM 4243 O O . LEU A 1 538 ? -26.462 -3.377 -26.541 1.00 41.44 538 LEU A O 1
ATOM 4247 N N . ASN A 1 539 ? -24.279 -3.139 -26.090 1.00 41.31 539 ASN A N 1
ATOM 4248 C CA . ASN A 1 539 ? -24.242 -1.705 -26.397 1.00 41.31 539 ASN A CA 1
ATOM 4249 C C . ASN A 1 539 ? -24.412 -1.425 -27.897 1.00 41.31 539 ASN A C 1
ATOM 4251 O O . ASN A 1 539 ? -25.109 -0.478 -28.270 1.00 41.31 539 ASN A O 1
ATOM 4255 N N . ALA A 1 540 ? -23.814 -2.258 -28.755 1.00 37.53 540 ALA A N 1
ATOM 4256 C CA . ALA A 1 540 ? -23.926 -2.149 -30.209 1.00 37.53 540 ALA A CA 1
ATOM 4257 C C . ALA A 1 540 ? -25.327 -2.494 -30.756 1.00 37.53 540 ALA A C 1
ATOM 4259 O O . ALA A 1 540 ? -25.605 -2.176 -31.907 1.00 37.53 540 ALA A O 1
ATOM 4260 N N . HIS A 1 541 ? -26.194 -3.108 -29.939 1.00 37.69 541 HIS A N 1
ATOM 4261 C CA . HIS A 1 541 ? -27.584 -3.463 -30.268 1.00 37.69 541 HIS A CA 1
ATOM 4262 C C . HIS A 1 541 ? -28.588 -2.837 -29.270 1.00 37.69 541 HIS A C 1
ATOM 4264 O O . HIS A 1 541 ? -29.647 -3.400 -28.975 1.00 37.69 541 HIS A O 1
ATOM 4270 N N . SER A 1 542 ? -28.243 -1.674 -28.704 1.00 37.22 542 SER A N 1
ATOM 4271 C CA . SER A 1 542 ? -29.017 -0.967 -27.662 1.00 37.22 542 SER A CA 1
ATOM 4272 C C . SER A 1 542 ? -30.393 -0.463 -28.123 1.00 37.22 542 SER A C 1
ATOM 4274 O O . SER A 1 542 ? -31.267 -0.170 -27.312 1.00 37.22 542 SER A O 1
ATOM 4276 N N . ASP A 1 543 ? -30.627 -0.436 -29.426 1.00 33.09 543 ASP A N 1
ATOM 4277 C CA . ASP A 1 543 ? -31.888 -0.129 -30.094 1.00 33.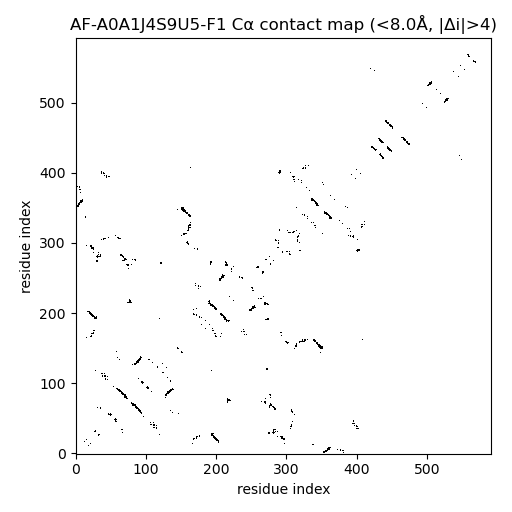09 543 ASP A CA 1
ATOM 4278 C C . ASP A 1 543 ? -32.992 -1.176 -29.837 1.00 33.09 543 ASP A C 1
ATOM 4280 O O . ASP A 1 543 ? -34.171 -0.896 -30.061 1.00 33.09 543 ASP A O 1
ATOM 4284 N N . ILE A 1 544 ? -32.636 -2.342 -29.287 1.00 31.11 544 ILE A N 1
ATOM 4285 C CA . ILE A 1 544 ? -33.565 -3.430 -28.933 1.00 31.11 544 ILE A CA 1
ATOM 4286 C C . ILE A 1 544 ? -33.458 -3.857 -27.456 1.00 31.11 544 ILE A C 1
ATOM 4288 O O . ILE A 1 544 ? -34.258 -4.668 -26.989 1.00 31.11 544 ILE A O 1
ATOM 4292 N N . VAL A 1 545 ? -32.504 -3.302 -26.696 1.00 31.16 545 VAL A N 1
ATOM 4293 C CA . VAL A 1 545 ? -32.186 -3.699 -25.313 1.00 31.16 545 VAL A CA 1
ATOM 4294 C C . VAL A 1 545 ? -32.251 -2.482 -24.387 1.00 31.16 545 VAL A C 1
ATOM 4296 O O . VAL A 1 545 ? -31.442 -1.566 -24.489 1.00 31.16 545 VAL A O 1
ATOM 4299 N N . SER A 1 546 ? -33.205 -2.468 -23.449 1.00 33.62 546 SER A N 1
ATOM 4300 C CA . SER A 1 546 ? -33.330 -1.403 -22.438 1.00 33.62 546 SER A CA 1
ATOM 4301 C C . SER A 1 546 ? -32.756 -1.838 -21.086 1.00 33.62 546 SER A C 1
ATOM 4303 O O . SER A 1 546 ? -33.169 -2.858 -20.537 1.00 33.62 546 SER A O 1
ATOM 4305 N N . PHE A 1 547 ? -31.848 -1.036 -20.522 1.00 32.91 547 PHE A N 1
ATOM 4306 C CA . PHE A 1 547 ? -31.296 -1.225 -19.176 1.00 32.91 547 PHE A CA 1
ATOM 4307 C C . PHE A 1 547 ? -32.024 -0.329 -18.164 1.00 32.91 547 PHE A C 1
ATOM 4309 O O . PHE A 1 547 ? -32.133 0.875 -18.387 1.00 32.91 547 PHE A O 1
ATOM 4316 N N . PHE A 1 548 ? -32.457 -0.882 -17.026 1.00 29.70 548 PHE A N 1
ATOM 4317 C CA . PHE A 1 548 ? -33.011 -0.092 -15.917 1.00 29.70 548 PHE A CA 1
ATOM 4318 C C . PHE A 1 548 ? -32.257 -0.358 -14.605 1.00 29.70 548 PHE A C 1
ATOM 4320 O O . PHE A 1 548 ? -32.281 -1.485 -14.107 1.00 29.70 548 PHE A O 1
ATOM 4327 N N . PRO A 1 549 ? -31.614 0.656 -13.995 1.00 28.73 549 PRO A N 1
ATOM 4328 C CA . PRO A 1 549 ? -31.129 0.553 -12.625 1.00 28.73 549 PRO A CA 1
ATOM 4329 C C . PRO A 1 549 ? -32.310 0.591 -11.639 1.00 28.73 549 PRO A C 1
ATOM 4331 O O . PRO A 1 549 ? -33.182 1.455 -11.717 1.00 28.73 549 PRO A O 1
ATOM 4334 N N . TRP A 1 550 ? -32.311 -0.324 -10.663 1.00 28.11 550 TRP A N 1
ATOM 4335 C CA . TRP A 1 550 ? -33.430 -0.603 -9.737 1.00 28.11 550 TRP A CA 1
ATOM 4336 C C . TRP A 1 550 ? -33.915 0.602 -8.899 1.00 28.11 550 TRP A C 1
ATOM 4338 O O . TRP A 1 550 ? -34.969 0.556 -8.275 1.00 28.11 550 TRP A O 1
ATOM 4348 N N . ASN A 1 551 ? -33.155 1.696 -8.875 1.00 26.72 551 ASN A N 1
ATOM 4349 C CA . ASN A 1 551 ? -33.398 2.874 -8.043 1.00 26.72 551 ASN A CA 1
ATOM 4350 C C . ASN A 1 551 ? -33.961 4.071 -8.827 1.00 26.72 551 ASN A C 1
ATOM 4352 O O . ASN A 1 551 ? -34.255 5.092 -8.212 1.00 26.72 551 ASN A O 1
ATOM 4356 N N . GLU A 1 552 ? -34.061 3.971 -10.155 1.00 27.61 552 GLU A N 1
ATOM 4357 C CA . GLU A 1 552 ? -34.660 4.996 -11.028 1.00 27.61 552 GLU A CA 1
ATOM 4358 C C . GLU A 1 552 ? -36.057 4.600 -11.521 1.00 27.61 552 GLU A C 1
ATOM 4360 O O . GLU A 1 552 ? -36.659 5.306 -12.329 1.00 27.61 552 GLU A O 1
ATOM 4365 N N . VAL A 1 553 ? -36.615 3.505 -10.995 1.00 29.23 553 VAL A N 1
ATOM 4366 C CA . VAL A 1 553 ? -38.011 3.134 -11.236 1.00 29.23 553 VAL A CA 1
ATOM 4367 C C . VAL A 1 553 ? -38.917 3.977 -10.329 1.00 29.23 553 VAL A C 1
ATOM 4369 O O . VAL A 1 553 ? -39.490 3.502 -9.353 1.00 29.23 553 VAL A O 1
ATOM 4372 N N . ASP A 1 554 ? -39.036 5.268 -10.642 1.00 25.55 554 ASP A N 1
ATOM 4373 C CA . ASP A 1 554 ? -40.249 6.021 -10.319 1.00 25.55 554 ASP A CA 1
ATOM 4374 C C . ASP A 1 554 ? -41.331 5.441 -11.245 1.00 25.55 554 ASP A C 1
ATOM 4376 O O . ASP A 1 554 ? -41.244 5.608 -12.462 1.00 25.55 554 ASP A O 1
ATOM 4380 N N . PHE A 1 555 ? -42.314 4.700 -10.715 1.00 30.59 555 PHE A N 1
ATOM 4381 C CA . PHE A 1 555 ? -43.450 4.171 -11.492 1.00 30.59 555 PHE A CA 1
ATOM 4382 C C . PHE A 1 555 ? -44.397 5.311 -11.923 1.00 30.59 555 PHE A C 1
ATOM 4384 O O . PHE A 1 555 ? -45.606 5.279 -11.714 1.00 30.59 555 PHE A O 1
ATOM 4391 N N . ARG A 1 556 ? -43.857 6.355 -12.549 1.00 24.44 556 ARG A N 1
ATOM 4392 C CA . ARG A 1 556 ? -44.595 7.243 -13.437 1.00 24.44 556 ARG A CA 1
ATOM 4393 C C . ARG A 1 556 ? -44.376 6.684 -14.828 1.00 24.44 556 ARG A C 1
ATOM 4395 O O . ARG A 1 556 ? -43.316 6.884 -15.414 1.00 24.44 556 ARG A O 1
ATOM 4402 N N . LEU A 1 557 ? -45.368 5.967 -15.348 1.00 30.14 557 LEU A N 1
ATOM 4403 C CA . LEU A 1 557 ? -45.446 5.577 -16.755 1.00 30.14 557 LEU A CA 1
ATOM 4404 C C . LEU A 1 557 ? -45.404 6.844 -17.627 1.00 30.14 557 LEU A C 1
ATOM 4406 O O . LEU A 1 557 ? -46.430 7.388 -18.019 1.00 30.14 557 LEU A O 1
ATOM 4410 N N . LYS A 1 558 ? -44.207 7.353 -17.926 1.00 24.25 558 LYS A N 1
ATOM 4411 C CA . LYS A 1 558 ? -44.016 8.363 -18.963 1.00 24.25 558 LYS A CA 1
ATOM 4412 C C . LYS A 1 558 ? -43.986 7.639 -20.302 1.00 24.25 558 LYS A C 1
ATOM 4414 O O . LYS A 1 558 ? -42.930 7.255 -20.778 1.00 24.25 558 LYS A O 1
ATOM 4419 N N . THR A 1 559 ? -45.181 7.461 -20.866 1.00 27.86 559 THR A N 1
ATOM 4420 C CA . THR A 1 559 ? -45.486 7.183 -22.283 1.00 27.86 559 THR A CA 1
ATOM 4421 C C . THR A 1 559 ? -44.499 6.287 -23.036 1.00 27.86 559 THR A C 1
ATOM 4423 O O . THR A 1 559 ? -43.529 6.767 -23.621 1.00 27.86 559 THR A O 1
ATOM 4426 N N . LEU A 1 560 ? -44.842 5.003 -23.153 1.00 30.28 560 LEU A N 1
ATOM 4427 C CA . LEU A 1 560 ? -44.333 4.150 -24.224 1.00 30.28 560 LEU A CA 1
ATOM 4428 C C . LEU A 1 560 ? -45.052 4.543 -25.528 1.00 30.28 560 LEU A C 1
ATOM 4430 O O . LEU A 1 560 ? -46.285 4.582 -25.569 1.00 30.28 560 LEU A O 1
ATOM 4434 N N . LYS A 1 561 ? -44.299 4.857 -26.586 1.00 28.69 561 LYS A N 1
ATOM 4435 C CA . LYS A 1 561 ? -44.849 5.038 -27.936 1.00 28.69 561 LYS A CA 1
ATOM 4436 C C . LYS A 1 561 ? -44.473 3.841 -28.789 1.00 28.69 561 LYS A C 1
ATOM 4438 O O . LYS A 1 561 ? -43.293 3.602 -29.016 1.00 28.69 561 LYS A O 1
ATOM 4443 N N . ILE A 1 562 ? -45.477 3.149 -29.312 1.00 29.70 562 ILE A N 1
ATOM 4444 C CA . ILE A 1 562 ? -45.306 2.124 -30.345 1.00 29.70 562 ILE A CA 1
ATOM 4445 C C . ILE A 1 562 ? -45.927 2.695 -31.622 1.00 29.70 562 ILE A C 1
ATOM 4447 O O . ILE A 1 562 ? -47.066 3.163 -31.601 1.00 29.70 562 ILE A O 1
ATOM 4451 N N . ASN A 1 563 ? -45.158 2.751 -32.713 1.00 27.95 563 ASN A N 1
ATOM 4452 C CA . ASN A 1 563 ? -45.581 3.314 -34.006 1.00 27.95 563 ASN A CA 1
ATOM 4453 C C . ASN A 1 563 ? -46.218 4.719 -33.913 1.00 27.95 563 ASN A C 1
ATOM 4455 O O . ASN A 1 563 ? -47.189 5.028 -34.598 1.00 27.95 563 ASN A O 1
ATOM 4459 N N . GLY A 1 564 ? -45.688 5.578 -33.037 1.00 28.20 564 GLY A N 1
ATOM 4460 C CA . GLY A 1 564 ? -46.106 6.980 -32.920 1.00 28.20 564 GLY A CA 1
ATOM 4461 C C . GLY A 1 564 ? -47.344 7.259 -32.056 1.00 28.20 564 GLY A C 1
ATOM 4462 O O . GLY A 1 564 ? -47.671 8.432 -31.880 1.00 28.20 564 GLY A O 1
ATOM 4463 N N . THR A 1 565 ? -47.983 6.253 -31.449 1.00 26.44 565 THR A N 1
ATOM 4464 C CA . THR A 1 565 ? -49.190 6.453 -30.617 1.00 26.44 565 THR A CA 1
ATOM 4465 C C . THR A 1 565 ? -48.895 6.204 -29.131 1.00 26.44 565 THR A C 1
ATOM 4467 O O . THR A 1 565 ? -48.243 5.219 -28.791 1.00 26.44 565 THR A O 1
ATOM 4470 N N . SER A 1 566 ? -49.350 7.102 -28.247 1.00 30.80 566 SER A N 1
ATOM 4471 C CA . SER A 1 566 ? -49.208 7.001 -26.779 1.00 30.80 566 SER A CA 1
ATOM 4472 C C . SER A 1 566 ? -50.412 6.291 -26.144 1.00 30.80 566 SER A C 1
ATOM 4474 O O . SER A 1 566 ? -51.547 6.670 -26.424 1.00 30.80 566 SER A O 1
ATOM 4476 N N . LEU A 1 567 ? -50.178 5.334 -25.237 1.00 29.47 567 LEU A N 1
ATOM 4477 C CA . LEU A 1 567 ? -51.218 4.679 -24.425 1.00 29.47 567 LEU A CA 1
ATOM 4478 C C . LEU A 1 567 ? -51.140 5.142 -22.948 1.00 29.47 567 LEU A C 1
ATOM 4480 O O . LEU A 1 567 ? -50.125 4.924 -22.300 1.00 29.47 567 LEU A O 1
ATOM 4484 N N . TRP A 1 568 ? -52.210 5.821 -22.501 1.00 29.52 568 TRP A N 1
ATOM 4485 C CA . TRP A 1 568 ? -52.745 6.126 -21.147 1.00 29.52 568 TRP A CA 1
ATOM 4486 C C . TRP A 1 568 ? -51.840 6.286 -19.893 1.00 29.52 568 TRP A C 1
ATOM 4488 O O . TRP A 1 568 ? -50.989 5.461 -19.588 1.00 29.52 568 TRP A O 1
ATOM 4498 N N . GLU A 1 569 ? -52.156 7.305 -19.071 1.00 27.12 569 GLU A N 1
ATOM 4499 C CA . GLU A 1 569 ? -51.664 7.512 -17.692 1.00 27.12 569 GLU A CA 1
ATOM 4500 C C . GLU A 1 569 ? -52.643 6.933 -16.649 1.00 27.12 569 GLU A C 1
ATOM 4502 O O . GLU A 1 569 ? -53.840 7.232 -16.683 1.00 27.12 569 GLU A O 1
ATOM 4507 N N . LYS A 1 570 ? -52.144 6.181 -15.656 1.00 30.17 570 LYS A N 1
ATOM 4508 C CA . LYS A 1 570 ? -52.871 5.947 -14.396 1.00 30.17 570 LYS A CA 1
ATOM 4509 C C . LYS A 1 570 ? -51.912 5.807 -13.211 1.00 30.17 570 LYS A C 1
ATOM 4511 O O . LYS A 1 570 ? -50.899 5.123 -13.301 1.00 30.17 570 LYS A O 1
ATOM 4516 N N . GLN A 1 571 ? -52.251 6.464 -12.105 1.00 29.08 571 GLN A N 1
ATOM 4517 C CA . GLN A 1 571 ? -51.486 6.504 -10.857 1.00 29.08 571 GLN A CA 1
ATOM 4518 C C . GLN A 1 571 ? -51.982 5.382 -9.923 1.00 29.08 571 GLN A C 1
ATOM 4520 O O . GLN A 1 571 ? -53.183 5.299 -9.664 1.00 29.08 571 GLN A O 1
ATOM 4525 N N . VAL A 1 572 ? -51.092 4.505 -9.441 1.00 30.03 572 VAL A N 1
ATOM 4526 C CA . VAL A 1 572 ? -51.420 3.483 -8.427 1.00 30.03 572 VAL A CA 1
ATOM 4527 C C . VAL A 1 572 ? -50.931 3.977 -7.067 1.00 30.03 572 VAL A C 1
ATOM 4529 O O . VAL A 1 572 ? -49.758 4.302 -6.909 1.00 30.03 572 VAL A O 1
ATOM 4532 N N . ASP A 1 573 ? -51.844 4.058 -6.101 1.00 30.95 573 ASP A N 1
ATOM 4533 C CA . ASP A 1 573 ? -51.573 4.524 -4.741 1.00 30.95 573 ASP A CA 1
ATOM 4534 C C . ASP A 1 573 ? -51.121 3.353 -3.851 1.00 30.95 573 ASP A C 1
ATOM 4536 O O . ASP A 1 573 ? -51.902 2.453 -3.524 1.00 30.95 573 ASP A O 1
ATOM 4540 N N . LEU A 1 574 ? -49.832 3.342 -3.502 1.00 32.47 574 LEU A N 1
ATOM 4541 C CA . LEU A 1 574 ? -49.187 2.272 -2.736 1.00 32.47 574 LEU A CA 1
ATOM 4542 C C . LEU A 1 574 ? -49.526 2.308 -1.236 1.00 32.47 574 LEU A C 1
ATOM 4544 O O . LEU A 1 574 ? -49.240 1.337 -0.539 1.00 32.47 574 LEU A O 1
ATOM 4548 N N . GLU A 1 575 ? -50.191 3.353 -0.726 1.00 31.16 575 GLU A N 1
ATOM 4549 C CA . GLU A 1 575 ? -50.639 3.382 0.676 1.00 31.16 575 GLU A CA 1
ATOM 4550 C C . GLU A 1 575 ? -51.799 2.405 0.950 1.00 31.16 575 GLU A C 1
ATOM 4552 O O . GLU A 1 575 ? -52.050 2.033 2.097 1.00 31.16 575 GLU A O 1
ATOM 4557 N N . LYS A 1 576 ? -52.486 1.924 -0.098 1.00 27.45 576 LYS A N 1
ATOM 4558 C CA . LYS A 1 576 ? -53.659 1.043 0.033 1.00 27.45 576 LYS A CA 1
ATOM 4559 C C . LYS A 1 576 ? -53.347 -0.460 0.079 1.00 27.45 576 LYS A C 1
ATOM 4561 O O . LYS A 1 576 ? -54.240 -1.237 0.412 1.00 27.45 576 LYS A O 1
ATOM 4566 N N . TYR A 1 577 ? -52.111 -0.875 -0.220 1.00 30.06 577 TYR A N 1
ATOM 4567 C CA . TYR A 1 577 ? -51.702 -2.288 -0.293 1.00 30.06 577 TYR A CA 1
ATOM 4568 C C . TYR A 1 577 ? -50.381 -2.540 0.462 1.00 30.06 577 TYR A C 1
ATOM 4570 O O . TYR A 1 577 ? -49.318 -2.599 -0.157 1.00 30.06 577 TYR A O 1
ATOM 4578 N N . PRO A 1 578 ? -50.399 -2.695 1.799 1.00 26.11 578 PRO A N 1
ATOM 4579 C CA . PRO A 1 578 ? -49.181 -2.965 2.557 1.00 26.11 578 PRO A CA 1
ATOM 4580 C C . PRO A 1 578 ? -48.650 -4.377 2.260 1.00 26.11 578 PRO A C 1
ATOM 4582 O O . PRO A 1 578 ? -49.283 -5.382 2.589 1.00 26.11 578 PRO A O 1
ATOM 4585 N N . LEU A 1 579 ? -47.459 -4.456 1.664 1.00 26.94 579 LEU A N 1
ATOM 4586 C CA . LEU A 1 579 ? -46.699 -5.697 1.504 1.00 26.94 579 LEU A CA 1
ATOM 4587 C C . LEU A 1 579 ? -46.195 -6.167 2.879 1.00 26.94 579 LEU A C 1
ATOM 4589 O O . LEU A 1 579 ? -45.402 -5.482 3.527 1.00 26.94 579 LEU A O 1
ATOM 4593 N N . LYS A 1 580 ? -46.646 -7.341 3.337 1.00 23.33 580 LYS A N 1
ATOM 4594 C CA . LYS A 1 580 ? -46.077 -8.016 4.514 1.00 23.33 580 LYS A CA 1
ATOM 4595 C C . LYS A 1 580 ? -44.861 -8.839 4.096 1.00 23.33 580 LYS A C 1
ATOM 4597 O O . LYS A 1 580 ? -44.993 -9.786 3.326 1.00 23.33 580 LYS A O 1
ATOM 4602 N N . PHE A 1 581 ? -43.703 -8.520 4.662 1.00 25.47 581 PHE A N 1
ATOM 4603 C CA . PHE A 1 581 ? -42.534 -9.395 4.629 1.00 25.47 581 PHE A CA 1
ATOM 4604 C C . PHE A 1 581 ? -42.721 -10.514 5.662 1.00 25.47 581 PHE A C 1
ATOM 4606 O O . PHE A 1 581 ? -42.947 -10.232 6.838 1.00 25.47 581 PHE A O 1
ATOM 4613 N N . VAL A 1 582 ? -42.642 -11.773 5.230 1.00 23.86 582 VAL A N 1
ATOM 4614 C CA . VAL A 1 582 ? -42.577 -12.937 6.126 1.00 23.86 582 VAL A CA 1
ATOM 4615 C C . VAL A 1 582 ? -41.119 -13.385 6.174 1.00 23.86 582 VAL A C 1
ATOM 4617 O O . VAL A 1 582 ? -40.583 -13.847 5.170 1.00 23.86 582 VAL A O 1
ATOM 4620 N N . SER A 1 583 ? -40.456 -13.205 7.317 1.00 24.81 583 SER A N 1
ATOM 4621 C CA . SER A 1 583 ? -39.141 -13.792 7.584 1.00 24.81 583 SER A CA 1
ATOM 4622 C C . SER A 1 583 ? -39.325 -15.246 8.012 1.00 24.81 583 SER A C 1
ATOM 4624 O O . SER A 1 583 ? -40.040 -15.511 8.975 1.00 24.81 583 SER A O 1
ATOM 4626 N N . ALA A 1 584 ? -38.689 -16.185 7.314 1.00 28.97 584 ALA A N 1
ATOM 4627 C CA . ALA A 1 584 ? -38.608 -17.568 7.765 1.00 28.97 584 ALA A CA 1
ATOM 4628 C C . ALA A 1 584 ? -37.607 -17.654 8.931 1.00 28.97 584 ALA A C 1
ATOM 4630 O O . ALA A 1 584 ? -36.398 -17.577 8.719 1.00 28.97 584 ALA A O 1
ATOM 4631 N N . GLU A 1 585 ? -38.115 -17.765 10.159 1.00 27.83 585 GLU A N 1
ATOM 4632 C CA . GLU A 1 585 ? -37.340 -18.247 11.303 1.00 27.83 585 GLU A CA 1
ATOM 4633 C C . GLU A 1 585 ? -37.221 -19.774 11.217 1.00 27.83 585 GLU A C 1
ATOM 4635 O O . GLU A 1 585 ? -38.179 -20.481 10.902 1.00 27.83 585 GLU A O 1
ATOM 4640 N N . THR A 1 586 ? -36.017 -20.280 11.463 1.00 32.75 586 THR A N 1
ATOM 4641 C CA . THR A 1 586 ? -35.712 -21.704 11.597 1.00 32.75 586 THR A CA 1
ATOM 4642 C C . THR A 1 586 ? -36.219 -22.218 12.944 1.00 32.75 586 THR A C 1
ATOM 4644 O O . THR A 1 586 ? -35.566 -21.990 13.962 1.00 32.75 586 THR A O 1
ATOM 4647 N N . GLU A 1 587 ? -37.344 -22.933 12.958 1.00 31.16 587 GLU A N 1
ATOM 4648 C CA . GLU A 1 587 ? -37.692 -23.840 14.057 1.00 31.16 587 GLU A CA 1
ATOM 4649 C C . GLU A 1 587 ? -37.226 -25.256 13.711 1.00 31.16 587 GLU A C 1
ATOM 4651 O O . GLU A 1 587 ? -37.751 -25.917 12.815 1.00 31.16 587 GLU A O 1
ATOM 4656 N N . ASP A 1 588 ? -36.209 -25.703 14.442 1.00 33.53 588 ASP A N 1
ATOM 4657 C CA . ASP A 1 588 ? -35.832 -27.103 14.560 1.00 33.53 588 ASP A CA 1
ATOM 4658 C C . ASP A 1 588 ? -36.846 -27.785 15.493 1.00 33.53 588 ASP A C 1
ATOM 4660 O O . ASP A 1 588 ? -36.885 -27.528 16.699 1.00 33.53 588 ASP A O 1
ATOM 4664 N N . GLN A 1 589 ? -37.714 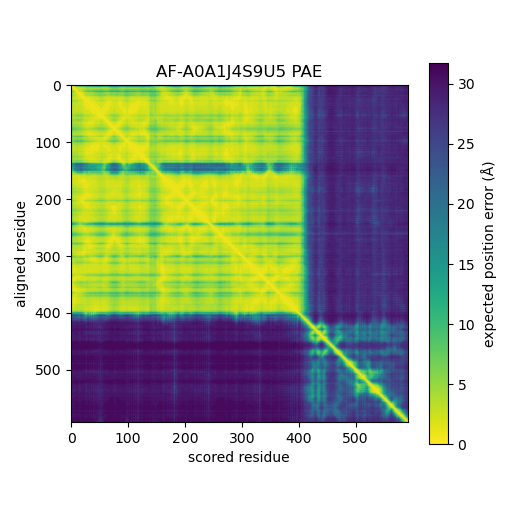-28.614 14.918 1.00 31.03 589 GLN A N 1
ATOM 4665 C CA . GLN A 1 589 ? -38.507 -29.595 15.648 1.00 31.03 589 GLN A CA 1
ATOM 4666 C C . GLN A 1 589 ? -38.388 -30.941 14.936 1.00 31.03 589 GLN A C 1
ATOM 4668 O O . GLN A 1 589 ? -39.057 -31.206 13.937 1.00 31.03 589 GLN A O 1
ATOM 4673 N N . SER A 1 590 ? -37.580 -31.830 15.504 1.00 29.61 590 SER A N 1
ATOM 4674 C CA . SER A 1 590 ? -37.798 -33.269 15.387 1.00 29.61 590 SER A CA 1
ATOM 4675 C C . SER A 1 590 ? -37.890 -33.873 16.791 1.00 29.61 590 SER A C 1
ATOM 4677 O O . SER A 1 590 ? -37.300 -33.380 17.746 1.00 29.61 590 SER A O 1
ATOM 4679 N N . GLN A 1 591 ? -38.783 -34.850 16.909 1.00 33.34 591 GLN A N 1
ATOM 4680 C CA . GLN A 1 591 ? -39.501 -35.275 18.109 1.00 33.34 591 GLN A CA 1
ATOM 4681 C C . GLN A 1 591 ? -38.728 -36.291 18.974 1.00 33.34 591 GLN A C 1
ATOM 4683 O O . GLN A 1 591 ? -37.955 -37.078 18.432 1.00 33.34 591 GLN A O 1
ATOM 4688 N N . ASN A 1 592 ? -39.121 -36.357 20.261 1.00 30.44 592 ASN A N 1
ATOM 4689 C CA . ASN A 1 592 ? -38.771 -37.321 21.331 1.00 30.44 592 ASN A CA 1
ATOM 4690 C C . ASN A 1 592 ? -37.396 -37.214 22.000 1.00 30.44 592 ASN A C 1
ATOM 4692 O O . ASN A 1 592 ? -36.367 -37.471 21.340 1.00 30.44 592 ASN A O 1
#

pLDDT: mean 74.55, std 29.44, range [22.98, 98.88]

Foldseek 3Di:
DAFFEAEAADPDDFPQQDQKWKKKFWFCQEQALLALQLLLQLLLLQQVQCCVPPVGRFDFFFLWKKWAFFAWDFAAQFTDQPGAIEMETEDEDAQDDPNRGRPSQVSSLVSSQVSCVVQFVQDNSVPRYHYHYHYDYDDPVLRVLVVDPFRAAQAWFKFKAKDDQHLQRCLNQVLLCCCSPPVNCVVVVQWARGKMWMWMGRNQEIEIEIETEGANSPGNFPVCQVVVVVVVQVVSVVSSVVDPDSHPYYHYHYLVQADVVVTPVRDRYDNGGHCSHRHDMHTAQPGAFLQSMDTVPDDGGSQGQRNHQLANHCSNLVNVLQNLLNLCLPVVDPFFPMKMWMFTAHRPHHQLRTPYIYIYTHGHPPDDCVVSVVVSSVSSNVSSVCSNVVSVCSSNVVRRRNHRPPSNCVVVCVVVPPPPFPFFWDDDPPPWIWTWTDDPWWIKTKTKDFDDDDDDDDDDDDDGDIDIDIDTDTPDDDDDDDDDPPVPVVVVVPVVVPDQDEDEDEPVCVVVVCVVPPPPPDDHPYDYDHPVVVVVVCVVVVVNGDDDDPVPPPVFPPFDDDPRDTDDGDDDDPVVDDDDDDDDDDDDDDDD